Protein AF-A0AAE0UFR3-F1 (afdb_monomer_lite)

Foldseek 3Di:
DDDPPDDFDFLLNLLVLCPPPDADFDDCCVLPVVDDFAFAPCLVVLLVVLLVCLVPPPDDVVLSVVLNVVSLSRVLRRLQNPFDSLVSNLVSLVVSLLLVVLVVLLVQLVDPPDPPDPDDLLLLLLLLLQVLLLHHSVLQADDPDPPPPDDPPPDDDDDDDDYDDDDDDDDDDDDDDDDDDDDDPPPAADDQADPPPDDDDDDDDDDDDDDDDDDDDDDDDDDPPPPSLVVQLVVGVVSSPDDDDDDRRDDDVSSVSSSSSSVSLVVQDPPPDPSLSSSLSSLLSNLSSLQSVLSVLLSCCCVVSVRGADAPVSCCSSLVNVNSLSNSVSCVCVRVVHDDDVVCVVDPVNVVVSVLVSLLSLLVSQLSCVVSCSVNSNHGQLNNCLPPPDDPSRSNVSNVVSSVVSVVD

pLDDT: mean 70.06, std 25.75, range [19.2, 98.56]

Sequence (409 aa):
MGSTNSPRLTTAGLYAALKGQTLRFPSLDSILSPFPTELSPHYDQLKHIVDMIIEDQIDEEEVKEKARKIDVALLAAYWYPHSPLERLETISYFLLWIFLWDDAAEESATIDLDADSTTTLNERALEYVAYHLGLDHRAFIPLPDPSPSTLPSLSTPMCRTSSPSRPSSRSSTSSSPSKSSTTAQATHPVPVAVAIVALPPSPPQSNDSTATTSNMYIDSEPEYKDQRAESIIINVEKQSQTRGTKEPPPPTKYSTFFKCFSHSFRSHSPAHSPHHLLSSTSLYLSSTSLYLSSTSLEVSTHTAGHGTIPTETEYWKYRRGTNGISFFSCLGEYMTDTVLPGKVWEMKEMRRLWDAVARNVVIINDVLSLPKEIKVNWPGLVAIYLVDRTPNMSLDKAVGILVEELKRG

InterPro domains:
  IPR008949 Isoprenoid synthase domain superfamily [G3DSA:1.10.600.10] (24-172)
  IPR008949 Isoprenoid synthase domain superfamily [G3DSA:1.10.600.10] (215-408)
  IPR008949 Isoprenoid synthase domain superfamily [SSF48576] (32-113)
  IPR008949 Isoprenoid synthase domain superfamily [SSF48576] (285-405)
  IPR034686 Terpene cyclase-like 2 [PTHR35201] (35-404)

Organism: Sordaria brevicollis (NCBI:txid83679)

Radius of gyration: 24.99 Å; chains: 1; bounding box: 64×79×70 Å

Secondary structure (DSSP, 8-state):
-----PPPPBHHHHHHHTTT----PPP-HHHHTTS-----TTHHHHHHHHHHHHHHH---HHHHHHHHHH-HHHHHHHHSTTS-HHHHHHHHHHHHHHHHHHHHHHHHHHS---TT-SS-HHHHHHHHHHHHHT--GGGTSPPPP--TT--------------------------------------PPPP-----S--PPPPP--------------PPPP----THHHHHHHHHHHHTT----PPPPPPPTTTHHHHHHHHHHHHSS-TT-HHHHHHHHHHHHHHHHHHHHHHHHHHHHHHHTTTBPPPHHHHHHHHHHHT-HHHHHHHHHHHHT-PPPHHHHH-HHHHHHHHHHHHHHHHHHHHHHHHHHHHHT---HHHHHHHHT-GGG-HHHHHHHHHHHHTT-

Structure (mmCIF, N/CA/C/O backbone):
data_AF-A0AAE0UFR3-F1
#
_entry.id   AF-A0AAE0UFR3-F1
#
loop_
_atom_site.group_PDB
_atom_site.id
_atom_site.type_symbol
_atom_site.label_atom_id
_atom_site.label_alt_id
_atom_site.label_comp_id
_atom_site.label_asym_id
_atom_site.label_entity_id
_atom_site.label_seq_id
_atom_site.pdbx_PDB_ins_code
_atom_site.Cartn_x
_atom_site.Cartn_y
_atom_site.Cartn_z
_atom_site.occupancy
_atom_site.B_iso_or_equiv
_atom_site.auth_seq_id
_atom_site.auth_comp_id
_atom_site.auth_asym_id
_atom_site.auth_atom_id
_atom_site.pdbx_PDB_model_num
ATOM 1 N N . MET A 1 1 ? -20.372 31.272 22.665 1.00 35.28 1 MET A N 1
ATOM 2 C CA . MET A 1 1 ? -20.890 29.935 23.025 1.00 35.28 1 MET A CA 1
ATOM 3 C C . MET A 1 1 ? -19.687 29.018 23.125 1.00 35.28 1 MET A C 1
ATOM 5 O O . MET A 1 1 ? -18.872 29.035 22.213 1.00 35.28 1 MET A O 1
ATOM 9 N N . GLY A 1 2 ? -19.483 28.393 24.286 1.00 36.59 2 GLY A N 1
ATOM 10 C CA . GLY A 1 2 ? -18.237 27.705 24.625 1.00 36.59 2 GLY A CA 1
ATOM 11 C C . GLY A 1 2 ? -17.984 26.493 23.736 1.00 36.59 2 GLY A C 1
ATOM 12 O O . GLY A 1 2 ? -18.852 25.637 23.609 1.00 36.59 2 GLY A O 1
ATOM 13 N N . SER A 1 3 ? -16.789 26.434 23.148 1.00 38.66 3 SER A N 1
ATOM 14 C CA . SER A 1 3 ? -16.240 25.218 22.552 1.00 38.66 3 SER A CA 1
ATOM 15 C C . SER A 1 3 ? -16.051 24.198 23.669 1.00 38.66 3 SER A C 1
ATOM 17 O O . SER A 1 3 ? -15.109 24.296 24.456 1.00 38.66 3 SER A O 1
ATOM 19 N N . THR A 1 4 ? -16.979 23.256 23.799 1.00 43.59 4 THR A N 1
ATOM 20 C CA . THR A 1 4 ? -16.809 22.086 24.656 1.00 43.59 4 THR A CA 1
ATOM 21 C C . THR A 1 4 ? -15.723 21.213 24.035 1.00 43.59 4 THR A C 1
ATOM 23 O O . THR A 1 4 ? -16.010 20.385 23.174 1.00 43.59 4 THR A O 1
ATOM 26 N N . ASN A 1 5 ? -14.468 21.414 24.445 1.00 49.50 5 ASN A N 1
ATOM 27 C CA . ASN A 1 5 ? -13.374 20.477 24.185 1.00 49.50 5 ASN A CA 1
ATOM 28 C C . ASN A 1 5 ? -13.600 19.216 25.031 1.00 49.50 5 ASN A C 1
ATOM 30 O O . ASN A 1 5 ? -12.905 18.983 26.019 1.00 49.50 5 ASN A O 1
ATOM 34 N N . SER A 1 6 ? -14.607 18.418 24.676 1.00 59.97 6 SER A N 1
ATOM 35 C CA . SER A 1 6 ? -14.633 17.029 25.119 1.00 59.97 6 SER A CA 1
ATOM 36 C C . SER A 1 6 ? -13.394 16.345 24.535 1.00 59.97 6 SER A C 1
ATOM 38 O O . SER A 1 6 ? -13.101 16.544 23.351 1.00 59.97 6 SER A O 1
ATOM 40 N N . PRO A 1 7 ? -12.633 15.585 25.336 1.00 78.38 7 PRO A N 1
ATOM 41 C CA . PRO A 1 7 ? -11.466 14.876 24.832 1.00 78.38 7 PRO A CA 1
ATOM 42 C C . PRO A 1 7 ? -11.886 13.927 23.702 1.00 78.38 7 PRO A C 1
ATOM 44 O O . PRO A 1 7 ? -12.906 13.243 23.815 1.00 78.38 7 PRO A O 1
ATOM 47 N N . ARG A 1 8 ? -11.117 13.910 22.604 1.00 86.75 8 ARG A N 1
ATOM 48 C CA . ARG A 1 8 ? -11.346 12.974 21.494 1.00 86.75 8 ARG A CA 1
ATOM 49 C C . ARG A 1 8 ? -11.250 11.536 22.013 1.00 86.75 8 ARG A C 1
ATOM 51 O O . ARG A 1 8 ? -10.418 11.237 22.870 1.00 86.75 8 ARG A O 1
ATOM 58 N N . LEU A 1 9 ? -12.102 10.656 21.492 1.00 90.75 9 LEU A N 1
ATOM 59 C CA . LEU A 1 9 ? -12.108 9.241 21.857 1.00 90.75 9 LEU A CA 1
ATOM 60 C C . LEU A 1 9 ? -10.812 8.566 21.388 1.00 90.75 9 LEU A C 1
ATOM 62 O O . LEU A 1 9 ? -10.319 8.841 20.293 1.00 90.75 9 LEU A O 1
ATOM 66 N N . THR A 1 10 ? -10.265 7.677 22.215 1.00 93.88 10 THR A N 1
ATOM 67 C CA . THR A 1 10 ? -9.107 6.856 21.848 1.00 93.88 10 THR A CA 1
ATOM 68 C C . THR A 1 10 ? -9.538 5.615 21.085 1.00 93.88 10 THR A C 1
ATOM 70 O O . THR A 1 10 ? -10.601 5.053 21.355 1.00 93.88 10 THR A O 1
ATOM 73 N N . THR A 1 11 ? -8.693 5.139 20.174 1.00 91.56 11 THR A N 1
ATOM 74 C CA . THR A 1 11 ? -8.950 3.917 19.404 1.00 91.56 11 THR A CA 1
ATOM 75 C C . THR A 1 11 ? -9.119 2.709 20.325 1.00 91.56 11 THR A C 1
ATOM 77 O O . THR A 1 11 ? -10.077 1.951 20.194 1.00 91.56 11 THR A O 1
ATOM 80 N N . ALA A 1 12 ? -8.259 2.592 21.343 1.00 91.62 12 ALA A N 1
ATOM 81 C CA . ALA A 1 12 ? -8.372 1.554 22.365 1.00 91.62 12 ALA A CA 1
ATOM 82 C C . ALA A 1 12 ? -9.691 1.646 23.156 1.00 91.62 12 ALA A C 1
ATOM 84 O O . ALA A 1 12 ? -10.317 0.625 23.440 1.00 91.62 12 ALA A O 1
ATOM 85 N N . GLY A 1 13 ? -10.138 2.863 23.488 1.00 92.31 13 GLY A N 1
ATOM 86 C CA . GLY A 1 13 ? -11.414 3.090 24.168 1.00 92.31 13 GLY A CA 1
ATOM 87 C C . GLY A 1 13 ? -12.613 2.700 23.304 1.00 92.31 13 GLY A C 1
ATOM 88 O O . GLY A 1 13 ? -13.522 2.025 23.788 1.00 92.31 13 GLY A O 1
ATOM 89 N N . LEU A 1 14 ? -12.589 3.063 22.018 1.00 92.62 14 LEU A N 1
ATOM 90 C CA . LEU A 1 14 ? -13.607 2.663 21.049 1.00 92.62 14 LEU A CA 1
ATOM 91 C C . LEU A 1 14 ? -13.675 1.139 20.918 1.00 92.62 14 LEU A C 1
ATOM 93 O O . LEU A 1 14 ? -14.736 0.551 21.107 1.00 92.62 14 LEU A O 1
ATOM 97 N N . TYR A 1 15 ? -12.554 0.481 20.626 1.00 92.25 15 TYR A N 1
ATOM 98 C CA . TYR A 1 15 ? -12.537 -0.961 20.379 1.00 92.25 15 TYR A CA 1
ATOM 99 C C . TYR A 1 15 ? -12.856 -1.787 21.628 1.00 92.25 15 TYR A C 1
ATOM 101 O O . TYR A 1 15 ? -13.492 -2.838 21.518 1.00 92.25 15 TYR A O 1
ATOM 109 N N . ALA A 1 16 ? -12.532 -1.288 22.825 1.00 90.81 16 ALA A N 1
ATOM 110 C CA . ALA A 1 16 ? -13.023 -1.873 24.069 1.00 90.81 16 ALA A CA 1
ATOM 111 C C . ALA A 1 16 ? -14.559 -1.812 24.172 1.00 90.81 16 ALA A C 1
ATOM 113 O O . ALA A 1 16 ? -15.176 -2.790 24.595 1.00 90.81 16 ALA A O 1
ATOM 114 N N . ALA A 1 17 ? -15.181 -0.705 23.749 1.00 89.06 17 ALA A N 1
ATOM 115 C CA . ALA A 1 17 ? -16.636 -0.535 23.748 1.00 89.06 17 ALA A CA 1
ATOM 116 C C . ALA A 1 17 ? -17.352 -1.372 22.669 1.00 89.06 17 ALA A C 1
ATOM 118 O O . ALA A 1 17 ? -18.522 -1.717 22.835 1.00 89.06 17 ALA A O 1
ATOM 119 N N . LEU A 1 18 ? -16.659 -1.745 21.588 1.00 86.81 18 LEU A N 1
ATOM 120 C CA . LEU A 1 18 ? -17.191 -2.648 20.559 1.00 86.81 18 LEU A CA 1
ATOM 121 C C . LEU A 1 18 ? -17.196 -4.122 20.987 1.00 86.81 18 LEU A C 1
ATOM 123 O O . LEU A 1 18 ? -17.822 -4.951 20.323 1.00 86.81 18 LEU A O 1
ATOM 127 N N . LYS A 1 19 ? -16.498 -4.482 22.072 1.00 85.25 19 LYS A N 1
ATOM 128 C CA . LYS A 1 19 ? -16.365 -5.876 22.505 1.00 85.25 19 LYS A CA 1
ATOM 129 C C . LYS A 1 19 ? -17.740 -6.500 22.761 1.00 85.25 19 LYS A C 1
ATOM 131 O O . LYS A 1 19 ? -18.485 -6.062 23.630 1.00 85.25 19 LYS A O 1
ATOM 136 N N . GLY A 1 20 ? -18.045 -7.567 22.024 1.00 82.56 20 GLY A N 1
ATOM 137 C CA . GLY A 1 20 ? -19.326 -8.276 22.098 1.00 82.56 20 GLY A CA 1
ATOM 138 C C . GLY A 1 20 ? -20.327 -7.887 21.006 1.00 82.56 20 GLY A C 1
ATOM 139 O O . GLY A 1 20 ? -21.315 -8.598 20.832 1.00 82.56 20 GLY A O 1
ATOM 140 N N . GLN A 1 21 ? -20.067 -6.830 20.228 1.00 83.44 21 GLN A N 1
ATOM 141 C CA . GLN A 1 21 ? -20.777 -6.620 18.966 1.00 83.44 21 GLN A CA 1
ATOM 142 C C . GLN A 1 21 ? -20.352 -7.682 17.943 1.00 83.44 21 GLN A C 1
ATOM 144 O O . GLN A 1 21 ? -19.216 -8.157 17.943 1.00 83.44 21 GLN A O 1
ATOM 149 N N . THR A 1 22 ? -21.277 -8.052 17.062 1.00 81.94 22 THR A N 1
ATOM 150 C CA . THR A 1 22 ? -21.015 -8.933 15.920 1.00 81.94 22 THR A CA 1
ATOM 151 C C . THR A 1 22 ? -21.199 -8.114 14.654 1.00 81.94 22 THR A C 1
ATOM 153 O O . THR A 1 22 ? -22.225 -7.462 14.516 1.00 81.94 22 THR A O 1
ATOM 156 N N . LEU A 1 23 ? -20.228 -8.153 13.743 1.00 80.44 23 LEU A N 1
ATOM 157 C CA . LEU A 1 23 ? -20.368 -7.581 12.407 1.00 80.44 23 LEU A CA 1
ATOM 158 C C . LEU A 1 23 ? -20.756 -8.694 11.442 1.00 80.44 23 LEU A C 1
ATOM 160 O O . LEU A 1 23 ? -20.017 -9.673 11.303 1.00 80.44 23 LEU A O 1
ATOM 164 N N . ARG A 1 24 ? -21.874 -8.532 10.733 1.00 79.19 24 ARG A N 1
ATOM 165 C CA . ARG A 1 24 ? -22.130 -9.344 9.543 1.00 79.19 24 ARG A CA 1
ATOM 166 C C . ARG A 1 24 ? -21.575 -8.600 8.341 1.00 79.19 24 ARG A C 1
ATOM 168 O O . ARG A 1 24 ? -22.153 -7.606 7.915 1.00 79.19 24 ARG A O 1
ATOM 175 N N . PHE A 1 25 ? -20.468 -9.096 7.795 1.00 75.44 25 PHE A N 1
ATOM 176 C CA . PHE A 1 25 ? -19.860 -8.474 6.625 1.00 75.44 25 PHE A CA 1
ATOM 177 C C . PHE A 1 25 ? -20.872 -8.464 5.464 1.00 75.44 25 PHE A C 1
ATOM 179 O O . PHE A 1 25 ? -21.377 -9.533 5.095 1.00 75.44 25 PHE A O 1
ATOM 186 N N . PRO A 1 26 ? -21.236 -7.290 4.925 1.00 75.25 26 PRO A N 1
ATOM 187 C CA . PRO A 1 26 ? -22.131 -7.218 3.778 1.00 75.25 26 PRO A CA 1
ATOM 188 C C . PRO A 1 26 ? -21.445 -7.832 2.556 1.00 75.25 26 PRO A C 1
ATOM 190 O O . PRO A 1 26 ? -20.267 -7.584 2.312 1.00 75.25 26 PRO A O 1
ATOM 193 N N . SER A 1 27 ? -22.176 -8.627 1.772 1.00 79.44 27 SER A N 1
ATOM 194 C CA . SER A 1 27 ? -21.637 -9.120 0.501 1.00 79.44 27 SER A CA 1
ATOM 195 C C . SER A 1 27 ? -21.327 -7.930 -0.413 1.00 79.44 27 SER A C 1
ATOM 197 O O . SER A 1 27 ? -22.171 -7.052 -0.620 1.00 79.44 27 SER A O 1
ATOM 199 N N . LEU A 1 28 ? -20.112 -7.924 -0.961 1.00 81.25 28 LEU A N 1
ATOM 200 C CA . LEU A 1 28 ? -19.684 -6.967 -1.978 1.00 81.25 28 LEU A CA 1
ATOM 201 C C . LEU A 1 28 ? -19.991 -7.468 -3.396 1.00 81.25 28 LEU A C 1
ATOM 203 O O . LEU A 1 28 ? -19.721 -6.752 -4.353 1.00 81.25 28 LEU A O 1
ATOM 207 N N . ASP A 1 29 ? -20.600 -8.649 -3.556 1.00 79.12 29 ASP A N 1
ATOM 208 C CA . ASP A 1 29 ? -20.801 -9.286 -4.866 1.00 79.12 29 ASP A CA 1
ATOM 209 C C . ASP A 1 29 ? -21.612 -8.394 -5.807 1.00 79.12 29 ASP A C 1
ATOM 211 O O . ASP A 1 29 ? -21.268 -8.233 -6.971 1.00 79.12 29 ASP A O 1
ATOM 215 N N . SER A 1 30 ? -22.658 -7.733 -5.304 1.00 80.62 30 SER A N 1
ATOM 216 C CA . SER A 1 30 ? -23.457 -6.799 -6.117 1.00 80.62 30 SER A CA 1
ATOM 217 C C . SER A 1 30 ? -22.662 -5.595 -6.643 1.00 80.62 30 SER A C 1
ATOM 219 O O . SER A 1 30 ? -23.025 -5.034 -7.670 1.00 80.62 30 SER A O 1
ATOM 221 N N . ILE A 1 31 ? -21.586 -5.211 -5.950 1.00 81.56 31 ILE A N 1
ATOM 222 C CA . ILE A 1 31 ? -20.721 -4.077 -6.301 1.00 81.56 31 ILE A CA 1
ATOM 223 C C . ILE A 1 31 ? -19.589 -4.543 -7.218 1.00 81.56 31 ILE A C 1
ATOM 225 O O . ILE A 1 31 ? -19.239 -3.849 -8.165 1.00 81.56 31 ILE A O 1
ATOM 229 N N . LEU A 1 32 ? -19.023 -5.721 -6.942 1.00 81.12 32 LEU A N 1
ATOM 230 C CA . LEU A 1 32 ? -17.827 -6.228 -7.612 1.00 81.12 32 LEU A CA 1
ATOM 231 C C . LEU A 1 32 ? -18.133 -7.098 -8.838 1.00 81.12 32 LEU A C 1
ATOM 233 O O . LEU A 1 32 ? -17.322 -7.137 -9.754 1.00 81.12 32 LEU A O 1
ATOM 237 N N . SER A 1 33 ? -19.298 -7.751 -8.901 1.00 83.12 33 SER A N 1
ATOM 238 C CA . SER A 1 33 ? -19.683 -8.638 -10.017 1.00 83.12 33 SER A CA 1
ATOM 239 C C . SER A 1 33 ? -19.669 -8.008 -11.416 1.00 83.12 33 SER A C 1
ATOM 241 O O . SER A 1 33 ? -19.436 -8.757 -12.365 1.00 83.12 33 SER A O 1
ATOM 243 N N . PRO A 1 34 ? -19.876 -6.686 -11.606 1.00 85.31 34 PRO A N 1
ATOM 244 C CA . PRO A 1 34 ? -19.715 -6.075 -12.924 1.00 85.31 34 PRO A CA 1
ATOM 245 C C . PRO A 1 34 ? -18.256 -6.004 -13.399 1.00 85.31 34 PRO A C 1
ATOM 247 O O . PRO A 1 34 ? -18.023 -5.807 -14.591 1.00 85.31 34 PRO A O 1
ATOM 250 N N . PHE A 1 35 ? -17.279 -6.126 -12.495 1.00 82.31 35 PHE A N 1
ATOM 251 C CA . PHE A 1 35 ? -15.862 -6.019 -12.821 1.00 82.31 35 PHE A CA 1
ATOM 252 C C . PHE A 1 35 ? -15.271 -7.397 -13.153 1.00 82.31 35 PHE A C 1
ATOM 254 O O . PHE A 1 35 ? -15.530 -8.372 -12.441 1.00 82.31 35 PHE A O 1
ATOM 261 N N . PRO A 1 36 ? -14.459 -7.505 -14.220 1.00 79.38 36 PRO A N 1
ATOM 262 C CA . PRO A 1 36 ? -13.816 -8.763 -14.567 1.00 79.38 36 PRO A CA 1
ATOM 263 C C . PRO A 1 36 ? -12.894 -9.205 -13.430 1.00 79.38 36 PRO A C 1
ATOM 265 O O . PRO A 1 36 ? -12.066 -8.437 -12.946 1.00 79.38 36 PRO A O 1
ATOM 268 N N . THR A 1 37 ? -13.048 -10.457 -13.007 1.00 83.44 37 THR A N 1
ATOM 269 C CA . THR A 1 37 ? -12.172 -11.093 -12.021 1.00 83.44 37 THR A CA 1
ATOM 270 C C . THR A 1 37 ? -11.382 -12.171 -12.740 1.00 83.44 37 THR A C 1
ATOM 272 O O . THR A 1 37 ? -11.828 -13.310 -12.866 1.00 83.44 37 THR A O 1
ATOM 275 N N . GLU A 1 38 ? -10.227 -11.787 -13.269 1.00 90.25 38 GLU A N 1
ATOM 276 C CA . GLU A 1 38 ? -9.316 -12.696 -13.956 1.00 90.25 38 GLU A CA 1
ATOM 277 C C . GLU A 1 38 ? -8.032 -12.838 -13.148 1.00 90.25 38 GLU A C 1
ATOM 279 O O . GLU A 1 38 ? -7.495 -11.861 -12.629 1.00 90.25 38 GLU A O 1
ATOM 284 N N . LEU A 1 39 ? -7.546 -14.072 -13.042 1.00 94.38 39 LEU A N 1
ATOM 285 C CA . LEU A 1 39 ? -6.243 -14.372 -12.471 1.00 94.38 39 LEU A CA 1
ATOM 286 C C . LEU A 1 39 ? -5.269 -14.632 -13.616 1.00 94.38 39 LEU A C 1
ATOM 288 O O . LEU A 1 39 ? -5.582 -15.407 -14.522 1.00 94.38 39 LEU A O 1
ATOM 292 N N . SER A 1 40 ? -4.083 -14.021 -13.563 1.00 96.38 40 SER A N 1
ATOM 293 C CA . SER A 1 40 ? -3.039 -14.299 -14.549 1.00 96.38 40 SER A CA 1
ATOM 294 C C . SER A 1 40 ? -2.750 -15.805 -14.649 1.00 96.38 40 SER A C 1
ATOM 296 O O . SER A 1 40 ? -2.537 -16.450 -13.616 1.00 96.38 40 SER A O 1
ATOM 298 N N . PRO A 1 41 ? -2.624 -16.373 -15.865 1.00 97.81 41 PRO A N 1
ATOM 299 C CA . PRO A 1 41 ? -2.222 -17.771 -16.040 1.00 97.81 41 PRO A CA 1
ATOM 300 C C . PRO A 1 41 ? -0.803 -18.050 -15.521 1.00 97.81 41 PRO A C 1
ATOM 302 O O . PRO A 1 41 ? -0.395 -19.204 -15.420 1.00 97.81 41 PRO A O 1
ATOM 305 N N . HIS A 1 42 ? -0.040 -17.002 -15.200 1.00 98.31 42 HIS A N 1
ATOM 306 C CA . HIS A 1 42 ? 1.316 -17.100 -14.688 1.00 98.31 42 HIS A CA 1
ATOM 307 C C . HIS A 1 42 ? 1.408 -17.143 -13.157 1.00 98.31 42 HIS A C 1
ATOM 309 O O . HIS A 1 42 ? 2.525 -17.212 -12.650 1.00 98.31 42 HIS A O 1
ATOM 315 N N . TYR A 1 43 ? 0.292 -17.104 -12.416 1.00 98.12 43 TYR A N 1
ATOM 316 C CA . TYR A 1 43 ? 0.322 -17.013 -10.949 1.00 98.12 43 TYR A CA 1
ATOM 317 C C . TYR A 1 43 ? 1.173 -18.107 -10.290 1.00 98.12 43 TYR A C 1
ATOM 319 O O . TYR A 1 43 ? 2.071 -17.773 -9.524 1.00 98.12 43 TYR A O 1
ATOM 327 N N . ASP A 1 44 ? 0.965 -19.385 -10.619 1.00 98.25 44 ASP A N 1
ATOM 328 C CA . ASP A 1 44 ? 1.702 -20.484 -9.974 1.00 98.25 44 ASP A CA 1
ATOM 329 C C . ASP A 1 44 ? 3.219 -20.373 -10.206 1.00 98.25 44 ASP A C 1
ATOM 331 O O . ASP A 1 44 ? 4.027 -20.562 -9.293 1.00 98.25 44 ASP A O 1
ATOM 335 N N . GLN A 1 45 ? 3.615 -20.009 -11.431 1.00 98.56 45 GLN A N 1
ATOM 336 C CA . GLN A 1 45 ? 5.019 -19.812 -11.784 1.00 98.56 45 GLN A CA 1
ATOM 337 C C . GLN A 1 45 ? 5.606 -18.581 -11.084 1.00 98.56 45 GLN A C 1
ATOM 339 O O . GLN A 1 45 ? 6.708 -18.646 -10.541 1.00 98.56 45 GLN A O 1
ATOM 344 N N . LEU A 1 46 ? 4.862 -17.474 -11.057 1.00 98.50 46 LEU A N 1
ATOM 345 C CA . LEU A 1 46 ? 5.251 -16.250 -10.366 1.00 98.50 46 LEU A CA 1
ATOM 346 C C . LEU A 1 46 ? 5.393 -16.481 -8.860 1.00 98.50 46 LEU A C 1
ATOM 348 O O . LEU A 1 46 ? 6.361 -16.020 -8.264 1.00 98.50 46 LEU A O 1
ATOM 352 N N . LYS A 1 47 ? 4.471 -17.230 -8.246 1.00 98.25 47 LYS A N 1
ATOM 353 C CA . LYS A 1 47 ? 4.503 -17.561 -6.820 1.00 98.25 47 LYS A CA 1
ATOM 354 C C . LYS A 1 47 ? 5.779 -18.306 -6.458 1.00 98.25 47 LYS A C 1
ATOM 356 O O . LYS A 1 47 ? 6.427 -17.956 -5.476 1.00 98.25 47 LYS A O 1
ATOM 361 N N . HIS A 1 48 ? 6.176 -19.276 -7.281 1.00 98.31 48 HIS A N 1
ATOM 362 C CA . HIS A 1 48 ? 7.432 -19.993 -7.090 1.00 98.31 48 HIS A CA 1
ATOM 363 C C . HIS A 1 48 ? 8.653 -19.064 -7.182 1.00 98.31 48 HIS A C 1
ATOM 365 O O . HIS A 1 48 ? 9.541 -19.138 -6.335 1.00 98.31 48 HIS A O 1
ATOM 371 N N . ILE A 1 49 ? 8.682 -18.160 -8.169 1.00 98.12 49 ILE A N 1
ATOM 372 C CA . ILE A 1 49 ? 9.758 -17.168 -8.327 1.00 98.12 49 ILE A CA 1
ATOM 373 C C . ILE A 1 49 ? 9.836 -16.245 -7.104 1.00 98.12 49 ILE A C 1
ATOM 375 O O . ILE A 1 49 ? 10.910 -16.068 -6.532 1.00 98.12 49 ILE A O 1
ATOM 379 N N . VAL A 1 50 ? 8.701 -15.701 -6.663 1.00 97.94 50 VAL A N 1
ATOM 380 C CA . VAL A 1 50 ? 8.629 -14.808 -5.499 1.00 97.94 50 VAL A CA 1
ATOM 381 C C . VAL A 1 50 ? 9.050 -15.521 -4.215 1.00 97.94 50 VAL A C 1
ATOM 383 O O . VAL A 1 50 ? 9.791 -14.943 -3.424 1.00 97.94 50 VAL A O 1
ATOM 386 N N . ASP A 1 51 ? 8.659 -16.781 -4.016 1.00 97.88 51 ASP A N 1
ATOM 387 C CA . ASP A 1 51 ? 9.084 -17.559 -2.848 1.00 97.88 51 ASP A CA 1
ATOM 388 C C . ASP A 1 51 ? 10.599 -17.802 -2.827 1.00 97.88 51 ASP A C 1
ATOM 390 O O . ASP A 1 51 ? 11.204 -17.746 -1.756 1.00 97.88 51 ASP A O 1
ATOM 394 N N . MET A 1 52 ? 11.224 -18.023 -3.992 1.00 97.69 52 MET A N 1
ATOM 395 C CA . MET A 1 52 ? 12.686 -18.109 -4.100 1.00 97.69 52 MET A CA 1
ATOM 396 C C . MET A 1 52 ? 13.360 -16.768 -3.795 1.00 97.69 52 MET A C 1
ATOM 398 O O . MET A 1 52 ? 14.355 -16.747 -3.078 1.00 97.69 52 MET A O 1
ATOM 402 N N . ILE A 1 53 ? 12.811 -15.652 -4.288 1.00 96.00 53 ILE A N 1
ATOM 403 C CA . ILE A 1 53 ? 13.321 -14.302 -3.989 1.00 96.00 53 ILE A CA 1
ATOM 404 C C . ILE A 1 53 ? 13.262 -14.021 -2.483 1.00 96.00 53 ILE A C 1
ATOM 406 O O . ILE A 1 53 ? 14.223 -13.501 -1.920 1.00 96.00 53 ILE A O 1
ATOM 410 N N . ILE A 1 54 ? 12.149 -14.368 -1.829 1.00 95.94 54 ILE A N 1
ATOM 411 C CA . ILE A 1 54 ? 11.983 -14.223 -0.377 1.00 95.94 54 ILE A CA 1
ATOM 412 C C . ILE A 1 54 ? 13.026 -15.058 0.370 1.00 95.94 54 ILE A C 1
ATOM 414 O O . ILE A 1 54 ? 13.607 -14.577 1.337 1.00 95.94 54 ILE A O 1
ATOM 418 N N . GLU A 1 55 ? 13.258 -16.299 -0.062 1.00 96.38 55 GLU A N 1
ATOM 419 C CA . GLU A 1 55 ? 14.221 -17.189 0.588 1.00 96.38 55 GLU A CA 1
ATOM 420 C C . GLU A 1 55 ? 15.668 -16.699 0.452 1.00 96.38 55 GLU A C 1
ATOM 422 O O . GLU A 1 55 ? 16.434 -16.822 1.404 1.00 96.38 55 GLU A O 1
ATOM 427 N N . ASP A 1 56 ? 16.020 -16.137 -0.706 1.00 94.44 56 ASP A N 1
ATOM 428 C CA . ASP A 1 56 ? 17.371 -15.673 -1.037 1.00 94.44 56 ASP A CA 1
ATOM 429 C C . ASP A 1 56 ? 17.714 -14.298 -0.439 1.00 94.44 56 ASP A C 1
ATOM 431 O O . ASP A 1 56 ? 18.851 -14.073 -0.031 1.00 94.44 56 ASP A O 1
ATOM 435 N N . GLN A 1 57 ? 16.754 -13.364 -0.392 1.00 92.62 57 GLN A N 1
ATOM 436 C CA . GLN A 1 57 ? 17.040 -11.948 -0.103 1.00 92.62 57 GLN A CA 1
ATOM 437 C C . GLN A 1 57 ? 16.600 -11.455 1.279 1.00 92.62 57 GLN A C 1
ATOM 439 O O . GLN A 1 57 ? 16.864 -10.299 1.616 1.00 92.62 57 GLN A O 1
ATOM 444 N N . ILE A 1 58 ? 15.908 -12.281 2.063 1.00 92.00 58 ILE A N 1
ATOM 445 C CA . ILE A 1 58 ? 15.488 -11.953 3.431 1.00 92.00 58 ILE A CA 1
ATOM 446 C C . ILE A 1 58 ? 16.201 -12.911 4.376 1.00 92.00 58 ILE A C 1
ATOM 448 O O . ILE A 1 58 ? 16.142 -14.116 4.166 1.00 92.00 58 ILE A O 1
ATOM 452 N N . ASP A 1 59 ? 16.842 -12.404 5.425 1.00 91.69 59 ASP A N 1
ATOM 453 C CA . ASP A 1 59 ? 17.538 -13.255 6.396 1.00 91.69 59 ASP A CA 1
ATOM 454 C C . ASP A 1 59 ? 16.603 -13.676 7.542 1.00 91.69 59 ASP A C 1
ATOM 456 O O . ASP A 1 59 ? 16.679 -14.792 8.058 1.00 91.69 59 ASP A O 1
ATOM 460 N N . GLU A 1 60 ? 15.698 -12.788 7.951 1.00 92.31 60 GLU A N 1
ATOM 461 C CA . GLU A 1 60 ? 14.832 -12.981 9.106 1.00 92.31 60 GLU A CA 1
ATOM 462 C C . GLU A 1 60 ? 13.651 -13.916 8.794 1.00 92.31 60 GLU A C 1
ATOM 464 O O . GLU A 1 60 ? 12.738 -13.571 8.040 1.00 92.31 60 GLU A O 1
ATOM 469 N N . GLU A 1 61 ? 13.611 -15.091 9.432 1.00 93.88 61 GLU A N 1
ATOM 470 C CA . GLU A 1 61 ? 12.585 -16.112 9.153 1.00 93.88 61 GLU A CA 1
ATOM 471 C C . GLU A 1 61 ? 11.151 -15.624 9.430 1.00 93.88 61 GLU A C 1
ATOM 473 O O . GLU A 1 61 ? 10.229 -15.919 8.671 1.00 93.88 61 GLU A O 1
ATOM 478 N N . GLU A 1 62 ? 10.955 -14.802 10.466 1.00 91.19 62 GLU A N 1
ATOM 479 C CA . GLU A 1 62 ? 9.653 -14.184 10.755 1.00 91.19 62 GLU A CA 1
ATOM 480 C C . GLU A 1 62 ? 9.182 -13.279 9.602 1.00 91.19 62 GLU A C 1
ATOM 482 O O . GLU A 1 62 ? 8.003 -13.274 9.230 1.00 91.19 62 GLU A O 1
ATOM 487 N N . VAL A 1 63 ? 10.117 -12.552 8.987 1.00 90.25 63 VAL A N 1
ATOM 488 C CA . VAL A 1 63 ? 9.841 -11.665 7.855 1.00 90.25 63 VAL A CA 1
ATOM 489 C C . VAL A 1 63 ? 9.559 -12.487 6.600 1.00 90.25 63 VAL A C 1
ATOM 491 O O . VAL A 1 63 ? 8.620 -12.163 5.873 1.00 90.25 63 VAL A O 1
ATOM 494 N N . LYS A 1 64 ? 10.275 -13.598 6.375 1.00 94.12 64 LYS A N 1
ATOM 495 C CA . LYS A 1 64 ? 9.967 -14.543 5.288 1.00 94.12 64 LYS A CA 1
ATOM 496 C C . LYS A 1 64 ? 8.560 -15.116 5.411 1.00 94.12 64 LYS A C 1
ATOM 498 O O . LYS A 1 64 ? 7.798 -15.109 4.442 1.00 94.12 64 LYS A O 1
ATOM 503 N N . GLU A 1 65 ? 8.184 -15.602 6.595 1.00 92.69 65 GLU A N 1
ATOM 504 C CA . GLU A 1 65 ? 6.835 -16.116 6.844 1.00 92.69 65 GLU A CA 1
ATOM 505 C C . GLU A 1 65 ? 5.765 -15.061 6.567 1.00 92.69 65 GLU A C 1
ATOM 507 O O . GLU A 1 65 ? 4.723 -15.363 5.977 1.00 92.69 65 GLU A O 1
ATOM 512 N N . LYS A 1 66 ? 6.015 -13.817 6.985 1.00 88.69 66 LYS A N 1
ATOM 513 C CA . LYS A 1 66 ? 5.113 -12.700 6.720 1.00 88.69 66 LYS A CA 1
ATOM 514 C C . LYS A 1 66 ? 5.019 -12.392 5.225 1.00 88.69 66 LYS A C 1
ATOM 516 O O . LYS A 1 66 ? 3.907 -12.308 4.710 1.00 88.69 66 LYS A O 1
ATOM 521 N N . ALA A 1 67 ? 6.144 -12.283 4.521 1.00 90.75 67 ALA A N 1
ATOM 522 C CA . ALA A 1 67 ? 6.184 -12.015 3.084 1.00 90.75 67 ALA A CA 1
ATOM 523 C C . ALA A 1 67 ? 5.422 -13.083 2.279 1.00 90.75 67 ALA A C 1
ATOM 525 O O . ALA A 1 67 ? 4.626 -12.749 1.401 1.00 90.75 67 ALA A O 1
ATOM 526 N N . ARG A 1 68 ? 5.569 -14.365 2.644 1.00 93.56 68 ARG A N 1
ATOM 527 C CA . ARG A 1 68 ? 4.812 -15.473 2.031 1.00 93.56 68 ARG A CA 1
ATOM 528 C C . ARG A 1 68 ? 3.308 -15.373 2.279 1.00 93.56 68 ARG A C 1
ATOM 530 O O . ARG A 1 68 ? 2.534 -15.716 1.392 1.00 93.56 68 ARG A O 1
ATOM 537 N N . LYS A 1 69 ? 2.892 -14.909 3.465 1.00 91.00 69 LYS A N 1
ATOM 538 C CA . LYS A 1 69 ? 1.473 -14.705 3.817 1.00 91.00 69 LYS A CA 1
ATOM 539 C C . LYS A 1 69 ? 0.844 -13.516 3.090 1.00 91.00 69 LYS A C 1
ATOM 541 O O . LYS A 1 69 ? -0.358 -13.546 2.860 1.00 91.00 69 LYS A O 1
ATOM 546 N N . ILE A 1 70 ? 1.626 -12.483 2.768 1.00 89.00 70 ILE A N 1
ATOM 547 C CA . ILE A 1 70 ? 1.152 -11.326 1.987 1.00 89.00 70 ILE A CA 1
ATOM 548 C C . ILE A 1 70 ? 0.810 -11.748 0.552 1.00 89.00 70 ILE A C 1
ATOM 550 O O . ILE A 1 70 ? -0.136 -11.220 -0.021 1.00 89.00 70 ILE A O 1
ATOM 554 N N . ASP A 1 71 ? 1.561 -12.705 -0.004 1.00 94.69 71 ASP A N 1
ATOM 555 C CA . ASP A 1 71 ? 1.400 -13.222 -1.367 1.00 94.69 71 ASP A CA 1
ATOM 556 C C . ASP A 1 71 ? 1.309 -12.110 -2.427 1.00 94.69 71 ASP A C 1
ATOM 558 O O . ASP A 1 71 ? 0.308 -11.909 -3.123 1.00 94.69 71 ASP A O 1
ATOM 562 N N . VAL A 1 72 ? 2.409 -11.367 -2.565 1.00 95.12 72 VAL A N 1
ATOM 563 C CA . VAL A 1 72 ? 2.515 -10.300 -3.571 1.00 95.12 72 VAL A CA 1
ATOM 564 C C . VAL A 1 72 ? 2.406 -10.822 -5.007 1.00 95.12 72 VAL A C 1
ATOM 566 O O . VAL A 1 72 ? 2.027 -10.060 -5.896 1.00 95.12 72 VAL A O 1
ATOM 569 N N . ALA A 1 73 ? 2.699 -12.107 -5.239 1.00 96.81 73 ALA A N 1
ATOM 570 C CA . ALA A 1 73 ? 2.525 -12.744 -6.539 1.00 96.81 73 ALA A CA 1
ATOM 571 C C . ALA A 1 73 ? 1.040 -12.796 -6.913 1.00 96.81 73 ALA A C 1
ATOM 573 O O . ALA A 1 73 ? 0.669 -12.436 -8.029 1.00 96.81 73 ALA A O 1
ATOM 574 N N . LEU A 1 74 ? 0.180 -13.183 -5.969 1.00 96.12 74 LEU A N 1
ATOM 575 C CA . LEU A 1 74 ? -1.260 -13.227 -6.189 1.00 96.12 74 LEU A CA 1
ATOM 576 C C . LEU A 1 74 ? -1.838 -11.820 -6.385 1.00 96.12 74 LEU A C 1
ATOM 578 O O . LEU A 1 74 ? -2.659 -11.618 -7.280 1.00 96.12 74 LEU A O 1
ATOM 582 N N . LEU A 1 75 ? -1.354 -10.826 -5.627 1.00 92.94 75 LEU A N 1
ATOM 583 C CA . LEU A 1 75 ? -1.723 -9.422 -5.844 1.00 92.94 75 LEU A CA 1
ATOM 584 C C . LEU A 1 75 ? -1.365 -8.952 -7.261 1.00 92.94 75 LEU A C 1
ATOM 586 O O . LEU A 1 75 ? -2.218 -8.411 -7.963 1.00 92.94 75 LEU A O 1
ATOM 590 N N . ALA A 1 76 ? -0.123 -9.173 -7.699 1.00 94.50 76 ALA A N 1
ATOM 591 C CA . ALA A 1 76 ? 0.323 -8.791 -9.036 1.00 94.50 76 ALA A CA 1
ATOM 592 C C . ALA A 1 76 ? -0.487 -9.499 -10.135 1.00 94.50 76 ALA A C 1
ATOM 594 O O . ALA A 1 76 ? -0.884 -8.865 -11.112 1.00 94.50 76 ALA A O 1
ATOM 595 N N . ALA A 1 77 ? -0.769 -10.793 -9.953 1.00 96.06 77 ALA A N 1
ATOM 596 C CA . ALA A 1 77 ? -1.500 -11.619 -10.907 1.00 96.06 77 ALA A CA 1
ATOM 597 C C . ALA A 1 77 ? -2.981 -11.230 -11.055 1.00 96.06 77 ALA A C 1
ATOM 599 O O . ALA A 1 77 ? -3.530 -11.412 -12.139 1.00 96.06 77 ALA A O 1
ATOM 600 N N . TYR A 1 78 ? -3.620 -10.703 -10.006 1.00 93.12 78 TYR A N 1
ATOM 601 C CA . TYR A 1 78 ? -4.976 -10.146 -10.095 1.00 93.12 78 TYR A CA 1
ATOM 602 C C . TYR A 1 78 ? -4.997 -8.720 -10.634 1.00 93.12 78 TYR A C 1
ATOM 604 O O . TYR A 1 78 ? -5.924 -8.345 -11.346 1.00 93.12 78 TYR A O 1
ATOM 612 N N . TRP A 1 79 ? -3.998 -7.909 -10.285 1.00 90.88 79 TRP A N 1
ATOM 613 C CA . TRP A 1 79 ? -3.978 -6.509 -10.699 1.00 90.88 79 TRP A CA 1
ATOM 614 C C . TRP A 1 79 ? -3.606 -6.346 -12.178 1.00 90.88 79 TRP A C 1
ATOM 616 O O . TRP A 1 79 ? -4.106 -5.452 -12.859 1.00 90.88 79 TRP A O 1
ATOM 626 N N . TYR A 1 80 ? -2.746 -7.229 -12.688 1.00 92.69 80 TYR A N 1
ATOM 627 C CA . TYR A 1 80 ? -2.274 -7.213 -14.069 1.00 92.69 80 TYR A CA 1
ATOM 628 C C . TYR A 1 80 ? -2.410 -8.596 -14.727 1.00 92.69 80 TYR A C 1
ATOM 630 O O . TYR A 1 80 ? -1.409 -9.203 -15.118 1.00 92.69 80 TYR A O 1
ATOM 638 N N . PRO A 1 81 ? -3.641 -9.117 -14.885 1.00 94.06 81 PRO A N 1
ATOM 639 C CA . PRO A 1 81 ? -3.868 -10.508 -15.284 1.00 94.06 81 PRO A CA 1
ATOM 640 C C . PRO A 1 81 ? -3.296 -10.847 -16.665 1.00 94.06 81 PRO A C 1
ATOM 642 O O . PRO A 1 81 ? -2.883 -11.980 -16.913 1.00 94.06 81 PRO A O 1
ATOM 645 N N . HIS A 1 82 ? -3.211 -9.853 -17.546 1.00 94.38 82 HIS A N 1
ATOM 646 C CA . HIS A 1 82 ? -2.728 -10.008 -18.917 1.00 94.38 82 HIS A CA 1
ATOM 647 C C . HIS A 1 82 ? -1.248 -9.649 -19.104 1.00 94.38 82 HIS A C 1
ATOM 649 O O . HIS A 1 82 ? -0.748 -9.705 -20.227 1.00 94.38 82 HIS A O 1
ATOM 655 N N . SER A 1 83 ? -0.540 -9.245 -18.045 1.00 94.19 83 SER A N 1
ATOM 656 C CA . SER A 1 83 ? 0.880 -8.918 -18.160 1.00 94.19 83 SER A CA 1
ATOM 657 C C . SER A 1 83 ? 1.732 -10.179 -18.321 1.00 94.19 83 SER A C 1
ATOM 659 O O . SER A 1 83 ? 1.448 -11.200 -17.689 1.00 94.19 83 SER A O 1
ATOM 661 N N . PRO A 1 84 ? 2.808 -10.121 -19.127 1.00 95.00 84 PRO A N 1
ATOM 662 C CA . PRO A 1 84 ? 3.751 -11.225 -19.233 1.00 95.00 84 PRO A CA 1
ATOM 663 C C . PRO A 1 84 ? 4.453 -11.463 -17.892 1.00 95.00 84 PRO A C 1
ATOM 665 O O . PRO A 1 84 ? 4.687 -10.526 -17.120 1.00 95.00 84 PRO A O 1
ATOM 668 N N . LEU A 1 85 ? 4.844 -12.716 -17.651 1.00 96.44 85 LEU A N 1
ATOM 669 C CA . LEU A 1 85 ? 5.515 -13.148 -16.422 1.00 96.44 85 LEU A CA 1
ATOM 670 C C . LEU A 1 85 ? 6.704 -12.259 -16.029 1.00 96.44 85 LEU A C 1
ATOM 672 O O . LEU A 1 85 ? 6.838 -11.908 -14.867 1.00 96.44 85 LEU A O 1
ATOM 676 N N . GLU A 1 86 ? 7.522 -11.836 -16.989 1.00 94.31 86 GLU A N 1
ATOM 677 C CA . GLU A 1 86 ? 8.708 -10.995 -16.757 1.00 94.31 86 GLU A CA 1
ATOM 678 C C . GLU A 1 86 ? 8.355 -9.642 -16.104 1.00 94.31 86 GLU A C 1
ATOM 680 O O . GLU A 1 86 ? 9.060 -9.138 -15.223 1.00 94.31 86 GLU A O 1
ATOM 685 N N . ARG A 1 87 ? 7.221 -9.046 -16.498 1.00 93.62 87 ARG A N 1
ATOM 686 C CA . ARG A 1 87 ? 6.722 -7.797 -15.902 1.00 93.62 87 ARG A CA 1
ATOM 687 C C . ARG A 1 87 ? 6.079 -8.047 -14.545 1.00 93.62 87 ARG A C 1
ATOM 689 O O . ARG A 1 87 ? 6.245 -7.229 -13.643 1.00 93.62 87 ARG A O 1
ATOM 696 N N . LEU A 1 88 ? 5.391 -9.179 -14.388 1.00 96.56 88 LEU A N 1
ATOM 697 C CA . LEU A 1 88 ? 4.834 -9.612 -13.105 1.00 96.56 88 LEU A CA 1
ATOM 698 C C . LEU A 1 88 ? 5.929 -9.886 -12.059 1.00 96.56 88 LEU A C 1
ATOM 700 O O . LEU A 1 88 ? 5.804 -9.488 -10.901 1.00 96.56 88 LEU A O 1
ATOM 704 N N . GLU A 1 89 ? 7.038 -10.498 -12.465 1.00 96.12 89 GLU A N 1
ATOM 705 C CA . GLU A 1 89 ? 8.230 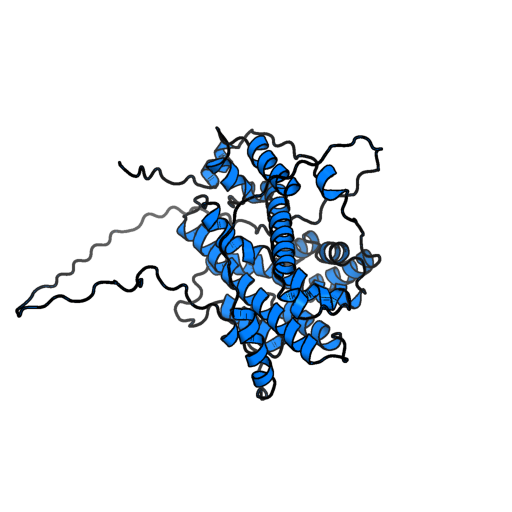-10.663 -11.633 1.00 96.12 89 GLU A CA 1
ATOM 706 C C . GLU A 1 89 ? 8.817 -9.297 -11.265 1.00 96.12 89 GLU A C 1
ATOM 708 O O . GLU A 1 89 ? 9.064 -9.019 -10.091 1.00 96.12 89 GLU A O 1
ATOM 713 N N . THR A 1 90 ? 8.950 -8.401 -12.251 1.00 93.88 90 THR A N 1
ATOM 714 C CA . THR A 1 90 ? 9.450 -7.039 -12.026 1.00 93.88 90 THR A CA 1
ATOM 715 C C . THR A 1 90 ? 8.635 -6.317 -10.955 1.00 93.88 90 THR A C 1
ATOM 717 O O . THR A 1 90 ? 9.208 -5.862 -9.966 1.00 93.88 90 THR A O 1
ATOM 720 N N . ILE A 1 91 ? 7.307 -6.236 -11.100 1.00 93.75 91 ILE A N 1
ATOM 721 C CA . ILE A 1 91 ? 6.454 -5.554 -10.116 1.00 93.75 91 ILE A CA 1
ATOM 722 C C . ILE A 1 91 ? 6.485 -6.246 -8.747 1.00 93.75 91 ILE A C 1
ATOM 724 O O . ILE A 1 91 ? 6.365 -5.568 -7.730 1.00 93.75 91 ILE A O 1
ATOM 728 N N . SER A 1 92 ? 6.717 -7.560 -8.684 1.00 95.75 92 SER A N 1
ATOM 729 C CA . SER A 1 92 ? 6.782 -8.288 -7.411 1.00 95.75 92 SER A CA 1
ATOM 730 C C . SER A 1 92 ? 7.943 -7.823 -6.529 1.00 95.75 92 SER A C 1
ATOM 732 O O . SER A 1 92 ? 7.759 -7.694 -5.322 1.00 95.75 92 SER A O 1
ATOM 734 N N . TYR A 1 93 ? 9.096 -7.463 -7.105 1.00 95.06 93 TYR A N 1
ATOM 735 C CA . TYR A 1 93 ? 10.181 -6.818 -6.352 1.00 95.06 93 TYR A CA 1
ATOM 736 C C . TYR A 1 93 ? 9.736 -5.499 -5.712 1.00 95.06 93 TYR A C 1
ATOM 738 O O . TYR A 1 93 ? 10.033 -5.225 -4.551 1.00 95.06 93 TYR A O 1
ATOM 746 N N . PHE A 1 94 ? 9.002 -4.677 -6.462 1.00 91.94 94 PHE A N 1
ATOM 747 C CA . PHE A 1 94 ? 8.466 -3.429 -5.935 1.00 91.94 94 PHE A CA 1
ATOM 748 C C . PHE A 1 94 ? 7.444 -3.676 -4.818 1.00 91.94 94 PHE A C 1
ATOM 750 O O . PHE A 1 94 ? 7.532 -3.041 -3.769 1.00 91.94 94 PHE A O 1
ATOM 757 N N . LEU A 1 95 ? 6.520 -4.623 -5.012 1.00 92.56 95 LEU A N 1
ATOM 758 C CA . LEU A 1 95 ? 5.517 -4.977 -4.009 1.00 92.56 95 LEU A CA 1
ATOM 759 C C . LEU A 1 95 ? 6.172 -5.492 -2.720 1.00 92.56 95 LEU A C 1
ATOM 761 O O . LEU A 1 95 ? 5.824 -5.017 -1.643 1.00 92.56 95 LEU A O 1
ATOM 765 N N . LEU A 1 96 ? 7.169 -6.381 -2.812 1.00 92.75 96 LEU A N 1
ATOM 766 C CA . LEU A 1 96 ? 7.950 -6.813 -1.645 1.00 92.75 96 LEU A CA 1
ATOM 767 C C . LEU A 1 96 ? 8.558 -5.618 -0.911 1.00 92.75 96 LEU A C 1
ATOM 769 O O . LEU A 1 96 ? 8.438 -5.530 0.309 1.00 92.75 96 LEU A O 1
ATOM 773 N N . TRP A 1 97 ? 9.162 -4.676 -1.640 1.00 90.88 97 TRP A N 1
ATOM 774 C CA . TRP A 1 97 ? 9.732 -3.487 -1.020 1.00 90.88 97 TRP A CA 1
ATOM 775 C C . TRP A 1 97 ? 8.682 -2.665 -0.272 1.00 90.88 97 TRP A C 1
ATOM 777 O O . TRP A 1 97 ? 8.899 -2.385 0.899 1.00 90.88 97 TRP A O 1
ATOM 787 N N . ILE A 1 98 ? 7.553 -2.299 -0.890 1.00 85.69 98 ILE A N 1
ATOM 788 C CA . ILE A 1 98 ? 6.573 -1.417 -0.229 1.00 85.69 98 ILE A CA 1
ATOM 789 C C . ILE A 1 98 ? 5.901 -2.069 0.979 1.00 85.69 98 ILE A C 1
ATOM 791 O O . ILE A 1 98 ? 5.710 -1.395 1.989 1.00 85.69 98 ILE A O 1
ATOM 795 N N . PHE A 1 99 ? 5.598 -3.369 0.913 1.00 85.06 99 PHE A N 1
ATOM 796 C CA . PHE A 1 99 ? 4.948 -4.077 2.014 1.00 85.06 99 PHE A CA 1
ATOM 797 C C . PHE A 1 99 ? 5.892 -4.323 3.190 1.00 85.06 99 PHE A C 1
ATOM 799 O O . PHE A 1 99 ? 5.449 -4.327 4.332 1.00 85.06 99 PHE A O 1
ATOM 806 N N . LEU A 1 100 ? 7.185 -4.520 2.927 1.00 83.94 100 LEU A N 1
ATOM 807 C CA . LEU A 1 100 ? 8.192 -4.651 3.981 1.00 83.94 100 LEU A CA 1
ATOM 808 C C . LEU A 1 100 ? 8.690 -3.287 4.481 1.00 83.94 100 LEU A C 1
ATOM 810 O O . LEU A 1 100 ? 9.150 -3.167 5.616 1.00 83.94 100 LEU A O 1
ATOM 814 N N . TRP A 1 101 ? 8.610 -2.253 3.640 1.00 76.31 101 TRP A N 1
ATOM 815 C CA . TRP A 1 101 ? 8.910 -0.873 4.005 1.00 76.31 101 TRP A CA 1
ATOM 816 C C . TRP A 1 101 ? 7.907 -0.320 5.010 1.00 76.31 101 TRP A C 1
ATOM 818 O O . TRP A 1 101 ? 8.323 0.384 5.924 1.00 76.31 101 TRP A O 1
ATOM 828 N N . ASP A 1 102 ? 6.618 -0.627 4.846 1.00 69.19 102 ASP A N 1
ATOM 829 C CA . ASP A 1 102 ? 5.558 -0.166 5.750 1.00 69.19 102 ASP A CA 1
ATOM 830 C C . ASP A 1 102 ? 5.894 -0.510 7.217 1.00 69.19 102 ASP A C 1
ATOM 832 O O . ASP A 1 102 ? 5.936 0.371 8.074 1.00 69.19 102 ASP A O 1
ATOM 836 N N . ASP A 1 103 ? 6.336 -1.748 7.471 1.00 67.06 103 ASP A N 1
ATOM 837 C CA . ASP A 1 103 ? 6.859 -2.191 8.772 1.00 67.06 103 ASP A CA 1
ATOM 838 C C . ASP A 1 103 ? 8.068 -1.375 9.257 1.00 67.06 103 ASP A C 1
ATOM 840 O O . ASP A 1 103 ? 8.177 -1.012 10.430 1.00 67.06 103 ASP A O 1
ATOM 844 N N . ALA A 1 104 ? 9.028 -1.131 8.363 1.00 65.31 104 ALA A N 1
ATOM 845 C CA . ALA A 1 104 ? 10.274 -0.451 8.697 1.00 65.31 104 ALA A CA 1
ATOM 846 C C . ALA A 1 104 ? 10.040 1.030 9.030 1.00 65.31 104 ALA A C 1
ATOM 848 O O . ALA A 1 104 ? 10.713 1.588 9.899 1.00 65.31 104 ALA A O 1
ATOM 849 N N . ALA A 1 105 ? 9.085 1.665 8.347 1.00 62.62 105 ALA A N 1
ATOM 850 C CA . ALA A 1 105 ? 8.689 3.040 8.600 1.00 62.62 105 ALA A CA 1
ATOM 851 C C . ALA A 1 105 ? 8.041 3.183 9.986 1.00 62.62 105 ALA A C 1
ATOM 853 O O . ALA A 1 105 ? 8.387 4.114 10.718 1.00 62.62 105 ALA A O 1
ATOM 854 N N . GLU A 1 106 ? 7.190 2.237 10.392 1.00 61.34 106 GLU A N 1
ATOM 855 C CA . GLU A 1 106 ? 6.619 2.191 11.745 1.00 61.34 106 GLU A CA 1
ATOM 856 C C . GLU A 1 106 ? 7.696 1.987 12.822 1.00 61.34 106 GLU A C 1
ATOM 858 O O . GLU A 1 106 ? 7.744 2.740 13.797 1.00 61.34 106 GLU A O 1
ATOM 863 N N . GLU A 1 107 ? 8.609 1.027 12.628 1.00 61.59 107 GLU A N 1
ATOM 864 C CA . GLU A 1 107 ? 9.729 0.769 13.548 1.00 61.59 107 GLU A CA 1
ATOM 865 C C . GLU A 1 107 ? 10.588 2.034 13.732 1.00 61.59 107 GLU A C 1
ATOM 867 O O . GLU A 1 107 ? 10.887 2.450 14.855 1.00 61.59 107 GLU A O 1
ATOM 872 N N . SER A 1 108 ? 10.897 2.722 12.631 1.00 56.81 108 SER A N 1
ATOM 873 C CA . SER A 1 108 ? 11.713 3.939 12.629 1.00 56.81 108 SER A CA 1
ATOM 874 C C . SER A 1 108 ? 11.077 5.145 13.311 1.00 56.81 108 SER A C 1
ATOM 876 O O . SER A 1 108 ? 11.790 6.046 13.729 1.00 56.81 108 SER A O 1
ATOM 878 N N . ALA A 1 109 ? 9.752 5.185 13.433 1.00 54.28 109 ALA A N 1
ATOM 879 C CA . ALA A 1 109 ? 9.069 6.267 14.129 1.00 54.28 109 ALA A CA 1
ATOM 880 C C . ALA A 1 109 ? 9.056 6.076 15.653 1.00 54.28 109 ALA A C 1
ATOM 882 O O . ALA A 1 109 ? 8.766 7.015 16.395 1.00 54.28 109 ALA A O 1
ATOM 883 N N . THR A 1 110 ? 9.359 4.861 16.121 1.00 47.25 110 THR A N 1
ATOM 884 C CA . THR A 1 110 ? 9.504 4.539 17.549 1.00 47.25 110 THR A CA 1
ATOM 885 C C . THR A 1 110 ? 10.940 4.676 18.046 1.00 47.25 110 THR A C 1
ATOM 887 O O . THR A 1 110 ? 11.167 4.853 19.244 1.00 47.25 110 THR A O 1
ATOM 890 N N . ILE A 1 111 ? 11.903 4.617 17.127 1.00 47.09 111 ILE A N 1
ATOM 891 C CA . ILE A 1 111 ? 13.323 4.810 17.392 1.00 47.09 111 ILE A CA 1
ATOM 892 C C . ILE A 1 111 ? 13.633 6.261 17.044 1.00 47.09 111 ILE A C 1
ATOM 894 O O . ILE A 1 111 ? 13.490 6.666 15.898 1.00 47.09 111 ILE A O 1
ATOM 898 N N . ASP A 1 112 ? 14.047 7.049 18.032 1.00 39.34 112 ASP A N 1
ATOM 899 C CA . ASP A 1 112 ? 14.600 8.388 17.821 1.00 39.34 112 ASP A CA 1
ATOM 900 C C . ASP A 1 112 ? 15.867 8.230 16.960 1.00 39.34 112 ASP A C 1
ATOM 902 O O . ASP A 1 112 ? 16.952 7.954 17.475 1.00 39.34 112 ASP A O 1
ATOM 906 N N . LEU A 1 113 ? 15.706 8.222 15.631 1.00 45.38 113 LEU A N 1
ATOM 907 C CA . LEU A 1 113 ? 16.803 8.052 14.689 1.00 45.38 113 LEU A CA 1
ATOM 908 C C . LEU A 1 113 ? 17.712 9.264 14.844 1.00 45.38 113 LEU A C 1
ATOM 910 O O . LEU A 1 113 ? 17.358 10.339 14.373 1.00 45.38 113 LEU A O 1
ATOM 914 N N . ASP A 1 114 ? 18.835 9.045 15.532 1.00 41.56 114 ASP A N 1
ATOM 915 C CA . ASP A 1 114 ? 19.971 9.936 15.751 1.00 41.56 114 ASP A CA 1
ATOM 916 C C . ASP A 1 114 ? 19.644 11.421 15.554 1.00 41.56 114 ASP A C 1
ATOM 918 O O . ASP A 1 114 ? 19.638 11.921 14.430 1.00 41.56 114 ASP A O 1
ATOM 922 N N . ALA A 1 115 ? 19.492 12.163 16.653 1.00 47.12 115 ALA A N 1
ATOM 923 C CA . ALA A 1 115 ? 19.351 13.624 16.649 1.00 47.12 115 ALA A CA 1
ATOM 924 C C . ALA A 1 115 ? 20.474 14.380 15.882 1.00 47.12 115 ALA A C 1
ATOM 926 O O . ALA A 1 115 ? 20.353 15.585 15.659 1.00 47.12 115 ALA A O 1
ATOM 927 N N . ASP A 1 116 ? 21.539 13.679 15.467 1.00 44.31 116 ASP A N 1
ATOM 928 C CA . ASP A 1 116 ? 22.656 14.158 14.640 1.00 44.31 116 ASP A CA 1
ATOM 929 C C . ASP A 1 116 ? 22.507 13.871 13.124 1.00 44.31 116 ASP A C 1
ATOM 931 O O . ASP A 1 116 ? 23.302 14.358 12.313 1.00 44.31 116 ASP A O 1
ATOM 935 N N . SER A 1 117 ? 21.498 13.106 12.696 1.00 51.22 117 SER A N 1
ATOM 936 C CA . SER A 1 117 ? 21.211 12.851 11.283 1.00 51.22 117 SER A CA 1
ATOM 937 C C . SER A 1 117 ? 20.495 14.048 10.655 1.00 51.22 117 SER A C 1
ATOM 939 O O . SER A 1 117 ? 19.358 14.367 10.989 1.00 51.22 117 SER A O 1
ATOM 941 N N . THR A 1 118 ? 21.133 14.696 9.679 1.00 53.94 118 THR A N 1
ATOM 942 C CA . THR A 1 118 ? 20.520 15.813 8.927 1.00 53.94 118 THR A CA 1
ATOM 943 C C . THR A 1 118 ? 19.442 15.376 7.929 1.00 53.94 118 THR A C 1
ATOM 945 O O . THR A 1 118 ? 18.798 16.240 7.338 1.00 53.94 118 THR A O 1
ATOM 948 N N . THR A 1 119 ? 19.240 14.065 7.736 1.00 64.12 119 THR A N 1
ATOM 949 C CA . THR A 1 119 ? 18.290 13.503 6.762 1.00 64.12 119 THR A CA 1
ATOM 950 C C . THR A 1 119 ? 17.407 12.422 7.373 1.00 64.12 119 THR A C 1
ATOM 952 O O . THR A 1 119 ? 17.891 11.540 8.087 1.00 64.12 119 THR A O 1
ATOM 955 N N . THR A 1 120 ? 16.120 12.434 7.045 1.00 77.94 120 THR A N 1
ATOM 956 C CA . THR A 1 120 ? 15.150 11.440 7.532 1.00 77.94 120 THR A CA 1
ATOM 957 C C . THR A 1 120 ? 15.313 10.079 6.837 1.00 77.94 120 THR A C 1
ATOM 959 O O . THR A 1 120 ? 15.880 9.981 5.744 1.00 77.94 120 THR A O 1
ATOM 962 N N . LEU A 1 121 ? 14.780 9.001 7.432 1.00 80.50 121 LEU A N 1
ATOM 963 C CA . LEU A 1 121 ? 14.753 7.675 6.793 1.00 80.50 121 LEU A CA 1
ATOM 964 C C . LEU A 1 121 ? 14.044 7.706 5.422 1.00 80.50 121 LEU A C 1
ATOM 966 O O . LEU A 1 121 ? 14.496 7.060 4.475 1.00 80.50 121 LEU A O 1
ATOM 970 N N . ASN A 1 122 ? 12.988 8.511 5.295 1.00 82.75 122 ASN A N 1
ATOM 971 C CA . ASN A 1 122 ? 12.278 8.728 4.037 1.00 82.75 122 ASN A CA 1
ATOM 972 C C . ASN A 1 122 ? 13.138 9.411 2.982 1.00 82.75 122 ASN A C 1
ATOM 974 O O . ASN A 1 122 ? 13.111 9.008 1.825 1.00 82.75 122 ASN A O 1
ATOM 978 N N . GLU A 1 123 ? 13.896 10.441 3.358 1.00 83.06 123 GLU A N 1
ATOM 979 C CA . GLU A 1 123 ? 14.793 11.125 2.423 1.00 83.06 123 GLU A CA 1
ATOM 980 C C . GLU A 1 123 ? 15.872 10.173 1.911 1.00 83.06 123 GLU A C 1
ATOM 982 O O . GLU A 1 123 ? 16.135 10.148 0.711 1.00 83.06 123 GLU A O 1
ATOM 987 N N . ARG A 1 124 ? 16.417 9.317 2.784 1.00 87.56 124 ARG A N 1
ATOM 988 C CA . ARG A 1 124 ? 17.376 8.271 2.396 1.00 87.56 124 ARG A CA 1
ATOM 989 C C . ARG A 1 124 ? 16.761 7.256 1.429 1.00 87.56 124 ARG A C 1
ATOM 991 O O . ARG A 1 124 ? 17.392 6.897 0.438 1.00 87.56 124 ARG A O 1
ATOM 998 N N . ALA A 1 125 ? 15.530 6.808 1.678 1.00 88.00 125 ALA A N 1
ATOM 999 C CA . ALA A 1 125 ? 14.833 5.902 0.766 1.00 88.00 125 ALA A CA 1
ATOM 1000 C C . ALA A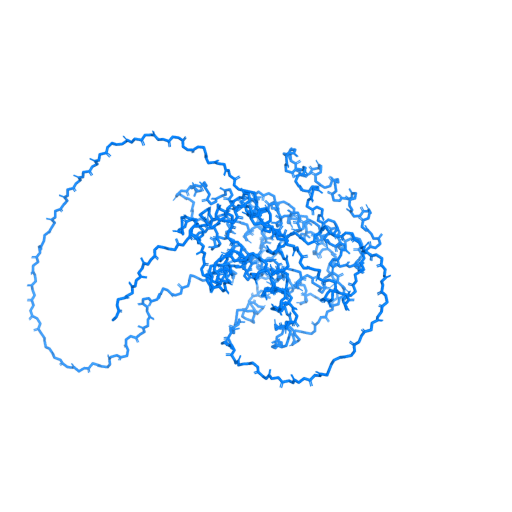 1 125 ? 14.487 6.566 -0.572 1.00 88.00 125 ALA A C 1
ATOM 1002 O O . ALA A 1 125 ? 14.681 5.959 -1.624 1.00 88.00 125 ALA A O 1
ATOM 1003 N N . LEU A 1 126 ? 14.042 7.825 -0.554 1.00 88.00 126 LEU A N 1
ATOM 1004 C CA . LEU A 1 126 ? 13.760 8.588 -1.766 1.00 88.00 126 LEU A CA 1
ATOM 1005 C C . LEU A 1 126 ? 15.035 8.825 -2.584 1.00 88.00 126 LEU A C 1
ATOM 1007 O O . LEU A 1 126 ? 15.011 8.701 -3.808 1.00 88.00 126 LEU A O 1
ATOM 1011 N N . GLU A 1 127 ? 16.156 9.119 -1.923 1.00 89.31 127 GLU A N 1
ATOM 1012 C CA . GLU A 1 127 ? 17.464 9.231 -2.565 1.00 89.31 127 GLU A CA 1
ATOM 1013 C C . GLU A 1 127 ? 17.886 7.911 -3.218 1.00 89.31 127 GLU A C 1
ATOM 1015 O O . GLU A 1 127 ? 18.319 7.920 -4.374 1.00 89.31 127 GLU A O 1
ATOM 1020 N N . TYR A 1 128 ? 17.717 6.784 -2.520 1.00 90.69 128 TYR A N 1
ATOM 1021 C CA . TYR A 1 128 ? 18.014 5.454 -3.050 1.00 90.69 128 TYR A CA 1
ATOM 1022 C C . TYR A 1 128 ? 17.179 5.138 -4.295 1.00 90.69 128 TYR A C 1
ATOM 1024 O O . TYR A 1 128 ? 17.717 4.742 -5.333 1.00 90.69 128 TYR A O 1
ATOM 1032 N N . VAL A 1 129 ? 15.871 5.390 -4.228 1.00 90.75 129 VAL A N 1
ATOM 1033 C CA . VAL A 1 129 ? 14.944 5.188 -5.345 1.00 90.75 129 VAL A CA 1
ATOM 1034 C C . VAL A 1 129 ? 15.304 6.073 -6.533 1.00 90.75 129 VAL A C 1
ATOM 1036 O O . VAL A 1 129 ? 15.441 5.576 -7.650 1.00 90.75 129 VAL A O 1
ATOM 1039 N N . ALA A 1 130 ? 15.523 7.370 -6.305 1.00 88.50 130 ALA A N 1
ATOM 1040 C CA . ALA A 1 130 ? 15.893 8.305 -7.360 1.00 88.50 130 ALA A CA 1
ATOM 1041 C C . ALA A 1 130 ? 17.220 7.919 -8.020 1.00 88.50 130 ALA A C 1
ATOM 1043 O O . ALA A 1 130 ? 17.293 7.876 -9.247 1.00 88.50 130 ALA A O 1
ATOM 1044 N N . TYR A 1 131 ? 18.243 7.568 -7.227 1.00 89.88 131 TYR A N 1
ATOM 1045 C CA . TYR A 1 131 ? 19.522 7.088 -7.750 1.00 89.88 131 TYR A CA 1
ATOM 1046 C C . TYR A 1 131 ? 19.305 5.906 -8.684 1.00 89.88 131 TYR A C 1
ATOM 1048 O O . TYR A 1 131 ? 19.784 5.913 -9.819 1.00 89.88 131 TYR A O 1
ATOM 1056 N N . HIS A 1 132 ? 18.553 4.911 -8.215 1.00 88.44 132 HIS A N 1
ATOM 1057 C CA . HIS A 1 132 ? 18.318 3.718 -8.991 1.00 88.44 132 HIS A CA 1
ATOM 1058 C C . HIS A 1 132 ? 17.502 4.011 -10.237 1.00 88.44 132 HIS A C 1
ATOM 1060 O O . HIS A 1 132 ? 17.817 3.417 -11.249 1.00 88.44 132 HIS A O 1
ATOM 1066 N N . LEU A 1 133 ? 16.558 4.950 -10.243 1.00 86.00 133 LEU A N 1
ATOM 1067 C CA . LEU A 1 133 ? 15.828 5.370 -11.448 1.00 86.00 133 LEU A CA 1
ATOM 1068 C C . LEU A 1 133 ? 16.635 6.264 -12.406 1.00 86.00 133 LEU A C 1
ATOM 1070 O O . LEU A 1 133 ? 16.175 6.514 -13.516 1.00 86.00 133 LEU A O 1
ATOM 1074 N N . GLY A 1 134 ? 17.826 6.727 -12.013 1.00 82.56 134 GLY A N 1
ATOM 1075 C CA . GLY A 1 134 ? 18.622 7.675 -12.800 1.00 82.56 134 GLY A CA 1
ATOM 1076 C C . GLY A 1 134 ? 18.158 9.132 -12.673 1.00 82.56 134 GLY A C 1
ATOM 1077 O O . GLY A 1 134 ? 18.416 9.935 -13.565 1.00 82.56 134 GLY A O 1
ATOM 1078 N N . LEU A 1 135 ? 17.481 9.475 -11.575 1.00 80.62 135 LEU A N 1
ATOM 1079 C CA . LEU A 1 135 ? 16.885 10.784 -11.299 1.00 80.62 135 LEU A CA 1
ATOM 1080 C C . LEU A 1 135 ? 17.547 11.478 -10.090 1.00 80.62 135 LEU A C 1
ATOM 1082 O O . LEU A 1 135 ? 18.273 10.860 -9.307 1.00 80.62 135 LEU A O 1
ATOM 1086 N N . ASP A 1 136 ? 17.295 12.782 -9.927 1.00 78.94 136 ASP A N 1
ATOM 1087 C CA . ASP A 1 136 ? 17.663 13.540 -8.722 1.00 78.94 136 ASP A CA 1
ATOM 1088 C C . ASP A 1 136 ? 16.455 13.657 -7.775 1.00 78.94 136 ASP A C 1
ATOM 1090 O O . ASP A 1 136 ? 15.422 14.215 -8.141 1.00 78.94 136 ASP A O 1
ATOM 1094 N N . HIS A 1 137 ? 16.589 13.160 -6.541 1.00 74.75 137 HIS A N 1
ATOM 1095 C CA . HIS A 1 137 ? 15.520 13.179 -5.536 1.00 74.75 137 HIS A CA 1
ATOM 1096 C C . HIS A 1 137 ? 15.142 14.596 -5.082 1.00 74.75 137 HIS A C 1
ATOM 1098 O O . HIS A 1 137 ? 14.015 14.817 -4.642 1.00 74.75 137 HIS A O 1
ATOM 1104 N N . ARG A 1 138 ? 16.053 15.575 -5.183 1.00 77.00 138 ARG A N 1
ATOM 1105 C CA . ARG A 1 138 ? 15.855 16.930 -4.629 1.00 77.00 138 ARG A CA 1
ATOM 1106 C C . ARG A 1 138 ? 14.696 17.685 -5.266 1.00 77.00 138 ARG A C 1
ATOM 1108 O O . ARG A 1 138 ? 14.095 18.531 -4.616 1.00 77.00 138 ARG A O 1
ATOM 1115 N N . ALA A 1 139 ? 14.367 17.370 -6.517 1.00 71.75 139 ALA A N 1
ATOM 1116 C CA . ALA A 1 139 ? 13.209 17.944 -7.199 1.00 71.75 139 ALA A CA 1
ATOM 1117 C C . ALA A 1 139 ? 11.866 17.428 -6.638 1.00 71.75 139 ALA A C 1
ATOM 1119 O O . ALA A 1 139 ? 10.818 18.012 -6.913 1.00 71.75 139 ALA A O 1
ATOM 1120 N N . PHE A 1 140 ? 11.895 16.355 -5.842 1.00 69.31 140 PHE A N 1
ATOM 1121 C CA . PHE A 1 140 ? 10.715 15.618 -5.403 1.00 69.31 140 PHE A CA 1
ATOM 1122 C C . PHE A 1 140 ? 10.474 15.696 -3.895 1.00 69.31 140 PHE A C 1
ATOM 1124 O O . PHE A 1 140 ? 9.352 15.433 -3.474 1.00 69.31 140 PHE A O 1
ATOM 1131 N N . ILE A 1 141 ? 11.439 16.160 -3.092 1.00 69.38 141 ILE A N 1
ATOM 1132 C CA . ILE A 1 141 ? 11.231 16.416 -1.655 1.00 69.38 141 ILE A CA 1
ATOM 1133 C C . ILE A 1 141 ? 10.018 17.354 -1.477 1.00 69.38 141 ILE A C 1
ATOM 1135 O O . ILE A 1 141 ? 9.995 18.425 -2.097 1.00 69.38 141 ILE A O 1
ATOM 1139 N N . PRO A 1 142 ? 8.978 16.968 -0.708 1.00 60.91 142 PRO A N 1
ATOM 1140 C CA . PRO A 1 142 ? 7.825 17.826 -0.453 1.00 60.91 142 PRO A CA 1
ATOM 1141 C C . PRO A 1 142 ? 8.268 19.138 0.193 1.00 60.91 142 PRO A C 1
ATOM 1143 O O . PRO A 1 142 ? 9.082 19.140 1.115 1.00 60.91 142 PRO A O 1
ATOM 1146 N N . LEU A 1 143 ? 7.732 20.263 -0.281 1.00 55.81 143 LEU A N 1
ATOM 1147 C CA . LEU A 1 143 ? 7.951 21.534 0.404 1.00 55.81 143 LEU A CA 1
ATOM 1148 C C . LEU A 1 143 ? 7.230 21.497 1.760 1.00 55.81 143 LEU A C 1
ATOM 1150 O O . LEU A 1 143 ? 6.122 20.958 1.828 1.00 55.81 143 LEU A O 1
ATOM 1154 N N . PRO A 1 144 ? 7.815 22.068 2.828 1.00 43.62 144 PRO A N 1
ATOM 1155 C CA . PRO A 1 144 ? 7.101 22.227 4.084 1.00 43.62 144 PRO A CA 1
ATOM 1156 C C . PRO A 1 144 ? 5.828 23.046 3.841 1.00 43.62 144 PRO A C 1
ATOM 1158 O O . PRO A 1 144 ? 5.869 24.076 3.163 1.00 43.62 144 PRO A O 1
ATOM 1161 N N . ASP A 1 145 ? 4.704 22.571 4.384 1.00 34.47 145 ASP A N 1
ATOM 1162 C CA . ASP A 1 145 ? 3.416 23.266 4.317 1.00 34.47 145 ASP A CA 1
ATOM 1163 C C . ASP A 1 145 ? 3.620 24.704 4.831 1.00 34.47 145 ASP A C 1
ATOM 1165 O O . ASP A 1 145 ? 4.251 24.886 5.884 1.00 34.47 145 ASP A O 1
ATOM 1169 N N . PRO A 1 146 ? 3.155 25.753 4.127 1.00 29.86 146 PRO A N 1
ATOM 1170 C CA . PRO A 1 146 ? 3.269 27.102 4.646 1.00 29.86 146 PRO A CA 1
ATOM 1171 C C . PRO A 1 146 ? 2.516 27.152 5.975 1.00 29.86 146 PRO A C 1
ATOM 1173 O O . PRO A 1 146 ? 1.300 26.977 6.025 1.00 29.86 146 PRO A O 1
ATOM 1176 N N . SER A 1 147 ? 3.254 27.366 7.068 1.00 29.12 147 SER A N 1
ATOM 1177 C CA . SER A 1 147 ? 2.668 27.522 8.399 1.00 29.12 147 SER A CA 1
ATOM 1178 C C . SER A 1 147 ? 1.475 28.495 8.342 1.00 29.12 147 SER A C 1
ATOM 1180 O O . SER A 1 147 ? 1.562 29.510 7.638 1.00 29.12 147 SER A O 1
ATOM 1182 N N . PRO A 1 148 ? 0.380 28.265 9.092 1.00 33.12 148 PRO A N 1
ATOM 1183 C CA . PRO A 1 148 ? -0.807 29.130 9.063 1.00 33.12 148 PRO A CA 1
ATOM 1184 C C . PRO A 1 148 ? -0.543 30.581 9.520 1.00 33.12 148 PRO A C 1
ATOM 1186 O O . PRO A 1 148 ? -1.436 31.423 9.491 1.00 33.12 148 PRO A O 1
ATOM 1189 N N . SER A 1 149 ? 0.684 30.905 9.921 1.00 36.09 149 SER A N 1
ATOM 1190 C CA . SER A 1 149 ? 1.126 32.199 10.440 1.00 36.09 149 SER A CA 1
ATOM 1191 C C . SER A 1 149 ? 1.477 33.265 9.392 1.00 36.09 149 SER A C 1
ATOM 1193 O O . SER A 1 149 ? 1.955 34.331 9.773 1.00 36.09 149 SER A O 1
ATOM 1195 N N . THR A 1 150 ? 1.208 33.062 8.100 1.00 31.75 150 THR A N 1
ATOM 1196 C CA . THR A 1 150 ? 1.506 34.093 7.081 1.00 31.75 150 THR A CA 1
ATOM 1197 C C . THR A 1 150 ? 0.404 34.248 6.036 1.00 31.75 150 THR A C 1
ATOM 1199 O O . THR A 1 150 ? 0.632 34.146 4.836 1.00 31.75 150 THR A O 1
ATOM 1202 N N . LEU A 1 151 ? -0.808 34.576 6.486 1.00 26.47 151 LEU A N 1
ATOM 1203 C CA . LEU A 1 151 ? -1.679 35.422 5.668 1.00 26.47 151 LEU A CA 1
ATOM 1204 C C . LEU A 1 151 ? -1.125 36.857 5.720 1.00 26.47 151 LEU A C 1
ATOM 1206 O O . LEU A 1 151 ? -0.917 37.375 6.822 1.00 26.47 151 LEU A O 1
ATOM 1210 N N . PRO A 1 152 ? -0.875 37.530 4.581 1.00 27.25 152 PRO A N 1
ATOM 1211 C CA . PRO A 1 152 ? -0.522 38.939 4.598 1.00 27.25 152 PRO A CA 1
ATOM 1212 C C . PRO A 1 152 ? -1.695 39.720 5.191 1.00 27.25 152 PRO A C 1
ATOM 1214 O O . PRO A 1 152 ? -2.795 39.737 4.640 1.00 27.25 152 PRO A O 1
ATOM 1217 N N . SER A 1 153 ? -1.450 40.362 6.329 1.00 27.58 153 SER A N 1
ATOM 1218 C CA . SER A 1 153 ? -2.313 41.399 6.884 1.00 27.58 153 SER A CA 1
ATOM 1219 C C . SER A 1 153 ? -2.576 42.456 5.806 1.00 27.58 153 SER A C 1
ATOM 1221 O O . SER A 1 153 ? -1.707 43.265 5.480 1.00 27.58 153 SER A O 1
ATOM 1223 N N . LEU A 1 154 ? -3.783 42.455 5.239 1.00 31.73 154 LEU A N 1
ATOM 1224 C CA . LEU A 1 154 ? -4.317 43.573 4.466 1.00 31.73 154 LEU A CA 1
ATOM 1225 C C . LEU A 1 154 ? -4.695 44.683 5.453 1.00 31.73 154 LEU A C 1
ATOM 1227 O O . LEU A 1 154 ? -5.856 44.880 5.792 1.00 31.73 154 LEU A O 1
ATOM 1231 N N . SER A 1 155 ? -3.676 45.388 5.941 1.00 27.70 155 SER A N 1
ATOM 1232 C CA . SER A 1 155 ? -3.824 46.633 6.692 1.00 27.70 155 SER A CA 1
ATOM 1233 C C . SER A 1 155 ? -2.924 47.688 6.058 1.00 27.70 155 SER A C 1
ATOM 1235 O O . SER A 1 155 ? -1.738 47.800 6.363 1.00 27.70 155 SER A O 1
ATOM 1237 N N . THR A 1 156 ? -3.487 48.453 5.129 1.00 29.45 156 THR A N 1
ATOM 1238 C CA . THR A 1 156 ? -2.898 49.687 4.598 1.00 29.45 156 THR A CA 1
ATOM 1239 C C . THR A 1 156 ? -2.653 50.674 5.756 1.00 29.45 156 THR A C 1
ATOM 1241 O O . THR A 1 156 ? -3.497 50.773 6.650 1.00 29.45 156 THR A O 1
ATOM 1244 N N . PRO A 1 157 ? -1.530 51.418 5.791 1.00 27.14 157 PRO A N 1
ATOM 1245 C CA . PRO A 1 157 ? -1.145 52.186 6.970 1.00 27.14 157 PRO A CA 1
ATOM 1246 C C . PRO A 1 157 ? -1.819 53.565 7.005 1.00 27.14 157 PRO A C 1
ATOM 1248 O O . PRO A 1 157 ? -1.698 54.348 6.064 1.00 27.14 157 PRO A O 1
ATOM 1251 N N . MET A 1 158 ? -2.432 53.919 8.139 1.00 26.77 158 MET A N 1
ATOM 1252 C CA . MET A 1 158 ? -2.662 55.317 8.519 1.00 26.77 158 MET A CA 1
ATOM 1253 C C . MET A 1 158 ? -1.710 55.717 9.655 1.00 26.77 158 MET A C 1
ATOM 1255 O O . MET A 1 158 ? -1.847 55.292 10.792 1.00 26.77 158 MET A O 1
ATOM 1259 N N . CYS A 1 159 ? -0.720 56.520 9.260 1.00 23.62 159 CYS A N 1
ATOM 1260 C CA . CYS A 1 159 ? -0.033 57.623 9.947 1.00 23.62 159 CYS A CA 1
ATOM 1261 C C . CYS A 1 159 ? 0.066 57.694 11.496 1.00 23.62 159 CYS A C 1
ATOM 1263 O O . CYS A 1 159 ? -0.948 57.820 12.174 1.00 23.62 159 CYS A O 1
ATOM 1265 N N . ARG A 1 160 ? 1.322 57.948 11.944 1.00 23.56 160 ARG A N 1
ATOM 1266 C CA . ARG A 1 160 ? 1.784 58.705 13.149 1.00 23.56 160 ARG A CA 1
ATOM 1267 C C . ARG A 1 160 ? 1.619 57.985 14.507 1.00 23.56 160 ARG A C 1
ATOM 1269 O O . ARG A 1 160 ? 0.614 57.345 14.733 1.00 23.56 160 ARG A O 1
ATOM 1276 N N . THR A 1 161 ? 2.541 58.005 15.480 1.00 25.67 161 THR A N 1
ATOM 1277 C CA . THR A 1 161 ? 3.695 58.870 15.826 1.00 25.67 161 THR A CA 1
ATOM 1278 C C . THR A 1 161 ? 4.573 58.188 16.904 1.00 25.67 161 THR A C 1
ATOM 1280 O O . THR A 1 161 ? 4.042 57.588 17.828 1.00 25.67 161 THR A O 1
ATOM 1283 N N . SER A 1 162 ? 5.900 58.326 16.767 1.00 24.92 162 SER A N 1
ATOM 1284 C CA . SER A 1 162 ? 6.999 58.415 17.768 1.00 24.92 162 SER A CA 1
ATOM 1285 C C . SER A 1 162 ? 6.873 57.889 19.227 1.00 24.92 162 SER A C 1
ATOM 1287 O O . SER A 1 162 ? 6.192 58.519 20.026 1.00 24.92 162 SER A O 1
ATOM 1289 N N . SER A 1 163 ? 7.742 56.903 19.557 1.00 24.23 163 SER A N 1
ATOM 1290 C CA . SER A 1 163 ? 8.738 56.830 20.680 1.00 24.23 163 SER A CA 1
ATOM 1291 C C . SER A 1 163 ? 8.303 56.905 22.172 1.00 24.23 163 SER A C 1
ATOM 1293 O O . SER A 1 163 ? 7.312 57.555 22.470 1.00 24.23 163 SER A O 1
ATOM 1295 N N . PRO A 1 164 ? 9.136 56.489 23.171 1.00 32.81 164 PRO A N 1
ATOM 1296 C CA . PRO A 1 164 ? 10.130 55.394 23.246 1.00 32.81 164 PRO A CA 1
ATOM 1297 C C . PRO A 1 164 ? 10.146 54.588 24.596 1.00 32.81 164 PRO A C 1
ATOM 1299 O O . PRO A 1 164 ? 9.531 54.956 25.590 1.00 32.81 164 PRO A O 1
ATOM 1302 N N . SER A 1 165 ? 11.027 53.570 24.647 1.00 25.97 165 SER A N 1
ATOM 1303 C CA . SER A 1 165 ? 11.889 53.139 25.786 1.00 25.97 165 SER A CA 1
ATOM 1304 C C . SER A 1 165 ? 11.431 52.160 26.909 1.00 25.97 165 SER A C 1
ATOM 1306 O O . SER A 1 165 ? 10.842 52.569 27.897 1.00 25.97 165 SER A O 1
ATOM 1308 N N . ARG A 1 166 ? 12.013 50.935 26.826 1.00 26.22 166 ARG A N 1
ATOM 1309 C CA . ARG A 1 166 ? 12.951 50.255 27.784 1.00 26.22 166 ARG A CA 1
ATOM 1310 C C . ARG A 1 166 ? 12.381 49.567 29.070 1.00 26.22 166 ARG A C 1
ATOM 1312 O O . ARG A 1 166 ? 11.230 49.776 29.405 1.00 26.22 166 ARG A O 1
ATOM 1319 N N . PRO A 1 167 ? 13.167 48.726 29.795 1.00 31.00 167 PRO A N 1
ATOM 1320 C CA . PRO A 1 167 ? 13.358 47.272 29.598 1.00 31.00 167 PRO A CA 1
ATOM 1321 C C . PRO A 1 167 ? 13.128 46.446 30.899 1.00 31.00 167 PRO A C 1
ATOM 1323 O O . PRO A 1 167 ? 12.610 46.975 31.874 1.00 31.00 167 PRO A O 1
ATOM 1326 N N . SER A 1 168 ? 13.685 45.219 30.941 1.00 25.30 168 SER A N 1
ATOM 1327 C CA . SER A 1 168 ? 13.976 44.337 32.105 1.00 25.30 168 SER A CA 1
ATOM 1328 C C . SER A 1 168 ? 12.907 43.262 32.375 1.00 25.30 168 SER A C 1
ATOM 1330 O O . SER A 1 168 ? 11.735 43.503 32.145 1.00 25.30 168 SER A O 1
ATOM 1332 N N . SER A 1 169 ? 13.204 42.025 32.784 1.00 25.55 169 SER A N 1
ATOM 1333 C CA . SER A 1 169 ? 14.438 41.362 33.231 1.00 25.55 169 SER A CA 1
ATOM 1334 C C . SER A 1 169 ? 14.238 39.838 33.227 1.00 25.55 169 SER A C 1
ATOM 1336 O O . SER A 1 169 ? 13.123 39.349 33.378 1.00 25.55 169 SER A O 1
ATOM 1338 N N . ARG A 1 170 ? 15.357 39.112 33.121 1.00 24.80 170 ARG A N 1
ATOM 1339 C CA . ARG A 1 170 ? 15.550 37.698 33.488 1.00 24.80 170 ARG A CA 1
ATOM 1340 C C . ARG A 1 170 ? 14.887 37.318 34.823 1.00 24.80 170 ARG A C 1
ATOM 1342 O O . ARG A 1 170 ? 15.087 38.040 35.793 1.00 24.80 170 ARG A O 1
ATOM 1349 N N . SER A 1 171 ? 14.391 36.086 34.920 1.00 25.25 171 SER A N 1
ATOM 1350 C CA . SER A 1 171 ? 14.947 35.105 35.867 1.00 25.25 171 SER A CA 1
ATOM 1351 C C . SER A 1 171 ? 14.468 33.682 35.569 1.00 25.25 171 SER A C 1
ATOM 1353 O O . SER A 1 171 ? 13.290 33.380 35.428 1.00 25.25 171 SER A O 1
ATOM 1355 N N . SER A 1 172 ? 15.466 32.819 35.467 1.00 24.34 172 SER A N 1
ATOM 1356 C CA . SER A 1 172 ? 15.446 31.374 35.626 1.00 24.34 172 SER A CA 1
ATOM 1357 C C . SER A 1 172 ? 14.914 30.945 36.991 1.00 24.34 172 SER A C 1
ATOM 1359 O O . SER A 1 172 ? 15.331 31.539 37.982 1.00 24.34 172 SER A O 1
ATOM 1361 N N . THR A 1 173 ? 14.208 29.817 37.055 1.00 25.30 173 THR A N 1
ATOM 1362 C CA . THR A 1 173 ? 14.459 28.790 38.079 1.00 25.30 173 THR A CA 1
ATOM 1363 C C . THR A 1 173 ? 13.977 27.418 37.614 1.00 25.30 173 THR A C 1
ATOM 1365 O O . THR A 1 173 ? 12.830 27.196 37.244 1.00 25.30 173 THR A O 1
ATOM 1368 N N . SER A 1 174 ? 14.931 26.498 37.661 1.00 23.03 174 SER A N 1
ATOM 1369 C CA . SER A 1 174 ? 14.809 25.050 37.635 1.00 23.03 174 SER A CA 1
ATOM 1370 C C . SER A 1 174 ? 13.917 24.508 38.752 1.00 23.03 174 SER A C 1
ATOM 1372 O O . SER A 1 174 ? 14.045 24.939 39.898 1.00 23.03 174 SER A O 1
ATOM 1374 N N . SER A 1 175 ? 13.149 23.460 38.466 1.00 25.30 175 SER A N 1
ATOM 1375 C CA . SER A 1 175 ? 12.879 22.406 39.451 1.00 25.30 175 SER A CA 1
ATOM 1376 C C . SER A 1 175 ? 12.454 21.115 38.751 1.00 25.30 175 SER A C 1
ATOM 1378 O O . SER A 1 175 ? 11.394 21.027 38.142 1.00 25.30 175 SER A O 1
ATOM 1380 N N . SER A 1 176 ? 13.320 20.106 38.827 1.00 24.47 176 SER A N 1
ATOM 1381 C CA . SER A 1 176 ? 12.939 18.704 38.650 1.00 24.47 176 SER A CA 1
ATOM 1382 C C . SER A 1 176 ? 12.182 18.226 39.893 1.00 24.47 176 SER A C 1
ATOM 1384 O O . SER A 1 176 ? 12.455 18.710 40.995 1.00 24.47 176 SER A O 1
ATOM 1386 N N . PRO A 1 177 ? 11.328 17.202 39.751 1.00 26.25 177 PRO A N 1
ATOM 1387 C CA . PRO A 1 177 ? 11.542 16.036 40.602 1.00 26.25 177 PRO A CA 1
ATOM 1388 C C . PRO A 1 177 ? 11.447 14.682 39.876 1.00 26.25 177 PRO A C 1
ATOM 1390 O O . PRO A 1 177 ? 10.633 14.442 38.992 1.00 26.25 177 PRO A O 1
ATOM 1393 N N . SER A 1 178 ? 12.343 13.814 40.336 1.00 22.38 178 SER A N 1
ATOM 1394 C CA . SER A 1 178 ? 12.386 12.348 40.359 1.00 22.38 178 SER A CA 1
ATOM 1395 C C . SER A 1 178 ? 11.164 11.511 39.930 1.00 22.38 178 SER A C 1
ATOM 1397 O O . SER A 1 178 ? 10.112 11.551 40.558 1.00 22.38 178 SER A O 1
ATOM 1399 N N . LYS A 1 179 ? 11.446 10.612 38.972 1.00 24.45 179 LYS A N 1
ATOM 1400 C CA . LYS A 1 179 ? 11.181 9.154 38.909 1.00 24.45 179 LYS A CA 1
ATOM 1401 C C . LYS A 1 179 ? 9.910 8.599 39.579 1.00 24.45 179 LYS A C 1
ATOM 1403 O O . LYS A 1 179 ? 9.847 8.486 40.798 1.00 24.45 179 LYS A O 1
ATOM 1408 N N . SER A 1 180 ? 9.052 7.973 38.769 1.00 22.81 180 SER A N 1
ATOM 1409 C CA . SER A 1 180 ? 8.465 6.676 39.131 1.00 22.81 180 SER A CA 1
ATOM 1410 C C . SER A 1 180 ? 8.359 5.780 37.895 1.00 22.81 180 SER A C 1
ATOM 1412 O O . SER A 1 180 ? 7.882 6.185 36.839 1.00 22.81 180 SER A O 1
ATOM 1414 N N . SER A 1 181 ? 8.924 4.584 38.024 1.00 22.14 181 SER A N 1
ATOM 1415 C CA . SER A 1 181 ? 8.972 3.523 37.029 1.00 22.14 181 SER A CA 1
ATOM 1416 C C . SER A 1 181 ? 7.670 2.731 37.050 1.00 22.14 181 SER A C 1
ATOM 1418 O O . SER A 1 181 ? 7.341 2.142 38.078 1.00 22.14 181 SER A O 1
ATOM 1420 N N . THR A 1 182 ? 6.982 2.644 35.915 1.00 22.14 182 THR A N 1
ATOM 1421 C CA . THR A 1 182 ? 6.047 1.545 35.653 1.00 22.14 182 THR A CA 1
ATOM 1422 C C . THR A 1 182 ? 6.327 1.049 34.244 1.00 22.14 182 THR A C 1
ATOM 1424 O O . THR A 1 182 ? 6.043 1.733 33.266 1.00 22.14 182 THR A O 1
ATOM 1427 N N . THR A 1 183 ? 6.973 -0.109 34.153 1.00 22.31 183 THR A N 1
ATOM 1428 C CA . THR A 1 183 ? 7.307 -0.786 32.902 1.00 22.31 183 THR A CA 1
ATOM 1429 C C . THR A 1 183 ? 6.020 -1.343 32.297 1.00 22.31 183 THR A C 1
ATOM 1431 O O . THR A 1 183 ? 5.615 -2.460 32.607 1.00 22.31 183 THR A O 1
ATOM 1434 N N . ALA A 1 184 ? 5.336 -0.547 31.476 1.00 21.53 184 ALA A N 1
ATOM 1435 C CA . ALA A 1 184 ? 4.310 -1.052 30.577 1.00 21.53 184 ALA A CA 1
ATOM 1436 C C . ALA A 1 184 ? 5.026 -1.681 29.375 1.00 21.53 184 ALA A C 1
ATOM 1438 O O . ALA A 1 184 ? 5.715 -0.990 28.628 1.00 21.53 184 ALA A O 1
ATOM 1439 N N . GLN A 1 185 ? 4.917 -3.002 29.230 1.00 21.17 185 GLN A N 1
ATOM 1440 C CA . GLN A 1 185 ? 5.331 -3.705 28.019 1.00 21.17 185 GLN A CA 1
ATOM 1441 C C . GLN A 1 185 ? 4.527 -3.141 26.842 1.00 21.17 185 GLN A C 1
ATOM 1443 O O . GLN A 1 185 ? 3.319 -3.358 26.753 1.00 21.17 185 GLN A O 1
ATOM 1448 N N . ALA A 1 186 ? 5.195 -2.390 25.968 1.00 21.20 186 ALA A N 1
ATOM 1449 C CA . ALA A 1 186 ? 4.646 -1.961 24.695 1.00 21.20 186 ALA A CA 1
ATOM 1450 C C . ALA A 1 186 ? 4.525 -3.196 23.793 1.00 21.20 186 ALA A C 1
ATOM 1452 O O . ALA A 1 186 ? 5.503 -3.693 23.244 1.00 21.20 186 ALA A O 1
ATOM 1453 N N . THR A 1 187 ? 3.324 -3.755 23.703 1.00 23.33 187 THR A N 1
ATOM 1454 C CA . THR A 1 187 ? 2.992 -4.742 22.676 1.00 23.33 187 THR A CA 1
ATOM 1455 C C . THR A 1 187 ? 2.842 -3.989 21.360 1.00 23.33 187 THR A C 1
ATOM 1457 O O . THR A 1 187 ? 1.889 -3.226 21.199 1.00 23.33 187 THR A O 1
ATOM 1460 N N . HIS A 1 188 ? 3.818 -4.146 20.466 1.00 27.27 188 HIS A N 1
ATOM 1461 C CA . HIS A 1 188 ? 3.885 -3.406 19.211 1.00 27.27 188 HIS A CA 1
ATOM 1462 C C . HIS A 1 188 ? 2.826 -3.907 18.201 1.00 27.27 188 HIS A C 1
ATOM 1464 O O . HIS A 1 188 ? 2.676 -5.120 18.024 1.00 27.27 188 HIS A O 1
ATOM 1470 N N . PRO A 1 189 ? 2.060 -2.998 17.576 1.00 31.09 189 PRO A N 1
ATOM 1471 C CA . PRO A 1 189 ? 1.063 -3.317 16.556 1.00 31.09 189 PRO A CA 1
ATOM 1472 C C . PRO A 1 189 ? 1.692 -3.718 15.204 1.00 31.09 189 PRO A C 1
ATOM 1474 O O . PRO A 1 189 ? 2.772 -3.256 14.870 1.00 31.09 189 PRO A O 1
ATOM 1477 N N . VAL A 1 190 ? 1.014 -4.589 14.442 1.00 30.84 190 VAL A N 1
ATOM 1478 C CA . VAL A 1 190 ? 1.430 -5.129 13.125 1.00 30.84 190 VAL A CA 1
ATOM 1479 C C . VAL A 1 190 ? 0.691 -4.381 11.984 1.00 30.84 190 VAL A C 1
ATOM 1481 O O . VAL A 1 190 ? -0.541 -4.315 12.048 1.00 30.84 190 VAL A O 1
ATOM 1484 N N . PRO A 1 191 ? 1.364 -3.927 10.905 1.00 36.25 191 PRO A N 1
ATOM 1485 C CA . PRO A 1 191 ? 0.883 -2.876 9.982 1.00 36.25 191 PRO A CA 1
ATOM 1486 C C . PRO A 1 191 ? -0.256 -3.267 9.056 1.00 36.25 191 PRO A C 1
ATOM 1488 O O . PRO A 1 191 ? -0.253 -4.348 8.468 1.00 36.25 191 PRO A O 1
ATOM 1491 N N . VAL A 1 192 ? -1.221 -2.366 8.890 1.00 31.53 192 VAL A N 1
ATOM 1492 C CA . VAL A 1 192 ? -2.431 -2.514 8.074 1.00 31.53 192 VAL A CA 1
ATOM 1493 C C . VAL A 1 192 ? -2.198 -1.929 6.675 1.00 31.53 192 VAL A C 1
ATOM 1495 O O . VAL A 1 192 ? -2.613 -0.821 6.363 1.00 31.53 192 VAL A O 1
ATOM 1498 N N . ALA A 1 193 ? -1.581 -2.723 5.800 1.00 30.70 193 ALA A N 1
ATOM 1499 C CA . ALA A 1 193 ? -1.541 -2.460 4.365 1.00 30.70 193 ALA A CA 1
ATOM 1500 C C . ALA A 1 193 ? -2.115 -3.658 3.587 1.00 30.70 193 ALA A C 1
ATOM 1502 O O . ALA A 1 193 ? -1.618 -4.778 3.679 1.00 30.70 193 ALA A O 1
ATOM 1503 N N . VAL A 1 194 ? -3.205 -3.389 2.857 1.00 35.34 194 VAL A N 1
ATOM 1504 C CA . VAL A 1 194 ? -3.835 -4.169 1.770 1.00 35.34 194 VAL A CA 1
ATOM 1505 C C . VAL A 1 194 ? -4.241 -5.619 2.093 1.00 35.34 194 VAL A C 1
ATOM 1507 O O . VAL A 1 194 ? -3.565 -6.589 1.772 1.00 35.34 194 VAL A O 1
ATOM 1510 N N . ALA A 1 195 ? -5.458 -5.771 2.617 1.00 29.55 195 ALA A N 1
ATOM 1511 C CA . ALA A 1 195 ? -6.197 -7.036 2.682 1.00 29.55 195 ALA A CA 1
ATOM 1512 C C . ALA A 1 195 ? -7.038 -7.283 1.407 1.00 29.55 195 ALA A C 1
ATOM 1514 O O . ALA A 1 195 ? -8.240 -7.510 1.504 1.00 29.55 195 ALA A O 1
ATOM 1515 N N . ILE A 1 196 ? -6.449 -7.192 0.206 1.00 33.19 196 ILE A N 1
ATOM 1516 C CA . ILE A 1 196 ? -7.196 -7.409 -1.059 1.00 33.19 196 ILE A CA 1
ATOM 1517 C C . ILE A 1 196 ? -7.097 -8.854 -1.567 1.00 33.19 196 ILE A C 1
ATOM 1519 O O . ILE A 1 196 ? -7.880 -9.272 -2.413 1.00 33.19 196 ILE A O 1
ATOM 1523 N N . VAL A 1 197 ? -6.224 -9.682 -0.999 1.00 27.88 197 VAL A N 1
ATOM 1524 C CA . VAL A 1 197 ? -5.952 -11.008 -1.556 1.00 27.88 197 VAL A CA 1
ATOM 1525 C C . VAL A 1 197 ? -6.341 -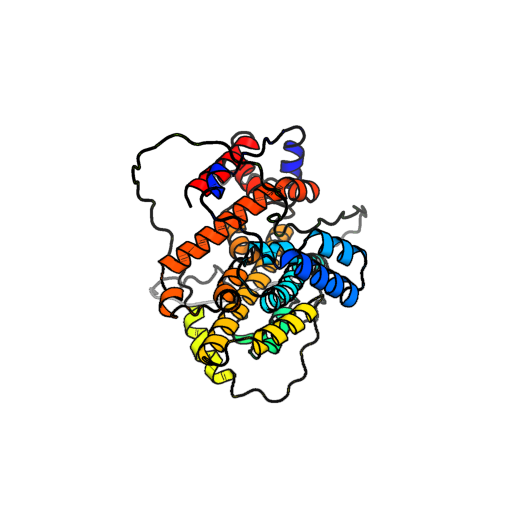12.129 -0.595 1.00 27.88 197 VAL A C 1
ATOM 1527 O O . VAL A 1 197 ? -5.491 -12.831 -0.064 1.00 27.88 197 VAL A O 1
ATOM 1530 N N . ALA A 1 198 ? -7.640 -12.289 -0.329 1.00 25.34 198 ALA A N 1
ATOM 1531 C CA . ALA A 1 198 ? -8.157 -13.487 0.345 1.00 25.34 198 ALA A CA 1
ATOM 1532 C C . ALA A 1 198 ? -9.685 -13.633 0.216 1.00 25.34 198 ALA A C 1
ATOM 1534 O O . ALA A 1 198 ? -10.376 -13.704 1.229 1.00 25.34 198 ALA A O 1
ATOM 1535 N N . LEU A 1 199 ? -10.243 -13.705 -0.997 1.00 29.58 199 LEU A N 1
ATOM 1536 C CA . LEU A 1 199 ? -11.590 -14.266 -1.172 1.00 29.58 199 LEU A CA 1
ATOM 1537 C C . LEU A 1 199 ? -11.598 -15.274 -2.335 1.00 29.58 199 LEU A C 1
ATOM 1539 O O . LEU A 1 199 ? -11.298 -14.890 -3.464 1.00 29.58 199 LEU A O 1
ATOM 1543 N N . PRO A 1 200 ? -11.904 -16.563 -2.085 1.00 24.95 200 PRO A N 1
ATOM 1544 C CA . PRO A 1 200 ? -12.105 -17.538 -3.152 1.00 24.95 200 PRO A CA 1
ATOM 1545 C C . PRO A 1 200 ? -13.429 -17.264 -3.893 1.00 24.95 200 PRO A C 1
ATOM 1547 O O . PRO A 1 200 ? -14.399 -16.830 -3.264 1.00 24.95 200 PRO A O 1
ATOM 1550 N N . PRO A 1 201 ? -13.512 -17.540 -5.208 1.00 27.53 201 PRO A N 1
ATOM 1551 C CA . PRO A 1 201 ? -14.728 -17.305 -5.981 1.00 27.53 201 PRO A CA 1
ATOM 1552 C C . PRO A 1 201 ? -15.866 -18.223 -5.514 1.00 27.53 201 PRO A C 1
ATOM 1554 O O . PRO A 1 201 ? -15.690 -19.433 -5.361 1.00 27.53 201 PRO A O 1
ATOM 1557 N N . SER A 1 202 ? -17.051 -17.644 -5.307 1.00 29.59 202 SER A N 1
ATOM 1558 C CA . SER A 1 202 ? -18.293 -18.394 -5.080 1.00 29.59 202 SER A CA 1
ATOM 1559 C C . SER A 1 202 ? -19.010 -18.687 -6.410 1.00 29.59 202 SER A C 1
ATOM 1561 O O . SER A 1 202 ? -18.903 -17.897 -7.348 1.00 29.59 202 SER A O 1
ATOM 1563 N N . PRO A 1 203 ? -19.727 -19.823 -6.522 1.00 25.72 203 PRO A N 1
ATOM 1564 C CA . PRO A 1 203 ? -20.350 -20.277 -7.768 1.00 25.72 203 PRO A CA 1
ATOM 1565 C C . PRO A 1 203 ? -21.550 -19.408 -8.201 1.00 25.72 203 PRO A C 1
ATOM 1567 O O . PRO A 1 203 ? -22.184 -18.769 -7.360 1.00 25.72 203 PRO A O 1
ATOM 1570 N N . PRO A 1 204 ? -21.905 -19.406 -9.502 1.00 26.66 204 PRO A N 1
ATOM 1571 C CA . PRO A 1 204 ? -22.855 -18.455 -10.071 1.00 26.66 204 PRO A CA 1
ATOM 1572 C C . PRO A 1 204 ? -24.300 -18.760 -9.654 1.00 26.66 204 PRO A C 1
ATOM 1574 O O . PRO A 1 204 ? -24.743 -19.909 -9.718 1.00 26.66 204 PRO A O 1
ATOM 1577 N N . GLN A 1 205 ? -25.061 -17.720 -9.300 1.00 30.66 205 GLN A N 1
ATOM 1578 C CA . GLN A 1 205 ? -26.523 -17.783 -9.212 1.00 30.66 205 GLN A CA 1
ATOM 1579 C C . GLN A 1 205 ? -27.185 -16.664 -10.022 1.00 30.66 205 GLN A C 1
ATOM 1581 O O . GLN A 1 205 ? -26.658 -15.566 -10.167 1.00 30.66 205 GLN A O 1
ATOM 1586 N N . SER A 1 206 ? -28.327 -17.025 -10.604 1.00 25.34 206 SER A N 1
ATOM 1587 C CA . SER A 1 206 ? -29.050 -16.365 -11.689 1.00 25.34 206 SER A CA 1
ATOM 1588 C C . SER A 1 206 ? -29.801 -15.088 -11.293 1.00 25.34 206 SER A C 1
ATOM 1590 O O . SER A 1 206 ? -30.394 -15.013 -10.219 1.00 25.34 206 SER A O 1
ATOM 1592 N N . ASN A 1 207 ? -29.813 -14.154 -12.247 1.00 29.31 207 ASN A N 1
ATOM 1593 C CA . ASN A 1 207 ? -30.454 -12.835 -12.289 1.00 29.31 207 ASN A CA 1
ATOM 1594 C C . ASN A 1 207 ? -31.934 -12.779 -11.871 1.00 29.31 207 ASN A C 1
ATOM 1596 O O . ASN A 1 207 ? -32.701 -13.685 -12.182 1.00 29.31 207 ASN A O 1
ATOM 1600 N N . ASP A 1 208 ? -32.348 -11.642 -11.298 1.00 23.30 208 ASP A N 1
ATOM 1601 C CA . ASP A 1 208 ? -33.173 -10.640 -12.005 1.00 23.30 208 ASP A CA 1
ATOM 1602 C C . ASP A 1 208 ? -33.498 -9.441 -11.096 1.00 23.30 208 ASP A C 1
ATOM 1604 O O . ASP A 1 208 ? -33.963 -9.611 -9.970 1.00 23.30 208 ASP A O 1
ATOM 1608 N N . SER A 1 209 ? -33.302 -8.213 -11.592 1.00 25.56 209 SER A N 1
ATOM 1609 C CA . SER A 1 209 ? -34.361 -7.190 -11.721 1.00 25.56 209 SER A CA 1
ATOM 1610 C C . SER A 1 209 ? -33.814 -5.768 -11.918 1.00 25.56 209 SER A C 1
ATOM 1612 O O . SER A 1 209 ? -32.822 -5.332 -11.344 1.00 25.56 209 SER A O 1
ATOM 1614 N N . THR A 1 210 ? -34.508 -5.062 -12.803 1.00 27.47 210 THR A N 1
ATOM 1615 C CA . THR A 1 210 ? -34.270 -3.719 -13.341 1.00 27.47 210 THR A CA 1
ATOM 1616 C C . THR A 1 210 ? -34.577 -2.598 -12.345 1.00 27.47 210 THR A C 1
ATOM 1618 O O . THR A 1 210 ? -35.636 -2.632 -11.716 1.00 27.47 210 THR A O 1
ATOM 1621 N N . ALA A 1 211 ? -33.758 -1.538 -12.302 1.00 23.70 211 ALA A N 1
ATOM 1622 C CA . ALA A 1 211 ? -34.139 -0.278 -11.659 1.00 23.70 211 ALA A CA 1
ATOM 1623 C C . ALA A 1 211 ? -33.656 0.968 -12.424 1.00 23.70 211 ALA A C 1
ATOM 1625 O O . ALA A 1 211 ? -32.521 1.065 -12.884 1.00 23.70 211 ALA A O 1
ATOM 1626 N N . THR A 1 212 ? -34.596 1.900 -12.551 1.00 21.72 212 THR A N 1
ATOM 1627 C CA . THR A 1 212 ? -34.601 3.145 -13.321 1.00 21.72 212 THR A CA 1
ATOM 1628 C C . THR A 1 212 ? -33.711 4.227 -12.703 1.00 21.72 212 THR A C 1
ATOM 1630 O O . THR A 1 212 ? -33.775 4.490 -11.504 1.00 21.72 212 THR A O 1
ATOM 1633 N N . THR A 1 213 ? -32.925 4.901 -13.541 1.00 21.97 213 THR A N 1
ATOM 1634 C CA . THR A 1 213 ? -32.020 6.003 -13.192 1.00 21.97 213 THR A CA 1
ATOM 1635 C C . THR A 1 213 ? -32.774 7.312 -12.938 1.00 21.97 213 THR A C 1
ATOM 1637 O O . THR A 1 213 ? -33.574 7.749 -13.763 1.00 21.97 213 THR A O 1
ATOM 1640 N N . SER A 1 214 ? -32.457 7.989 -11.832 1.00 20.53 214 SER A N 1
ATOM 1641 C CA . SER A 1 214 ? -32.771 9.405 -11.622 1.00 20.53 214 SER A CA 1
ATOM 1642 C C . SER A 1 214 ? -31.501 10.117 -11.163 1.00 20.53 214 SER A C 1
ATOM 1644 O O . SER A 1 214 ? -30.991 9.849 -10.078 1.00 20.53 214 SER A O 1
ATOM 1646 N N . ASN A 1 215 ? -30.975 10.999 -12.013 1.00 22.12 215 ASN A N 1
ATOM 1647 C CA . ASN A 1 215 ? -29.759 11.770 -11.761 1.00 22.12 215 ASN A CA 1
ATOM 1648 C C . ASN A 1 215 ? -30.028 12.916 -10.778 1.00 22.12 215 ASN A C 1
ATOM 1650 O O . ASN A 1 215 ? -30.949 13.706 -10.988 1.00 22.12 215 ASN A O 1
ATOM 1654 N N . MET A 1 216 ? -29.167 13.068 -9.771 1.00 19.20 216 MET A N 1
ATOM 1655 C CA . MET A 1 216 ? -29.050 14.297 -8.987 1.00 19.20 216 MET A CA 1
ATOM 1656 C C . MET A 1 216 ? -27.568 14.670 -8.850 1.00 19.20 216 MET A C 1
ATOM 1658 O O . MET A 1 216 ? -26.751 13.863 -8.416 1.00 19.20 216 MET A O 1
ATOM 1662 N N . TYR A 1 217 ? -27.245 15.884 -9.298 1.00 23.39 217 TYR A N 1
ATOM 1663 C CA . TYR A 1 217 ? -25.925 16.521 -9.265 1.00 23.39 217 TYR A CA 1
ATOM 1664 C C . TYR A 1 217 ? -25.405 16.656 -7.823 1.00 23.39 217 TYR A C 1
ATOM 1666 O O . TYR A 1 217 ? -26.157 17.087 -6.951 1.00 23.39 217 TYR A O 1
ATOM 1674 N N . ILE A 1 218 ? -24.121 16.351 -7.592 1.00 26.69 218 ILE A N 1
ATOM 1675 C CA . ILE A 1 218 ? -23.411 16.643 -6.336 1.00 26.69 218 ILE A CA 1
ATOM 1676 C C . ILE A 1 218 ? -22.405 17.775 -6.579 1.00 26.69 218 ILE A C 1
ATOM 1678 O O . ILE A 1 218 ? -21.688 17.783 -7.583 1.00 26.69 218 ILE A O 1
ATOM 1682 N N . ASP A 1 219 ? -22.431 18.731 -5.651 1.00 23.56 219 ASP A N 1
ATOM 1683 C CA . ASP A 1 219 ? -21.686 19.986 -5.603 1.00 23.56 219 ASP A CA 1
ATOM 1684 C C . ASP A 1 219 ? -20.156 19.851 -5.687 1.00 23.56 219 ASP A C 1
ATOM 1686 O O . ASP A 1 219 ? -19.546 18.831 -5.374 1.00 23.56 219 ASP A O 1
ATOM 1690 N N . SER A 1 220 ? -19.551 20.958 -6.116 1.00 26.38 220 SER A N 1
ATOM 1691 C CA . SER A 1 220 ? -18.131 21.191 -6.380 1.00 26.38 220 SER A CA 1
ATOM 1692 C C . SER A 1 220 ? -17.205 21.006 -5.167 1.00 26.38 220 SER A C 1
ATOM 1694 O O . SER A 1 220 ? -17.283 21.775 -4.208 1.00 26.38 220 SER A O 1
ATOM 1696 N N . GLU A 1 221 ? -16.248 20.078 -5.269 1.00 29.47 221 GLU A N 1
ATOM 1697 C CA . GLU A 1 221 ? -15.044 20.030 -4.423 1.00 29.47 221 GLU A CA 1
ATOM 1698 C C . GLU A 1 221 ? -13.948 20.998 -4.929 1.00 29.47 221 GLU A C 1
ATOM 1700 O O . GLU A 1 221 ? -13.874 21.274 -6.134 1.00 29.47 221 GLU A O 1
ATOM 1705 N N . PRO A 1 222 ? -13.091 21.535 -4.037 1.00 27.97 222 PRO A N 1
ATOM 1706 C CA . PRO A 1 222 ? -12.055 22.497 -4.405 1.00 27.97 222 PRO A CA 1
ATOM 1707 C C . PRO A 1 222 ? -10.984 21.861 -5.305 1.00 27.97 222 PRO A C 1
ATOM 1709 O O . PRO A 1 222 ? -10.451 20.794 -5.011 1.00 27.97 222 PRO A O 1
ATOM 1712 N N . GLU A 1 223 ? -10.647 22.545 -6.404 1.00 28.75 223 GLU A N 1
ATOM 1713 C CA . GLU A 1 223 ? -9.591 22.146 -7.342 1.00 28.75 223 GLU A CA 1
ATOM 1714 C C . GLU A 1 223 ? -8.228 22.042 -6.635 1.00 28.75 223 GLU A C 1
ATOM 1716 O O . GLU A 1 223 ? -7.542 23.047 -6.438 1.00 28.75 223 GLU A O 1
ATOM 1721 N N . TYR A 1 224 ? -7.779 20.824 -6.325 1.00 32.69 224 TYR A N 1
ATOM 1722 C CA . TYR A 1 224 ? -6.365 20.571 -6.064 1.00 32.69 224 TYR A CA 1
ATOM 1723 C C . TYR A 1 224 ? -5.628 20.527 -7.408 1.00 32.69 224 TYR A C 1
ATOM 1725 O O . TYR A 1 224 ? -5.579 19.505 -8.095 1.00 32.69 224 TYR A O 1
ATOM 1733 N N . LYS A 1 225 ? -5.109 21.681 -7.837 1.00 26.55 225 LYS A N 1
ATOM 1734 C CA . LYS A 1 225 ? -4.216 21.766 -8.995 1.00 26.55 225 LYS A CA 1
ATOM 1735 C C . LYS A 1 225 ? -2.843 21.255 -8.587 1.00 26.55 225 LYS A C 1
ATOM 1737 O O . LYS A 1 225 ? -2.071 21.986 -7.973 1.00 26.55 225 LYS A O 1
ATOM 1742 N N . ASP A 1 226 ? -2.521 20.030 -8.977 1.00 37.28 226 ASP A N 1
ATOM 1743 C CA . ASP A 1 226 ? -1.150 19.534 -8.910 1.00 37.28 226 ASP A CA 1
ATOM 1744 C C . ASP A 1 226 ? -0.309 20.176 -10.032 1.00 37.28 226 ASP A C 1
ATOM 1746 O O . ASP A 1 226 ? -0.047 19.579 -11.072 1.00 37.28 226 ASP A O 1
ATOM 1750 N N . GLN A 1 227 ? 0.080 21.443 -9.839 1.00 28.33 227 GLN A N 1
ATOM 1751 C CA . GLN A 1 227 ? 0.996 22.185 -10.726 1.00 28.33 227 GLN A CA 1
ATOM 1752 C C . GLN A 1 227 ? 2.424 21.603 -10.719 1.00 28.33 227 GLN A C 1
ATOM 1754 O O . GLN A 1 227 ? 3.292 22.058 -11.466 1.00 28.33 227 GLN A O 1
ATOM 1759 N N . ARG A 1 228 ? 2.690 20.598 -9.873 1.00 37.31 228 ARG A N 1
ATOM 1760 C CA . ARG A 1 228 ? 4.011 20.010 -9.667 1.00 37.31 228 ARG A CA 1
ATOM 1761 C C . ARG A 1 228 ? 4.402 19.112 -10.841 1.00 37.31 228 ARG A C 1
ATOM 1763 O O . ARG A 1 228 ? 5.526 19.228 -11.322 1.00 37.31 228 ARG A O 1
ATOM 1770 N N . ALA A 1 229 ? 3.474 18.304 -11.361 1.00 36.44 229 ALA A N 1
ATOM 1771 C CA . ALA A 1 229 ? 3.742 17.324 -12.419 1.00 36.44 229 ALA A CA 1
ATOM 1772 C C . ALA A 1 229 ? 4.315 17.942 -13.716 1.00 36.44 229 ALA A C 1
ATOM 1774 O O . ALA A 1 229 ? 5.316 17.448 -14.232 1.00 36.44 229 ALA A O 1
ATOM 1775 N N . GLU A 1 230 ? 3.763 19.065 -14.197 1.00 38.56 230 GLU A N 1
ATOM 1776 C CA . GLU A 1 230 ? 4.231 19.738 -15.426 1.00 38.56 230 GLU A CA 1
ATOM 1777 C C . GLU A 1 230 ? 5.623 20.377 -15.259 1.00 38.56 230 GLU A C 1
ATOM 1779 O O . GLU A 1 230 ? 6.476 20.297 -16.145 1.00 38.56 230 GLU A O 1
ATOM 1784 N N . SER A 1 231 ? 5.888 20.978 -14.093 1.00 40.50 231 SER A N 1
ATOM 1785 C CA . SER A 1 231 ? 7.181 21.611 -13.787 1.00 40.50 231 SER A CA 1
ATOM 1786 C C . SER A 1 231 ? 8.322 20.603 -13.590 1.00 40.50 231 SER A C 1
ATOM 1788 O O . SER A 1 231 ? 9.492 20.929 -13.809 1.00 40.50 231 SER A O 1
ATOM 1790 N N . ILE A 1 232 ? 7.989 19.370 -13.198 1.00 43.59 232 ILE A N 1
ATOM 1791 C CA . ILE A 1 232 ? 8.953 18.295 -12.972 1.00 43.59 232 ILE A CA 1
ATOM 1792 C C . ILE A 1 232 ? 9.442 17.716 -14.311 1.00 43.59 232 ILE A C 1
ATOM 1794 O O . ILE A 1 232 ? 10.653 17.586 -14.494 1.00 43.59 232 ILE A O 1
ATOM 1798 N N . ILE A 1 233 ? 8.546 17.441 -15.270 1.00 45.09 233 ILE A N 1
ATOM 1799 C CA . ILE A 1 233 ? 8.900 16.810 -16.560 1.00 45.09 233 ILE A CA 1
ATOM 1800 C C . ILE A 1 233 ? 9.947 17.644 -17.327 1.00 45.09 233 ILE A C 1
ATOM 1802 O O . ILE A 1 233 ? 10.961 17.113 -17.777 1.00 45.09 233 ILE A O 1
ATOM 1806 N N . ILE A 1 234 ? 9.772 18.971 -17.380 1.00 46.56 234 ILE A N 1
ATOM 1807 C CA . ILE A 1 234 ? 10.688 19.900 -18.076 1.00 46.56 234 ILE A CA 1
ATOM 1808 C C . ILE A 1 234 ? 12.078 19.974 -17.403 1.00 46.56 234 ILE A C 1
ATOM 1810 O O . ILE A 1 234 ? 13.086 20.247 -18.063 1.00 46.56 234 ILE A O 1
ATOM 1814 N N . ASN A 1 235 ? 12.164 19.733 -16.091 1.00 47.94 235 ASN A N 1
ATOM 1815 C CA . ASN A 1 235 ? 13.426 19.775 -15.344 1.00 47.94 235 ASN A CA 1
ATOM 1816 C C . ASN A 1 235 ? 14.201 18.446 -15.401 1.00 47.94 235 ASN A C 1
ATOM 1818 O O . ASN A 1 235 ? 15.432 18.467 -15.375 1.00 47.94 235 ASN A O 1
ATOM 1822 N N . VAL A 1 236 ? 13.512 17.308 -15.544 1.00 50.22 236 VAL A N 1
ATOM 1823 C CA . VAL A 1 236 ? 14.119 15.965 -15.615 1.00 50.22 236 VAL A CA 1
ATOM 1824 C C . VAL A 1 236 ? 14.916 15.754 -16.912 1.00 50.22 236 VAL A C 1
ATOM 1826 O O . VAL A 1 236 ? 16.031 15.225 -16.866 1.00 50.22 236 VAL A O 1
ATOM 1829 N N . GLU A 1 237 ? 14.428 16.247 -18.058 1.00 50.09 237 GLU A N 1
ATOM 1830 C CA . GLU A 1 237 ? 15.139 16.132 -19.346 1.00 50.09 237 GLU A CA 1
ATOM 1831 C C . GLU A 1 237 ? 16.523 16.809 -19.317 1.00 50.09 237 GLU A C 1
ATOM 1833 O O . GLU A 1 237 ? 17.494 16.263 -19.842 1.00 50.09 237 GLU A O 1
ATOM 1838 N N . LYS A 1 238 ? 16.653 17.943 -18.613 1.00 50.91 238 LYS A N 1
ATOM 1839 C CA . LYS A 1 238 ? 17.932 18.659 -18.433 1.00 50.91 238 LYS A CA 1
ATOM 1840 C C . LYS A 1 238 ? 18.894 17.956 -17.464 1.00 50.91 238 LYS A C 1
ATOM 1842 O O . LYS A 1 238 ? 20.107 18.119 -17.583 1.00 50.91 238 LYS A O 1
ATOM 1847 N N . GLN A 1 239 ? 18.377 17.187 -16.505 1.00 50.41 239 GLN A N 1
ATOM 1848 C CA . GLN A 1 239 ? 19.171 16.534 -15.454 1.00 50.41 239 GLN A CA 1
ATOM 1849 C C . GLN A 1 239 ? 19.743 15.175 -15.882 1.00 50.41 239 GLN A C 1
ATOM 1851 O O . GLN A 1 239 ? 20.849 14.826 -15.466 1.00 50.41 239 GLN A O 1
ATOM 1856 N N . SER A 1 240 ? 19.058 14.448 -16.773 1.00 49.31 240 SER A N 1
ATOM 1857 C CA . SER A 1 240 ? 19.543 13.169 -17.325 1.00 49.31 240 SER A CA 1
ATOM 1858 C C . SER A 1 240 ? 20.909 13.277 -18.032 1.00 49.31 240 SER A C 1
ATOM 1860 O O . SER A 1 240 ? 21.663 12.309 -18.087 1.00 49.31 240 SER A O 1
ATOM 1862 N N . GLN A 1 241 ? 21.276 14.474 -18.509 1.00 45.97 241 GLN A N 1
ATOM 1863 C CA . GLN A 1 241 ? 22.511 14.730 -19.260 1.00 45.97 241 GLN A CA 1
ATOM 1864 C C . GLN A 1 241 ? 23.740 15.062 -18.387 1.00 45.97 241 GLN A C 1
ATOM 1866 O O . GLN A 1 241 ? 24.836 15.198 -18.925 1.00 45.97 241 GLN A O 1
ATOM 1871 N N . THR A 1 242 ? 23.606 15.204 -17.059 1.00 45.31 242 THR A N 1
ATOM 1872 C CA . THR A 1 242 ? 24.673 15.784 -16.204 1.00 45.31 242 THR A CA 1
ATOM 1873 C C . THR A 1 242 ? 25.246 14.884 -15.105 1.00 45.31 242 THR A C 1
ATOM 1875 O O . THR A 1 242 ? 26.067 15.357 -14.315 1.00 45.31 242 THR A O 1
ATOM 1878 N N . ARG A 1 243 ? 24.914 13.587 -15.026 1.00 53.19 243 ARG A N 1
ATOM 1879 C CA . ARG A 1 243 ? 25.444 12.737 -13.940 1.00 53.19 243 ARG A CA 1
ATOM 1880 C C . ARG A 1 243 ? 26.678 11.922 -14.335 1.00 53.19 243 ARG A C 1
ATOM 1882 O O . ARG A 1 243 ? 26.592 10.914 -15.025 1.00 53.19 243 ARG A O 1
ATOM 1889 N N . GLY A 1 244 ? 27.826 12.357 -13.811 1.00 48.84 244 GLY A N 1
ATOM 1890 C CA . GLY A 1 244 ? 29.030 11.539 -13.666 1.00 48.84 244 GLY A CA 1
ATOM 1891 C C . GLY A 1 244 ? 28.884 10.466 -12.577 1.00 48.84 244 GLY A C 1
ATOM 1892 O O . GLY A 1 244 ? 27.980 10.519 -11.741 1.00 48.84 244 GLY A O 1
ATOM 1893 N N . THR A 1 245 ? 29.803 9.502 -12.608 1.00 48.56 245 THR A N 1
ATOM 1894 C CA . THR A 1 245 ? 29.927 8.317 -11.744 1.00 48.56 245 THR A CA 1
ATOM 1895 C C . THR A 1 245 ? 29.910 8.664 -10.247 1.00 48.56 245 THR A C 1
ATOM 1897 O O . THR A 1 245 ? 30.953 8.943 -9.657 1.00 48.56 245 THR A O 1
ATOM 1900 N N . LYS A 1 246 ? 28.734 8.660 -9.615 1.00 68.50 246 LYS A N 1
ATOM 1901 C CA . LYS A 1 246 ? 28.602 8.697 -8.151 1.00 68.50 246 LYS A CA 1
ATOM 1902 C C . LYS A 1 246 ? 28.327 7.291 -7.630 1.00 68.50 246 LYS A C 1
ATOM 1904 O O . LYS A 1 246 ? 27.526 6.565 -8.226 1.00 68.50 246 LYS A O 1
ATOM 1909 N N . GLU A 1 247 ? 28.981 6.931 -6.528 1.00 79.56 247 GLU A N 1
ATOM 1910 C CA . GLU A 1 247 ? 28.673 5.708 -5.780 1.00 79.56 247 GLU A CA 1
ATOM 1911 C C . GLU A 1 247 ? 27.188 5.681 -5.374 1.00 79.56 247 GLU A C 1
ATOM 1913 O O . GLU A 1 247 ? 26.593 6.747 -5.163 1.00 79.56 247 GLU A O 1
ATOM 1918 N N . PRO A 1 248 ? 26.562 4.490 -5.323 1.00 83.81 248 PRO A N 1
ATOM 1919 C CA . PRO A 1 248 ? 25.175 4.364 -4.904 1.00 83.81 248 PRO A CA 1
ATOM 1920 C C . PRO A 1 248 ? 25.014 4.774 -3.433 1.00 83.81 248 PRO A C 1
ATOM 1922 O O . PRO A 1 248 ? 25.870 4.431 -2.614 1.00 83.81 248 PRO A O 1
ATOM 1925 N N . PRO A 1 249 ? 23.921 5.472 -3.073 1.00 88.06 249 PRO A N 1
ATOM 1926 C CA . PRO A 1 249 ? 23.597 5.727 -1.675 1.00 88.06 249 PRO A CA 1
ATOM 1927 C C . PRO A 1 249 ? 23.410 4.393 -0.927 1.00 88.06 249 PRO A C 1
ATOM 1929 O O . PRO A 1 249 ? 22.999 3.396 -1.536 1.00 88.06 249 PRO A O 1
ATOM 1932 N N . PRO A 1 250 ? 23.704 4.341 0.383 1.00 88.50 250 PRO A N 1
ATOM 1933 C CA . PRO A 1 250 ? 23.526 3.124 1.165 1.00 88.50 250 PRO A CA 1
ATOM 1934 C C . PRO A 1 250 ? 22.044 2.712 1.191 1.00 88.50 250 PRO A C 1
ATOM 1936 O O . PRO A 1 250 ? 21.178 3.582 1.330 1.00 88.50 250 PRO A O 1
ATOM 1939 N N . PRO A 1 251 ? 21.730 1.408 1.080 1.00 89.06 251 PRO A N 1
ATOM 1940 C CA . PRO A 1 251 ? 20.351 0.943 1.125 1.00 89.06 251 PRO A CA 1
ATOM 1941 C C . PRO A 1 251 ? 19.722 1.193 2.499 1.00 89.06 251 PRO A C 1
ATOM 1943 O O . PRO A 1 251 ? 20.364 1.060 3.542 1.00 89.06 251 PRO A O 1
ATOM 1946 N N . THR A 1 252 ? 18.435 1.527 2.497 1.00 87.06 252 THR A N 1
ATOM 1947 C CA . THR A 1 252 ? 17.557 1.399 3.666 1.00 87.06 252 THR A CA 1
ATOM 1948 C C . THR A 1 252 ? 17.009 -0.032 3.763 1.00 87.06 252 THR A C 1
ATOM 1950 O O . THR A 1 252 ? 17.155 -0.817 2.817 1.00 87.06 252 THR A O 1
ATOM 1953 N N . LYS A 1 253 ? 16.388 -0.392 4.896 1.00 83.44 253 LYS A N 1
ATOM 1954 C CA . LYS A 1 253 ? 15.830 -1.737 5.132 1.00 83.44 253 LYS A CA 1
ATOM 1955 C C . LYS A 1 253 ? 14.950 -2.162 3.946 1.00 83.44 253 LYS A C 1
ATOM 1957 O O . LYS A 1 253 ? 14.076 -1.408 3.522 1.00 83.44 253 LYS A O 1
ATOM 1962 N N . TYR A 1 254 ? 15.260 -3.323 3.368 1.00 87.19 254 TYR A N 1
ATOM 1963 C CA . TYR A 1 254 ? 14.583 -3.924 2.206 1.00 87.19 254 TYR A CA 1
ATOM 1964 C C . TYR A 1 254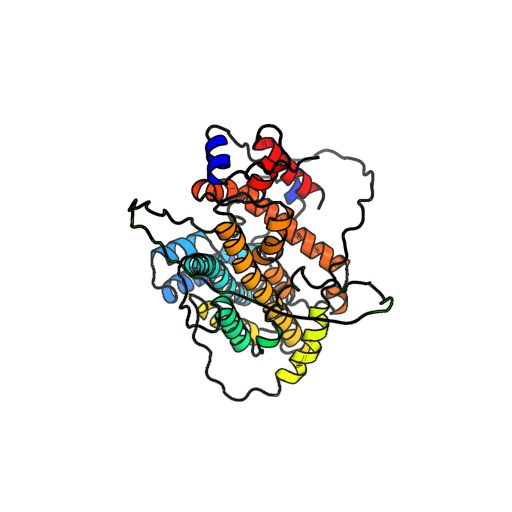 ? 14.575 -3.110 0.895 1.00 87.19 254 TYR A C 1
ATOM 1966 O O . TYR A 1 254 ? 14.024 -3.561 -0.106 1.00 87.19 254 TYR A O 1
ATOM 1974 N N . SER A 1 255 ? 15.224 -1.942 0.829 1.00 88.62 255 SER A N 1
ATOM 1975 C CA . SER A 1 255 ? 15.303 -1.147 -0.413 1.00 88.62 255 SER A CA 1
ATOM 1976 C C . SER A 1 255 ? 16.100 -1.823 -1.531 1.00 88.62 255 SER A C 1
ATOM 1978 O O . SER A 1 255 ? 15.975 -1.451 -2.695 1.00 88.62 255 SER A O 1
ATOM 1980 N N . THR A 1 256 ? 16.869 -2.868 -1.229 1.00 90.44 256 THR A N 1
ATOM 1981 C CA . THR A 1 256 ? 17.558 -3.699 -2.227 1.00 90.44 256 THR A CA 1
ATOM 1982 C C . THR A 1 256 ? 16.594 -4.349 -3.221 1.00 90.44 256 THR A C 1
ATOM 1984 O O . THR A 1 256 ? 16.935 -4.450 -4.401 1.00 90.44 256 THR A O 1
ATOM 1987 N N . PHE A 1 257 ? 15.364 -4.675 -2.813 1.00 93.00 257 PHE A N 1
ATOM 1988 C CA . PHE A 1 257 ? 14.322 -5.116 -3.742 1.00 93.00 257 PHE A CA 1
ATOM 1989 C C . PHE A 1 257 ? 14.009 -4.044 -4.795 1.00 93.00 257 PHE A C 1
ATOM 1991 O O . PHE A 1 257 ? 13.847 -4.354 -5.976 1.00 93.00 257 PHE A O 1
ATOM 1998 N N . PHE A 1 258 ? 14.026 -2.762 -4.414 1.00 91.56 258 PHE A N 1
ATOM 1999 C CA . PHE A 1 258 ? 13.838 -1.668 -5.363 1.00 91.56 258 PHE A CA 1
ATOM 2000 C C . PHE A 1 258 ? 14.958 -1.610 -6.409 1.00 91.56 258 PHE A C 1
ATOM 2002 O O . PHE A 1 258 ? 14.703 -1.335 -7.582 1.00 91.56 258 PHE A O 1
ATOM 2009 N N . LYS A 1 259 ? 16.205 -1.913 -6.031 1.00 91.25 259 LYS A N 1
ATOM 2010 C CA . LYS A 1 259 ? 17.308 -2.010 -6.998 1.00 91.25 259 LYS A CA 1
ATOM 2011 C C . LYS A 1 259 ? 17.008 -3.070 -8.064 1.00 91.25 259 LYS A C 1
ATOM 2013 O O . LYS A 1 259 ? 17.168 -2.755 -9.248 1.00 91.25 259 LYS A O 1
ATOM 2018 N N . CYS A 1 260 ? 16.546 -4.260 -7.668 1.00 91.31 260 CYS A N 1
ATOM 2019 C CA . CYS A 1 260 ? 16.136 -5.332 -8.584 1.00 91.31 260 CYS A CA 1
ATOM 2020 C C . CYS A 1 260 ? 14.986 -4.890 -9.496 1.00 91.31 260 CYS A C 1
ATOM 2022 O O . CYS A 1 260 ? 15.131 -4.955 -10.717 1.00 91.31 260 CYS A O 1
ATOM 2024 N N . PHE A 1 261 ? 13.918 -4.320 -8.922 1.00 92.31 261 PHE A N 1
ATOM 2025 C CA . PHE A 1 261 ? 12.822 -3.714 -9.688 1.00 92.31 261 PHE A CA 1
ATOM 2026 C C . PHE A 1 261 ? 13.354 -2.730 -10.73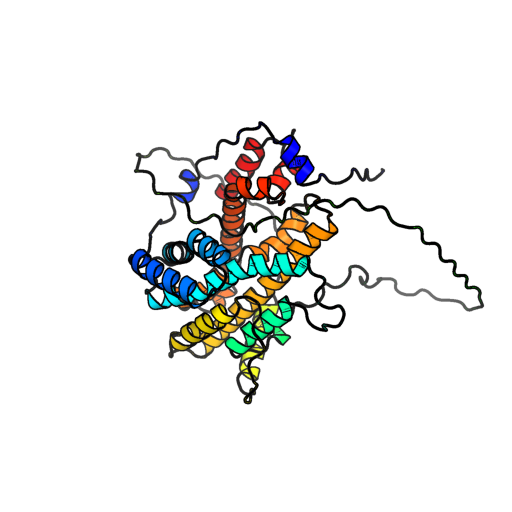4 1.00 92.31 261 PHE A C 1
ATOM 2028 O O . PHE A 1 261 ? 13.051 -2.845 -11.916 1.00 92.31 261 PHE A O 1
ATOM 2035 N N . SER A 1 262 ? 14.195 -1.781 -10.317 1.00 88.81 262 SER A N 1
ATOM 2036 C CA . SER A 1 262 ? 14.677 -0.701 -11.174 1.00 88.81 262 SER A CA 1
ATOM 2037 C C . SER A 1 262 ? 15.473 -1.233 -12.374 1.00 88.81 262 SER A C 1
ATOM 2039 O O . SER A 1 262 ? 15.351 -0.723 -13.489 1.00 88.81 262 SER A O 1
ATOM 2041 N N . HIS A 1 263 ? 16.276 -2.279 -12.155 1.00 87.00 263 HIS A N 1
ATOM 2042 C CA . HIS A 1 263 ? 17.071 -2.912 -13.197 1.00 87.00 263 HIS A CA 1
ATOM 2043 C C . HIS A 1 263 ? 16.175 -3.560 -14.256 1.00 87.00 263 HIS A C 1
ATOM 2045 O O . HIS A 1 263 ? 16.336 -3.270 -15.445 1.00 87.00 263 HIS A O 1
ATOM 2051 N N . SER A 1 264 ? 15.196 -4.360 -13.832 1.00 85.88 264 SER A N 1
ATOM 2052 C CA . SER A 1 264 ? 14.250 -5.010 -14.741 1.00 85.88 264 SER A CA 1
ATOM 2053 C C . SER A 1 264 ? 13.335 -3.994 -15.428 1.00 85.88 264 SER A C 1
ATOM 2055 O O . SER A 1 264 ? 13.152 -4.062 -16.642 1.00 85.88 264 SER A O 1
ATOM 2057 N N . PHE A 1 265 ? 12.853 -2.988 -14.696 1.00 84.69 265 PHE A N 1
ATOM 2058 C CA . PHE A 1 265 ? 12.006 -1.914 -15.214 1.00 84.69 265 PHE A CA 1
ATOM 2059 C C . PHE A 1 265 ? 12.694 -1.121 -16.334 1.00 84.69 265 PHE A C 1
ATOM 2061 O O . PHE A 1 265 ? 12.099 -0.883 -17.382 1.00 84.69 265 PHE A O 1
ATOM 2068 N N . ARG A 1 266 ? 13.975 -0.761 -16.165 1.00 79.69 266 ARG A N 1
ATOM 2069 C CA . ARG A 1 266 ? 14.747 -0.071 -17.215 1.00 79.69 266 ARG A CA 1
ATOM 2070 C C . ARG A 1 266 ? 15.058 -0.955 -18.414 1.00 79.69 266 ARG A C 1
ATOM 2072 O O . ARG A 1 266 ? 15.067 -0.453 -19.532 1.00 79.69 266 ARG A O 1
ATOM 2079 N N . SER A 1 267 ? 15.339 -2.234 -18.182 1.00 76.75 267 SER A N 1
ATOM 2080 C CA . SER A 1 267 ? 15.760 -3.156 -19.245 1.00 76.75 267 SER A CA 1
ATOM 2081 C C . SER A 1 267 ? 14.605 -3.560 -20.164 1.00 76.75 267 SER A C 1
ATOM 2083 O O . SER A 1 267 ? 14.826 -3.796 -21.347 1.00 76.75 267 SER A O 1
ATOM 2085 N N . HIS A 1 268 ? 13.377 -3.596 -19.637 1.00 68.88 268 HIS A N 1
ATOM 2086 C CA . HIS A 1 268 ? 12.173 -4.023 -20.362 1.00 68.88 268 HIS A CA 1
ATOM 2087 C C . HIS A 1 268 ? 11.242 -2.866 -20.745 1.00 68.88 268 HIS A C 1
ATOM 2089 O O . HIS A 1 268 ? 10.119 -3.100 -21.196 1.00 68.88 268 HIS A O 1
ATOM 2095 N N . SER A 1 269 ? 11.673 -1.616 -20.552 1.00 62.66 269 SER A N 1
ATOM 2096 C CA . SER A 1 269 ? 10.923 -0.469 -21.055 1.00 62.66 269 SER A CA 1
ATOM 2097 C C . SER A 1 269 ? 11.044 -0.416 -22.582 1.00 62.66 269 SER A C 1
ATOM 2099 O O . SER A 1 269 ? 12.158 -0.570 -23.098 1.00 62.66 269 SER A O 1
ATOM 2101 N N . PRO A 1 270 ? 9.940 -0.240 -23.332 1.00 55.44 270 PRO A N 1
ATOM 2102 C CA . PRO A 1 270 ? 9.976 -0.292 -24.785 1.00 55.44 270 PRO A CA 1
ATOM 2103 C C . PRO A 1 270 ? 10.978 0.729 -25.335 1.00 55.44 270 PRO A C 1
ATOM 2105 O O . PRO A 1 270 ? 10.805 1.941 -25.219 1.00 55.44 270 PRO A O 1
ATOM 2108 N N . ALA A 1 271 ? 12.019 0.223 -26.003 1.00 44.00 271 ALA A N 1
ATOM 2109 C CA . ALA A 1 271 ? 13.119 1.000 -26.588 1.00 44.00 271 ALA A CA 1
ATOM 2110 C C . ALA A 1 271 ? 12.681 2.064 -27.623 1.00 44.00 271 ALA A C 1
ATOM 2112 O O . ALA A 1 271 ? 13.505 2.829 -28.120 1.00 44.00 271 ALA A O 1
ATOM 2113 N N . HIS A 1 272 ? 11.391 2.120 -27.959 1.00 46.72 272 HIS A N 1
ATOM 2114 C CA . HIS A 1 272 ? 10.826 2.947 -29.018 1.00 46.72 272 HIS A CA 1
ATOM 2115 C C . HIS A 1 272 ? 10.390 4.350 -28.552 1.00 46.72 272 HIS A C 1
ATOM 2117 O O . HIS A 1 272 ? 9.991 5.152 -29.394 1.00 46.72 272 HIS A O 1
ATOM 2123 N N . SER A 1 273 ? 10.483 4.695 -27.255 1.00 53.84 273 SER A N 1
ATOM 2124 C CA . SER A 1 273 ? 10.210 6.068 -26.790 1.00 53.84 273 SER A CA 1
ATOM 2125 C C . SER A 1 273 ? 10.982 6.459 -25.514 1.00 53.84 273 SER A C 1
ATOM 2127 O O . SER A 1 273 ? 10.486 6.289 -24.399 1.00 53.84 273 SER A O 1
ATOM 2129 N N . PRO A 1 274 ? 12.184 7.051 -25.641 1.00 56.91 274 PRO A N 1
ATOM 2130 C CA . PRO A 1 274 ? 12.964 7.556 -24.503 1.00 56.91 274 PRO A CA 1
ATOM 2131 C C . PRO A 1 274 ? 12.218 8.598 -23.650 1.00 56.91 274 PRO A C 1
ATOM 2133 O O . PRO A 1 274 ? 12.378 8.628 -22.430 1.00 56.91 274 PRO A O 1
ATOM 2136 N N . HIS A 1 275 ? 11.368 9.424 -24.273 1.00 58.81 275 HIS A N 1
ATOM 2137 C CA . HIS A 1 275 ? 10.536 10.407 -23.566 1.00 58.81 275 HIS A CA 1
ATOM 2138 C C . HIS A 1 275 ? 9.467 9.749 -22.681 1.00 58.81 275 HIS A C 1
ATOM 2140 O O . HIS A 1 275 ? 9.111 10.296 -21.635 1.00 58.81 275 HIS A O 1
ATOM 2146 N N . HIS A 1 276 ? 8.971 8.567 -23.066 1.00 63.81 276 HIS A N 1
ATOM 2147 C CA . HIS A 1 276 ? 7.978 7.828 -22.286 1.00 63.81 276 HIS A CA 1
ATOM 2148 C C . HIS A 1 276 ? 8.585 7.283 -20.993 1.00 63.81 276 HIS A C 1
ATOM 2150 O O . HIS A 1 276 ? 8.080 7.583 -19.916 1.00 63.81 276 HIS A O 1
ATOM 2156 N N . LEU A 1 277 ? 9.751 6.629 -21.070 1.00 63.72 277 LEU A N 1
ATOM 2157 C CA . LEU A 1 277 ? 10.458 6.136 -19.883 1.00 63.72 277 LEU A CA 1
ATOM 2158 C C . LEU A 1 277 ? 10.799 7.270 -18.896 1.00 63.72 277 LEU A C 1
ATOM 2160 O O . LEU A 1 277 ? 10.617 7.104 -17.690 1.00 63.72 277 LEU A O 1
ATOM 2164 N N . LEU A 1 278 ? 11.256 8.432 -19.379 1.00 62.34 278 LEU A N 1
ATOM 2165 C CA . LEU A 1 278 ? 11.533 9.599 -18.523 1.00 62.34 278 LEU A CA 1
ATOM 2166 C C . LEU A 1 278 ? 10.267 10.135 -17.834 1.00 62.34 278 LEU A C 1
ATOM 2168 O O . LEU A 1 278 ? 10.295 10.461 -16.647 1.00 62.34 278 LEU A O 1
ATOM 2172 N N . SER A 1 279 ? 9.142 10.169 -18.549 1.00 66.69 279 SER A N 1
ATOM 2173 C CA . SER A 1 279 ? 7.856 10.591 -17.983 1.00 66.69 279 SER A CA 1
ATOM 2174 C C . SER A 1 279 ? 7.347 9.596 -16.931 1.00 66.69 279 SER A C 1
ATOM 2176 O O . SER A 1 279 ? 6.999 10.002 -15.821 1.00 66.69 279 SER A O 1
ATOM 2178 N N . SER A 1 280 ? 7.382 8.290 -17.218 1.00 69.62 280 SER A N 1
ATOM 2179 C CA . SER A 1 280 ? 6.935 7.243 -16.289 1.00 69.62 280 SER A CA 1
ATOM 2180 C C . SER A 1 280 ? 7.824 7.155 -15.041 1.00 69.62 280 SER A C 1
ATOM 2182 O O . SER A 1 280 ? 7.312 7.068 -13.928 1.00 69.62 280 SER A O 1
ATOM 2184 N N . THR A 1 281 ? 9.153 7.241 -15.191 1.00 75.69 281 THR A N 1
ATOM 2185 C CA . THR A 1 281 ? 10.100 7.265 -14.054 1.00 75.69 281 THR A CA 1
ATOM 2186 C C . THR A 1 281 ? 9.909 8.489 -13.162 1.00 75.69 281 THR A C 1
ATOM 2188 O O . THR A 1 281 ? 9.963 8.367 -11.939 1.00 75.69 281 THR A O 1
ATOM 2191 N N . SER A 1 282 ? 9.632 9.653 -13.753 1.00 74.06 282 SER A N 1
ATOM 2192 C CA . SER A 1 282 ? 9.320 10.876 -13.013 1.00 74.06 282 SER A CA 1
ATOM 2193 C C . SER A 1 282 ? 8.008 10.762 -12.230 1.00 74.06 282 SER A C 1
ATOM 2195 O O . SER A 1 282 ? 7.967 11.094 -11.047 1.00 74.06 282 SER A O 1
ATOM 2197 N N . LEU A 1 283 ? 6.934 10.276 -12.860 1.00 77.50 283 LEU A N 1
ATOM 2198 C CA . LEU A 1 283 ? 5.645 10.051 -12.192 1.00 77.50 283 LEU A CA 1
ATOM 2199 C C . LEU A 1 283 ? 5.765 9.032 -11.053 1.00 77.50 283 LEU A C 1
ATOM 2201 O O . LEU A 1 283 ? 5.199 9.216 -9.973 1.00 77.50 283 LEU A O 1
ATOM 2205 N N . TYR A 1 284 ? 6.555 7.985 -11.271 1.00 82.50 284 TYR A N 1
ATOM 2206 C CA . TYR A 1 284 ? 6.826 6.970 -10.268 1.00 82.50 284 TYR A CA 1
ATOM 2207 C C . TYR A 1 284 ? 7.632 7.529 -9.078 1.00 82.50 284 TYR A C 1
ATOM 2209 O O . TYR A 1 284 ? 7.302 7.254 -7.922 1.00 82.50 284 TYR A O 1
ATOM 2217 N N . LEU A 1 285 ? 8.642 8.372 -9.322 1.00 84.25 285 LEU A N 1
ATOM 2218 C CA . LEU A 1 285 ? 9.391 9.029 -8.246 1.00 84.25 285 LEU A CA 1
ATOM 2219 C C . LEU A 1 285 ? 8.522 10.030 -7.466 1.00 84.25 285 LEU A C 1
ATOM 2221 O O . LEU A 1 285 ? 8.600 10.071 -6.238 1.00 84.25 285 LEU A O 1
ATOM 2225 N N . SER A 1 286 ? 7.640 10.772 -8.143 1.00 83.38 286 SER A N 1
ATOM 2226 C CA . SER A 1 286 ? 6.625 11.610 -7.485 1.00 83.38 286 SER A CA 1
ATOM 2227 C C . SER A 1 286 ? 5.703 10.788 -6.586 1.00 83.38 286 SER A C 1
ATOM 2229 O O . SER A 1 286 ? 5.482 11.160 -5.434 1.00 83.38 286 SER A O 1
ATOM 2231 N N . SER A 1 287 ? 5.211 9.650 -7.081 1.00 85.12 287 SER A N 1
ATOM 2232 C CA . SER A 1 287 ? 4.362 8.735 -6.307 1.00 85.12 287 SER A CA 1
ATOM 2233 C C . SER A 1 287 ? 5.104 8.162 -5.100 1.00 85.12 287 SER A C 1
ATOM 2235 O O . SER A 1 287 ? 4.551 8.120 -4.004 1.00 85.12 287 SER A O 1
ATOM 2237 N N . THR A 1 288 ? 6.390 7.831 -5.268 1.00 87.31 288 THR A N 1
ATOM 2238 C CA . THR A 1 288 ? 7.266 7.390 -4.173 1.00 87.31 288 THR A CA 1
ATOM 2239 C C . THR A 1 288 ? 7.398 8.465 -3.105 1.00 87.31 288 THR A C 1
ATOM 2241 O O . THR A 1 288 ? 7.220 8.191 -1.921 1.00 87.31 288 THR A O 1
ATOM 2244 N N . SER A 1 289 ? 7.678 9.705 -3.509 1.00 86.12 289 SER A N 1
ATOM 2245 C CA . SER A 1 289 ? 7.790 10.811 -2.563 1.00 86.12 289 SER A CA 1
ATOM 2246 C C . SER A 1 289 ? 6.490 11.051 -1.804 1.00 86.12 289 SER A C 1
ATOM 2248 O O . SER A 1 289 ? 6.552 11.314 -0.603 1.00 86.12 289 SER A O 1
ATOM 2250 N N . LEU A 1 290 ? 5.342 10.994 -2.488 1.00 85.38 290 LEU A N 1
ATOM 2251 C CA . LEU A 1 290 ? 4.041 11.145 -1.849 1.00 85.38 290 LEU A CA 1
ATOM 2252 C C . LEU A 1 290 ? 3.845 10.049 -0.800 1.00 85.38 290 LEU A C 1
ATOM 2254 O O . LEU A 1 290 ? 3.635 10.384 0.361 1.00 85.38 290 LEU A O 1
ATOM 2258 N N . TYR A 1 291 ? 4.013 8.780 -1.183 1.00 86.94 291 TYR A N 1
ATOM 2259 C CA . TYR A 1 291 ? 3.877 7.628 -0.289 1.00 86.94 291 TYR A CA 1
ATOM 2260 C C . TYR A 1 291 ? 4.728 7.776 0.975 1.00 86.94 291 TYR A C 1
ATOM 2262 O O . TYR A 1 291 ? 4.181 7.814 2.073 1.00 86.94 291 TYR A O 1
ATOM 2270 N N . LEU A 1 292 ? 6.043 7.979 0.821 1.00 84.56 292 LEU A N 1
ATOM 2271 C CA . LEU A 1 292 ? 6.968 8.108 1.951 1.00 84.56 292 LEU A CA 1
ATOM 2272 C C . LEU A 1 292 ? 6.560 9.261 2.881 1.00 84.56 292 LEU A C 1
ATOM 2274 O O . LEU A 1 292 ? 6.446 9.085 4.095 1.00 84.56 292 LEU A O 1
ATOM 2278 N N . SER A 1 293 ? 6.276 10.439 2.316 1.00 84.06 293 SER A N 1
ATOM 2279 C CA . SER A 1 293 ? 5.863 11.604 3.108 1.00 84.06 293 SER A CA 1
ATOM 2280 C C . SER A 1 293 ? 4.542 11.385 3.848 1.00 84.06 293 SER A C 1
ATOM 2282 O O . SER A 1 293 ? 4.399 11.805 4.998 1.00 84.06 293 SER A O 1
ATOM 2284 N N . SER A 1 294 ? 3.596 10.686 3.220 1.00 85.44 294 SER A N 1
ATOM 2285 C CA . SER A 1 294 ? 2.312 10.345 3.812 1.00 85.44 294 SER A CA 1
ATOM 2286 C C . SER A 1 294 ? 2.451 9.316 4.929 1.00 85.44 294 SER A C 1
ATOM 2288 O O . SER A 1 294 ? 1.797 9.494 5.950 1.00 85.44 294 SER A O 1
ATOM 2290 N N . THR A 1 295 ? 3.338 8.323 4.811 1.00 83.62 295 THR A N 1
ATOM 2291 C CA . THR A 1 295 ? 3.615 7.363 5.894 1.00 83.62 295 THR A CA 1
ATOM 2292 C C . THR A 1 295 ? 4.140 8.077 7.140 1.00 83.62 295 THR A C 1
ATOM 2294 O O . THR A 1 295 ? 3.659 7.844 8.246 1.00 83.62 295 THR A O 1
ATOM 2297 N N . SER A 1 296 ? 5.054 9.042 6.990 1.00 81.12 296 SER A N 1
ATOM 2298 C CA . SER A 1 296 ? 5.486 9.849 8.142 1.00 81.12 296 SER A CA 1
ATOM 2299 C C . SER A 1 296 ? 4.379 10.725 8.717 1.00 81.12 296 SER A C 1
ATOM 2301 O O . SER A 1 296 ? 4.303 10.903 9.935 1.00 81.12 296 SER A O 1
ATOM 2303 N N . LEU A 1 297 ? 3.510 11.284 7.873 1.00 83.69 297 LEU A N 1
ATOM 2304 C CA . LEU A 1 297 ? 2.365 12.058 8.344 1.00 83.69 297 LEU A CA 1
ATOM 2305 C C . LEU A 1 297 ? 1.365 11.182 9.115 1.00 83.69 297 LEU A C 1
ATOM 2307 O O . LEU A 1 297 ? 0.866 11.609 10.154 1.00 83.69 297 LEU A O 1
ATOM 2311 N N . GLU A 1 298 ? 1.099 9.967 8.644 1.00 85.31 298 GLU A N 1
ATOM 2312 C CA . GLU A 1 298 ? 0.237 8.981 9.303 1.00 85.31 298 GLU A CA 1
ATOM 2313 C C . GLU A 1 298 ? 0.759 8.649 10.704 1.00 85.31 298 GLU A C 1
ATOM 2315 O O . GLU A 1 298 ? 0.057 8.851 11.702 1.00 85.31 298 GLU A O 1
ATOM 2320 N N . VAL A 1 299 ? 2.035 8.265 10.804 1.00 79.88 299 VAL A N 1
ATOM 2321 C CA . VAL A 1 299 ? 2.626 7.883 12.090 1.00 79.88 299 VAL A CA 1
ATOM 2322 C C . VAL A 1 299 ? 2.751 9.071 13.048 1.00 79.88 299 VAL A C 1
ATOM 2324 O O . VAL A 1 299 ? 2.465 8.939 14.244 1.00 79.88 299 VAL A O 1
ATOM 2327 N N . SER A 1 300 ? 3.132 10.253 12.551 1.00 81.31 300 SER A N 1
ATOM 2328 C CA . SER A 1 300 ? 3.201 11.464 13.382 1.00 81.31 300 SER A CA 1
ATOM 2329 C C . SER A 1 300 ? 1.822 11.900 13.877 1.00 81.31 300 SER A C 1
ATOM 2331 O O . SER A 1 300 ? 1.695 12.278 15.041 1.00 81.31 300 SER A O 1
ATOM 2333 N N . THR A 1 301 ? 0.779 11.782 13.049 1.00 81.31 301 THR A N 1
ATOM 2334 C CA . THR A 1 301 ? -0.608 12.075 13.442 1.00 81.31 301 THR A CA 1
ATOM 2335 C C . THR A 1 301 ? -1.065 11.133 14.553 1.00 81.31 301 THR A C 1
ATOM 2337 O O . THR A 1 301 ? -1.601 11.591 15.563 1.00 81.31 301 THR A O 1
ATOM 2340 N N . HIS A 1 302 ? -0.803 9.832 14.413 1.00 80.38 302 HIS A N 1
ATOM 2341 C CA . HIS A 1 302 ? -1.167 8.839 15.422 1.00 80.38 302 HIS A CA 1
ATOM 2342 C C . HIS A 1 302 ? -0.407 9.043 16.746 1.00 80.38 302 HIS A C 1
ATOM 2344 O O . HIS A 1 302 ? -1.008 9.045 17.827 1.00 80.38 302 HIS A O 1
ATOM 2350 N N . THR A 1 303 ? 0.906 9.284 16.665 1.00 80.81 303 THR A N 1
ATOM 2351 C CA . THR A 1 303 ? 1.777 9.509 17.829 1.00 80.81 303 THR A CA 1
ATOM 2352 C C . THR A 1 303 ? 1.420 10.805 18.560 1.00 80.81 303 THR A C 1
ATOM 2354 O O . THR A 1 303 ? 1.185 10.783 19.768 1.00 80.81 303 THR A O 1
ATOM 2357 N N . ALA A 1 304 ?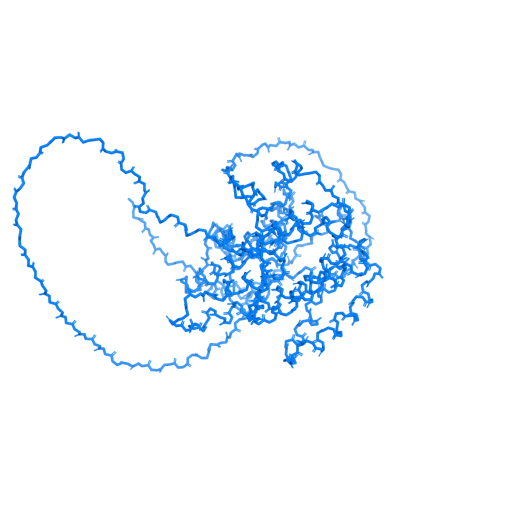 1.292 11.930 17.847 1.00 81.94 304 ALA A N 1
ATOM 2358 C CA . ALA A 1 304 ? 0.898 13.214 18.437 1.00 81.94 304 ALA A CA 1
ATOM 2359 C C . ALA A 1 304 ? -0.532 13.174 18.999 1.00 81.94 304 ALA A C 1
ATOM 2361 O O . ALA A 1 304 ? -0.834 13.803 20.018 1.00 81.94 304 ALA A O 1
ATOM 2362 N N . GLY A 1 305 ? -1.407 12.391 18.364 1.00 81.38 305 GLY A N 1
ATOM 2363 C CA . GLY A 1 305 ? -2.759 12.121 18.826 1.00 81.38 305 GLY A CA 1
ATOM 2364 C C . GLY A 1 305 ? -2.830 11.229 20.066 1.00 81.38 305 GLY A C 1
ATOM 2365 O O . GLY A 1 305 ? -3.925 11.078 20.598 1.00 81.38 305 GLY A O 1
ATOM 2366 N N . HIS A 1 306 ? -1.721 10.646 20.542 1.00 85.50 306 HIS A N 1
ATOM 2367 C CA . HIS A 1 306 ? -1.688 9.716 21.679 1.00 85.50 306 HIS A CA 1
ATOM 2368 C C . HIS A 1 306 ? -2.729 8.581 21.547 1.00 85.50 306 HIS A C 1
ATOM 2370 O O . HIS A 1 306 ? -3.400 8.216 22.514 1.00 85.50 306 HIS A O 1
ATOM 2376 N N . GLY A 1 307 ? -2.912 8.060 20.326 1.00 84.56 307 GLY A N 1
ATOM 2377 C CA . GLY A 1 307 ? -3.905 7.022 20.025 1.00 84.56 307 GLY A CA 1
ATOM 2378 C C . GLY A 1 307 ? -5.361 7.508 19.992 1.00 84.56 307 GLY A C 1
ATOM 2379 O O . GLY A 1 307 ? -6.281 6.699 20.129 1.00 84.56 307 GLY A O 1
ATOM 2380 N N . THR A 1 308 ? -5.600 8.818 19.857 1.00 92.25 308 THR A N 1
ATOM 2381 C CA . THR A 1 308 ? -6.933 9.361 19.546 1.00 92.25 308 THR A CA 1
ATOM 2382 C C . THR A 1 308 ? -7.333 9.084 18.104 1.00 92.25 308 THR A C 1
ATOM 2384 O O . THR A 1 308 ? -6.493 9.019 17.207 1.00 92.25 308 THR A O 1
ATOM 2387 N N . ILE A 1 309 ? -8.637 8.927 17.884 1.00 92.69 309 ILE A N 1
ATOM 2388 C CA . ILE A 1 309 ? -9.193 8.726 16.547 1.00 92.69 309 ILE A CA 1
ATOM 2389 C C . ILE A 1 309 ? -9.071 10.053 15.771 1.00 92.69 309 ILE A C 1
ATOM 2391 O O . ILE A 1 309 ? -9.503 11.098 16.282 1.00 92.69 309 ILE A O 1
ATOM 2395 N N . PRO A 1 310 ? -8.462 10.050 14.569 1.00 92.69 310 PRO A N 1
ATOM 2396 C CA . PRO A 1 310 ? -8.371 11.236 13.732 1.00 92.69 310 PRO A CA 1
ATOM 2397 C C . PRO A 1 310 ? -9.749 11.599 13.173 1.00 92.69 310 PRO A C 1
ATOM 2399 O O . PRO A 1 310 ? -10.624 10.752 13.014 1.00 92.69 310 PRO A O 1
ATOM 2402 N N . THR A 1 311 ? -9.937 12.868 12.830 1.00 92.25 311 THR A N 1
ATOM 2403 C CA . THR A 1 311 ? -11.078 13.274 12.000 1.00 92.25 311 THR A CA 1
ATOM 2404 C C . THR A 1 311 ? -10.927 12.699 10.594 1.00 92.25 311 THR A C 1
ATOM 2406 O O . THR A 1 311 ? -9.809 12.491 10.118 1.00 92.25 311 THR A O 1
ATOM 2409 N N . GLU A 1 312 ? -12.039 12.528 9.879 1.00 92.62 312 GLU A N 1
ATOM 2410 C CA . GLU A 1 312 ? -12.018 12.095 8.476 1.00 92.62 312 GLU A CA 1
ATOM 2411 C C . GLU A 1 312 ? -11.096 12.970 7.601 1.00 92.62 312 GLU A C 1
ATOM 2413 O O . GLU A 1 312 ? -10.323 12.460 6.790 1.00 92.62 312 GLU A O 1
ATOM 2418 N N . THR A 1 313 ? -11.101 14.289 7.812 1.00 91.50 313 THR A N 1
ATOM 2419 C CA . THR A 1 313 ? -10.219 15.223 7.095 1.00 91.50 313 THR A CA 1
ATOM 2420 C C . THR A 1 313 ? -8.738 14.979 7.390 1.00 91.50 313 THR A C 1
ATOM 2422 O O . THR A 1 313 ? -7.920 15.071 6.479 1.00 91.50 313 THR A O 1
ATOM 2425 N N . GLU A 1 314 ? -8.369 14.704 8.645 1.00 91.44 314 GLU A N 1
ATOM 2426 C CA . GLU A 1 314 ? -6.985 14.374 9.017 1.00 91.44 314 GLU A CA 1
ATOM 2427 C C . GLU A 1 314 ? -6.568 13.029 8.411 1.00 91.44 314 GLU A C 1
ATOM 2429 O O . GLU A 1 314 ? -5.497 12.947 7.813 1.00 91.44 314 GLU A O 1
ATOM 2434 N N . TYR A 1 315 ? -7.440 12.020 8.483 1.00 92.75 315 TYR A N 1
ATOM 2435 C CA . TYR A 1 315 ? -7.214 10.694 7.908 1.00 92.75 315 TYR A CA 1
ATOM 2436 C C . TYR A 1 315 ? -6.934 10.754 6.402 1.00 92.75 315 TYR A C 1
ATOM 2438 O O . TYR A 1 315 ? -5.899 10.285 5.928 1.00 92.75 315 TYR A O 1
ATOM 2446 N N . TRP A 1 316 ? -7.785 11.438 5.632 1.00 90.81 316 TRP A N 1
ATOM 2447 C CA . TRP A 1 316 ? -7.610 11.539 4.180 1.00 90.81 316 TRP A CA 1
ATOM 2448 C C . TRP A 1 316 ? -6.400 12.379 3.740 1.00 90.81 316 TRP A C 1
ATOM 2450 O O . TRP A 1 316 ? -6.053 12.356 2.556 1.00 90.81 316 TRP A O 1
ATOM 2460 N N . LYS A 1 317 ? -5.738 13.136 4.628 1.00 89.25 317 LYS A N 1
ATOM 2461 C CA . LYS A 1 317 ? -4.494 13.845 4.271 1.00 89.25 317 LYS A CA 1
ATOM 2462 C C . LYS A 1 317 ? -3.337 12.880 4.051 1.00 89.25 317 LYS A C 1
ATOM 2464 O O . LYS A 1 317 ? -2.617 13.037 3.070 1.00 89.25 317 LYS A O 1
ATOM 2469 N N . TYR A 1 318 ? -3.170 11.892 4.928 1.00 87.69 318 TYR A N 1
ATOM 2470 C CA . TYR A 1 318 ? -2.121 10.884 4.769 1.00 87.69 318 TYR A CA 1
ATOM 2471 C C . TYR A 1 318 ? -2.606 9.679 3.958 1.00 87.69 318 TYR A C 1
ATOM 2473 O O . TYR A 1 318 ? -1.885 9.212 3.079 1.00 87.69 318 TYR A O 1
ATOM 2481 N N . ARG A 1 319 ? -3.858 9.234 4.138 1.00 90.06 319 ARG A N 1
ATOM 2482 C CA . ARG A 1 319 ? -4.347 8.005 3.496 1.00 90.06 319 ARG A CA 1
ATOM 2483 C C . ARG A 1 319 ? -4.361 8.066 1.971 1.00 90.06 319 ARG A C 1
ATOM 2485 O O . ARG A 1 319 ? -4.187 7.046 1.310 1.00 90.06 319 ARG A O 1
ATOM 2492 N N . ARG A 1 320 ? -4.518 9.263 1.386 1.00 83.69 320 ARG A N 1
ATOM 2493 C CA . ARG A 1 320 ? -4.408 9.476 -0.071 1.00 83.69 320 ARG A CA 1
ATOM 2494 C C . ARG A 1 320 ? -3.039 9.087 -0.636 1.00 83.69 320 ARG A C 1
ATOM 2496 O O . ARG A 1 320 ? -2.980 8.687 -1.793 1.00 83.69 320 ARG A O 1
ATOM 2503 N N . GLY A 1 321 ? -1.972 9.195 0.154 1.00 82.94 321 GLY A N 1
ATOM 2504 C CA . GLY A 1 321 ? -0.645 8.724 -0.237 1.00 82.94 321 GLY A CA 1
ATOM 2505 C C . GLY A 1 321 ? -0.367 7.295 0.220 1.00 82.94 321 GLY A C 1
ATOM 2506 O O . GLY A 1 321 ? 0.118 6.499 -0.580 1.00 82.94 321 GLY A O 1
ATOM 2507 N N . THR A 1 322 ? -0.715 6.934 1.462 1.00 87.19 322 THR A N 1
ATOM 2508 C CA . THR A 1 322 ? -0.364 5.613 2.025 1.00 87.19 322 THR A CA 1
ATOM 2509 C C . THR A 1 322 ? -1.159 4.444 1.447 1.00 87.19 322 THR A C 1
ATOM 2511 O O . THR A 1 322 ? -0.757 3.299 1.605 1.00 87.19 322 THR A O 1
ATOM 2514 N N . ASN A 1 323 ? -2.237 4.697 0.695 1.00 84.75 323 ASN A N 1
ATOM 2515 C CA . ASN A 1 323 ? -2.937 3.635 -0.039 1.00 84.75 323 ASN A CA 1
ATOM 2516 C C . ASN A 1 323 ? -2.113 3.014 -1.188 1.00 84.75 323 ASN A C 1
ATOM 2518 O O . ASN A 1 323 ? -2.458 1.933 -1.656 1.00 84.75 323 ASN A O 1
ATOM 2522 N N . GLY A 1 324 ? -1.067 3.693 -1.674 1.00 84.44 324 GLY A N 1
ATOM 2523 C CA . GLY A 1 324 ? -0.165 3.170 -2.706 1.00 84.44 324 GLY A CA 1
ATOM 2524 C C . GLY A 1 324 ? -0.754 3.012 -4.119 1.00 84.44 324 GLY A C 1
ATOM 2525 O O . GLY A 1 324 ? -0.034 2.590 -5.022 1.00 84.44 324 GLY A O 1
ATOM 2526 N N . ILE A 1 325 ? -2.017 3.377 -4.371 1.00 85.44 325 ILE A N 1
ATOM 2527 C CA . ILE A 1 325 ? -2.676 3.215 -5.681 1.00 85.44 325 ILE A CA 1
ATOM 2528 C C . ILE A 1 325 ? -2.006 4.024 -6.788 1.00 85.44 325 ILE A C 1
ATOM 2530 O O . ILE A 1 325 ? -1.954 3.562 -7.927 1.00 85.44 325 ILE A O 1
ATOM 2534 N N . SER A 1 326 ? -1.396 5.162 -6.457 1.00 81.31 326 SER A N 1
ATOM 2535 C CA . SER A 1 326 ? -0.623 5.956 -7.417 1.00 81.31 326 SER A CA 1
ATOM 2536 C C . SER A 1 326 ? 0.489 5.149 -8.100 1.00 81.31 326 SER A C 1
ATOM 2538 O O . SER A 1 326 ? 0.715 5.320 -9.297 1.00 81.31 326 SER A O 1
ATOM 2540 N N . PHE A 1 327 ? 1.130 4.208 -7.397 1.00 85.06 327 PHE A N 1
ATOM 2541 C CA . PHE A 1 327 ? 2.141 3.332 -7.993 1.00 85.06 327 PHE A CA 1
ATOM 2542 C C . PHE A 1 327 ? 1.556 2.410 -9.053 1.00 85.06 327 PHE A C 1
ATOM 2544 O O . PHE A 1 327 ? 2.135 2.258 -10.128 1.00 85.06 327 PHE A O 1
ATOM 2551 N N . PHE A 1 328 ? 0.396 1.822 -8.767 1.00 84.06 328 PHE A N 1
ATOM 2552 C CA . PHE A 1 328 ? -0.295 0.954 -9.708 1.00 84.06 328 PHE A CA 1
ATOM 2553 C C . PHE A 1 328 ? -0.745 1.734 -10.946 1.00 84.06 328 PHE A C 1
ATOM 2555 O O . PHE A 1 328 ? -0.575 1.272 -12.072 1.00 84.06 328 PHE A O 1
ATOM 2562 N N . SER A 1 329 ? -1.236 2.960 -10.760 1.00 80.06 329 SER A N 1
ATOM 2563 C CA . SER A 1 329 ? -1.582 3.845 -11.870 1.00 80.06 329 SER A CA 1
ATOM 2564 C C . SER A 1 329 ? -0.364 4.150 -12.745 1.00 80.06 329 SER A C 1
ATOM 2566 O O . SER A 1 329 ? -0.401 3.920 -13.951 1.00 80.06 329 SER A O 1
ATOM 2568 N N . CYS A 1 330 ? 0.741 4.616 -12.153 1.00 79.56 330 CYS A N 1
ATOM 2569 C CA . CYS A 1 330 ? 1.936 5.017 -12.903 1.00 79.56 330 CYS A CA 1
ATOM 2570 C C . CYS A 1 330 ? 2.658 3.849 -13.589 1.00 79.56 330 CYS A C 1
ATOM 2572 O O . CYS A 1 330 ? 3.338 4.062 -14.592 1.00 79.56 330 CYS A O 1
ATOM 2574 N N . LEU A 1 331 ? 2.523 2.625 -13.073 1.00 84.62 331 LEU A N 1
ATOM 2575 C CA . LEU A 1 331 ? 3.107 1.428 -13.681 1.00 84.62 331 LEU A CA 1
ATOM 2576 C C . LEU A 1 331 ? 2.178 0.760 -14.700 1.00 84.62 331 LEU A C 1
ATOM 2578 O O . LEU A 1 331 ? 2.636 -0.110 -15.435 1.00 84.62 331 LEU A O 1
ATOM 2582 N N . GLY A 1 332 ? 0.918 1.191 -14.814 1.00 85.69 332 GLY A N 1
ATOM 2583 C CA . GLY A 1 332 ? -0.064 0.595 -15.720 1.00 85.69 332 GLY A CA 1
ATOM 2584 C C . GLY A 1 332 ? 0.400 0.528 -17.177 1.00 85.69 332 GLY A C 1
ATOM 2585 O O . GLY A 1 332 ? 0.272 -0.519 -17.809 1.00 85.69 332 GLY A O 1
ATOM 2586 N N . GLU A 1 333 ? 1.011 1.595 -17.699 1.00 83.50 333 GLU A N 1
ATOM 2587 C CA . GLU A 1 333 ? 1.547 1.625 -19.070 1.00 83.50 333 GLU A CA 1
ATOM 2588 C C . GLU A 1 333 ? 2.670 0.599 -19.274 1.00 83.50 333 GLU A C 1
ATOM 2590 O O . GLU A 1 333 ? 2.677 -0.138 -20.261 1.00 83.50 333 GLU A O 1
ATOM 2595 N N . TYR A 1 334 ? 3.581 0.498 -18.298 1.00 85.44 334 TYR A N 1
ATOM 2596 C CA . TYR A 1 334 ? 4.647 -0.502 -18.303 1.00 85.44 334 TYR A CA 1
ATOM 2597 C C . TYR A 1 334 ? 4.076 -1.915 -18.234 1.00 85.44 334 TYR A C 1
ATOM 2599 O O . TYR A 1 334 ? 4.495 -2.771 -18.997 1.00 85.44 334 TYR A O 1
ATOM 2607 N N . MET A 1 335 ? 3.103 -2.172 -17.362 1.00 88.94 335 MET A N 1
ATOM 2608 C CA . MET A 1 335 ? 2.542 -3.510 -17.184 1.00 88.94 335 MET A CA 1
ATOM 2609 C C . MET A 1 335 ? 1.769 -3.973 -18.425 1.00 88.94 335 MET A C 1
ATOM 2611 O O . MET A 1 335 ? 1.906 -5.126 -18.842 1.00 88.94 335 MET A O 1
ATOM 2615 N N . THR A 1 336 ? 1.029 -3.069 -19.067 1.00 86.50 336 THR A N 1
ATOM 2616 C CA . THR A 1 336 ? 0.112 -3.376 -20.181 1.00 86.50 336 THR A CA 1
ATOM 2617 C C . THR A 1 336 ? 0.699 -3.160 -21.578 1.00 86.50 336 THR A C 1
ATOM 2619 O O . THR A 1 336 ? 0.006 -3.391 -22.563 1.00 86.50 336 THR A O 1
ATOM 2622 N N . ASP A 1 337 ? 1.952 -2.707 -21.689 1.00 82.81 337 ASP A N 1
ATOM 2623 C CA . ASP A 1 337 ? 2.573 -2.291 -22.963 1.00 82.81 337 ASP A CA 1
ATOM 2624 C C . ASP A 1 337 ? 1.779 -1.215 -23.716 1.00 82.81 337 ASP A C 1
ATOM 2626 O O . ASP A 1 337 ? 1.833 -1.109 -24.940 1.00 82.81 337 ASP A O 1
ATOM 2630 N N . THR A 1 338 ? 0.996 -0.426 -22.985 1.00 82.12 338 THR A N 1
ATOM 2631 C CA . THR A 1 338 ? 0.098 0.568 -23.565 1.00 82.12 338 THR A CA 1
ATOM 2632 C C . THR A 1 338 ? 0.591 1.953 -23.203 1.00 82.12 338 THR A C 1
ATOM 2634 O O . THR A 1 338 ? 0.750 2.267 -22.031 1.00 82.12 338 THR A O 1
ATOM 2637 N N . VAL A 1 339 ? 0.802 2.802 -24.206 1.00 79.81 339 VAL A N 1
ATOM 2638 C CA . VAL A 1 339 ? 1.182 4.203 -23.999 1.00 79.81 339 VAL A CA 1
ATOM 2639 C C . VAL A 1 339 ? -0.055 5.078 -24.139 1.00 79.81 339 VAL A C 1
ATOM 2641 O O . VAL A 1 339 ? -0.652 5.164 -25.215 1.00 79.81 339 VAL A O 1
ATOM 2644 N N . LEU A 1 340 ? -0.434 5.754 -23.059 1.00 78.62 340 LEU A N 1
ATOM 2645 C CA . LEU A 1 340 ? -1.468 6.774 -23.072 1.00 78.62 340 LEU A CA 1
ATOM 2646 C C . LEU A 1 340 ? -0.860 8.115 -23.515 1.00 78.62 340 LEU A C 1
ATOM 2648 O O . LEU A 1 340 ? 0.238 8.487 -23.095 1.00 78.62 340 LEU A O 1
ATOM 2652 N N . PRO A 1 341 ? -1.563 8.903 -24.346 1.00 81.75 341 PRO A N 1
ATOM 2653 C CA . PRO A 1 341 ? -1.130 10.261 -24.653 1.00 81.75 341 PRO A CA 1
ATOM 2654 C C . PRO A 1 341 ? -1.036 11.106 -23.374 1.00 81.75 341 PRO A C 1
ATOM 2656 O O . PRO A 1 341 ? -1.961 11.083 -22.566 1.00 81.75 341 PRO A O 1
ATOM 2659 N N . GLY A 1 342 ? 0.010 11.928 -23.221 1.00 75.00 342 GLY A N 1
ATOM 2660 C CA . GLY A 1 342 ? 0.196 12.775 -22.025 1.00 75.00 342 GLY A CA 1
ATOM 2661 C C . GLY A 1 342 ? -1.022 13.648 -21.688 1.00 75.00 342 GLY A C 1
ATOM 2662 O O . GLY A 1 342 ? -1.415 13.759 -20.532 1.00 75.00 342 GLY A O 1
ATOM 2663 N N . LYS A 1 343 ? -1.733 14.138 -22.712 1.00 79.50 343 LYS A N 1
ATOM 2664 C CA . LYS A 1 343 ? -2.987 14.883 -22.535 1.00 79.50 343 LYS A CA 1
ATOM 2665 C C . LYS A 1 343 ? -4.068 14.088 -21.787 1.00 79.50 343 LYS A C 1
ATOM 2667 O O . LYS A 1 343 ? -4.862 14.694 -21.082 1.00 79.50 343 LYS A O 1
ATOM 2672 N N . VAL A 1 344 ? -4.119 12.760 -21.931 1.00 82.75 344 VAL A N 1
ATOM 2673 C CA . VAL A 1 344 ? -5.063 11.897 -21.195 1.00 82.75 344 VAL A CA 1
ATOM 2674 C C . VAL A 1 344 ? -4.716 11.870 -19.709 1.00 82.75 344 VAL A C 1
ATOM 2676 O O . VAL A 1 344 ? -5.614 11.984 -18.884 1.00 82.75 344 VAL A O 1
ATOM 2679 N N . TRP A 1 345 ? -3.429 11.808 -19.357 1.00 76.88 345 TRP A N 1
ATOM 2680 C CA . TRP A 1 345 ? -2.974 11.899 -17.965 1.00 76.88 345 TRP A CA 1
ATOM 2681 C C . TRP A 1 345 ? -3.343 13.235 -17.302 1.00 76.88 345 TRP A C 1
ATOM 2683 O O . TRP A 1 345 ? -3.633 13.280 -16.108 1.00 76.88 345 TRP A O 1
ATOM 2693 N N . GLU A 1 346 ? -3.380 14.317 -18.079 1.00 77.50 346 GLU A N 1
ATOM 2694 C CA . GLU A 1 346 ? -3.725 15.665 -17.608 1.00 77.50 346 GLU A CA 1
ATOM 2695 C C . GLU A 1 346 ? -5.240 15.907 -17.486 1.00 77.50 346 GLU A C 1
ATOM 2697 O O . GLU A 1 346 ? -5.668 16.853 -16.815 1.00 77.50 346 GLU A O 1
ATOM 2702 N N . MET A 1 347 ? -6.070 15.066 -18.115 1.00 85.31 347 MET A N 1
ATOM 2703 C CA . MET A 1 347 ? -7.524 15.222 -18.097 1.00 85.31 347 MET A CA 1
ATOM 2704 C C . MET A 1 347 ? -8.086 15.123 -16.676 1.00 85.31 347 MET A C 1
ATOM 2706 O O . MET A 1 347 ? -7.721 14.252 -15.880 1.00 85.31 347 MET A O 1
ATOM 2710 N N . LYS A 1 348 ? -9.054 15.995 -16.366 1.00 89.50 348 LYS A N 1
ATOM 2711 C CA . LYS A 1 348 ? -9.749 15.987 -15.069 1.00 89.50 348 LYS A CA 1
ATOM 2712 C C . LYS A 1 348 ? -10.490 14.667 -14.852 1.00 89.50 348 LYS A C 1
ATOM 2714 O O . LYS A 1 348 ? -10.588 14.197 -13.726 1.00 89.50 348 LYS A O 1
ATOM 2719 N N . GLU A 1 349 ? -10.986 14.073 -15.930 1.00 91.31 349 GLU A N 1
ATOM 2720 C CA . GLU A 1 349 ? -11.685 12.794 -15.954 1.00 91.31 349 GLU A CA 1
ATOM 2721 C C . GLU A 1 349 ? -10.761 11.641 -15.546 1.00 91.31 349 GLU A C 1
ATOM 2723 O O . GLU A 1 349 ? -11.156 10.816 -14.727 1.00 91.31 349 GLU A O 1
ATOM 2728 N N . MET A 1 350 ? -9.515 11.626 -16.035 1.00 86.25 350 MET A N 1
ATOM 2729 C CA . MET A 1 350 ? -8.524 10.610 -15.666 1.00 86.25 350 MET A CA 1
ATOM 2730 C C . MET A 1 350 ? -8.148 10.713 -14.186 1.00 86.25 350 MET A C 1
ATOM 2732 O O . MET A 1 350 ? -8.087 9.709 -13.482 1.00 86.25 350 MET A O 1
ATOM 2736 N N . ARG A 1 351 ? -7.962 11.938 -13.681 1.00 82.50 351 ARG A N 1
ATOM 2737 C CA . ARG A 1 351 ? -7.698 12.174 -12.255 1.00 82.50 351 ARG A CA 1
ATOM 2738 C C . ARG A 1 351 ? -8.853 11.695 -11.375 1.00 82.50 351 ARG A C 1
ATOM 2740 O O . ARG A 1 351 ? -8.623 10.967 -10.420 1.00 82.50 351 ARG A O 1
ATOM 2747 N N . ARG A 1 352 ? -10.092 12.038 -11.746 1.00 87.69 352 ARG A N 1
ATOM 2748 C CA . ARG A 1 352 ? -11.302 11.581 -11.042 1.00 87.69 352 ARG A CA 1
ATOM 2749 C C . ARG A 1 352 ? -11.422 10.061 -11.025 1.00 87.69 352 ARG A C 1
ATOM 2751 O O . ARG A 1 352 ? -11.814 9.513 -10.002 1.00 87.69 352 ARG A O 1
ATOM 2758 N N . LEU A 1 353 ? -11.080 9.395 -12.129 1.00 88.12 353 LEU A N 1
ATOM 2759 C CA . LEU A 1 353 ? -11.072 7.936 -12.200 1.00 88.12 353 LEU A CA 1
ATOM 2760 C C . LEU A 1 353 ? -10.081 7.343 -11.192 1.00 88.12 353 LEU A C 1
ATOM 2762 O O . LEU A 1 353 ? -10.450 6.459 -10.426 1.00 88.12 353 LEU A O 1
ATOM 2766 N N . TRP A 1 354 ? -8.851 7.859 -11.136 1.00 84.75 354 TRP A N 1
ATOM 2767 C CA . TRP A 1 354 ? -7.856 7.384 -10.172 1.00 84.75 354 TRP A CA 1
ATOM 2768 C C . TRP A 1 354 ? -8.231 7.678 -8.721 1.00 84.75 354 TRP A C 1
ATOM 2770 O O . TRP A 1 354 ? -8.057 6.811 -7.866 1.00 84.75 354 TRP A O 1
ATOM 2780 N N . ASP A 1 355 ? -8.806 8.848 -8.448 1.00 84.81 355 ASP A N 1
ATOM 2781 C CA . ASP A 1 355 ? -9.309 9.194 -7.118 1.00 84.81 355 ASP A CA 1
ATOM 2782 C C . ASP A 1 355 ? -10.447 8.253 -6.684 1.00 84.81 355 ASP A C 1
ATOM 2784 O O . ASP A 1 355 ? -10.516 7.863 -5.516 1.00 84.81 355 ASP A O 1
ATOM 2788 N N . ALA A 1 356 ? -11.324 7.857 -7.614 1.00 87.94 356 ALA A N 1
ATOM 2789 C CA . ALA A 1 356 ? -12.385 6.885 -7.359 1.00 87.94 356 ALA A CA 1
ATOM 2790 C C . ALA A 1 356 ? -11.816 5.482 -7.083 1.00 87.94 356 ALA A C 1
ATOM 2792 O O . ALA A 1 356 ? -12.197 4.857 -6.094 1.00 87.94 356 ALA A O 1
ATOM 2793 N N . VAL A 1 357 ? -10.845 5.018 -7.882 1.00 87.12 357 VAL A N 1
ATOM 2794 C CA . VAL A 1 357 ? -10.153 3.735 -7.650 1.00 87.12 357 VAL A CA 1
ATOM 2795 C C . VAL A 1 357 ? -9.472 3.726 -6.280 1.00 87.12 357 VAL A C 1
ATOM 2797 O O . VAL A 1 357 ? -9.673 2.792 -5.504 1.00 87.12 357 VAL A O 1
ATOM 2800 N N . ALA A 1 358 ? -8.714 4.775 -5.949 1.00 87.00 358 ALA A N 1
ATOM 2801 C CA . ALA A 1 358 ? -8.026 4.889 -4.667 1.00 87.00 358 ALA A CA 1
ATOM 2802 C C . ALA A 1 358 ? -9.008 4.881 -3.490 1.00 87.00 358 ALA A C 1
ATOM 2804 O O . ALA A 1 358 ? -8.799 4.162 -2.514 1.00 87.00 358 ALA A O 1
ATOM 2805 N N . ARG A 1 359 ? -10.114 5.627 -3.595 1.00 89.62 359 ARG A N 1
ATOM 2806 C CA . ARG A 1 359 ? -11.171 5.646 -2.578 1.00 89.62 359 ARG A CA 1
ATOM 2807 C C . ARG A 1 359 ? -11.791 4.266 -2.375 1.00 89.62 359 ARG A C 1
ATOM 2809 O O . ARG A 1 359 ? -11.914 3.831 -1.232 1.00 89.62 359 ARG A O 1
ATOM 2816 N N . ASN A 1 360 ? -12.140 3.574 -3.458 1.00 88.56 360 ASN A N 1
ATOM 2817 C CA . ASN A 1 360 ? -12.762 2.253 -3.387 1.00 88.56 360 ASN A CA 1
ATOM 2818 C C . ASN A 1 360 ? -11.822 1.232 -2.743 1.00 88.56 360 ASN A C 1
ATOM 2820 O O . ASN A 1 360 ? -12.237 0.484 -1.859 1.00 88.56 360 ASN A O 1
ATOM 2824 N N . VAL A 1 361 ? -10.541 1.255 -3.117 1.00 87.56 361 VAL A N 1
ATOM 2825 C CA . VAL A 1 361 ? -9.513 0.406 -2.505 1.00 87.56 361 VAL A CA 1
ATOM 2826 C C . VAL A 1 361 ? -9.349 0.707 -1.018 1.00 87.56 361 VAL A C 1
ATOM 2828 O O . VAL A 1 361 ? -9.316 -0.232 -0.229 1.00 87.56 361 VAL A O 1
ATOM 2831 N N . VAL A 1 362 ? -9.291 1.981 -0.617 1.00 90.88 362 VAL A N 1
ATOM 2832 C CA . VAL A 1 362 ? -9.184 2.362 0.802 1.00 90.88 362 VAL A CA 1
ATOM 2833 C C . VAL A 1 362 ? -10.377 1.846 1.598 1.00 90.88 362 VAL A C 1
ATOM 2835 O O . VAL A 1 362 ? -10.185 1.207 2.626 1.00 90.88 362 VAL A O 1
ATOM 2838 N N . ILE A 1 363 ? -11.603 2.064 1.113 1.00 91.00 363 ILE A N 1
ATOM 2839 C CA . ILE A 1 363 ? -12.805 1.608 1.817 1.00 91.00 363 ILE A CA 1
ATOM 2840 C C . ILE A 1 363 ? -12.803 0.080 1.945 1.00 91.00 363 ILE A C 1
ATOM 2842 O O . ILE A 1 363 ? -12.989 -0.441 3.041 1.00 91.00 363 ILE A O 1
ATOM 2846 N N . ILE A 1 364 ? -12.565 -0.650 0.850 1.00 88.69 364 ILE A N 1
ATOM 2847 C CA . ILE A 1 364 ? -12.520 -2.119 0.877 1.00 88.69 364 ILE A CA 1
ATOM 2848 C C . ILE A 1 364 ? -11.422 -2.600 1.827 1.00 88.69 364 ILE A C 1
ATOM 2850 O O . ILE A 1 364 ? -11.665 -3.505 2.628 1.00 88.69 364 ILE A O 1
ATOM 2854 N N . ASN A 1 365 ? -10.237 -1.983 1.768 1.00 88.62 365 ASN A N 1
ATOM 2855 C CA . ASN A 1 365 ? -9.126 -2.344 2.628 1.00 88.62 365 ASN A CA 1
ATOM 2856 C C . ASN A 1 365 ? -9.505 -2.180 4.095 1.00 88.62 365 ASN A C 1
ATOM 2858 O O . ASN A 1 365 ? -9.431 -3.180 4.794 1.00 88.62 365 ASN A O 1
ATOM 2862 N N . ASP A 1 366 ? -9.938 -0.996 4.522 1.00 91.12 366 ASP A N 1
ATOM 2863 C CA . ASP A 1 366 ? -10.221 -0.681 5.926 1.00 91.12 366 ASP A CA 1
ATOM 2864 C C . ASP A 1 366 ? -11.380 -1.514 6.499 1.00 91.12 366 ASP A C 1
ATOM 2866 O O . ASP A 1 366 ? -11.369 -1.909 7.665 1.00 91.12 366 ASP A O 1
ATOM 2870 N N . VAL A 1 367 ? -12.385 -1.852 5.682 1.00 89.12 367 VAL A N 1
ATOM 2871 C CA . VAL A 1 367 ? -13.464 -2.745 6.130 1.00 89.12 367 VAL A CA 1
ATOM 2872 C C . VAL A 1 367 ? -12.936 -4.180 6.307 1.00 89.12 367 VAL A C 1
ATOM 2874 O O . VAL A 1 367 ? -13.257 -4.828 7.306 1.00 89.12 367 VAL A O 1
ATOM 2877 N N . LEU A 1 368 ? -12.107 -4.690 5.385 1.00 86.62 368 LEU A N 1
ATOM 2878 C CA . LEU A 1 368 ? -11.540 -6.046 5.469 1.00 86.62 368 LEU A CA 1
ATOM 2879 C C . LEU A 1 368 ? -10.421 -6.173 6.516 1.00 86.62 368 LEU A C 1
ATOM 2881 O O . LEU A 1 368 ? -10.275 -7.233 7.128 1.00 86.62 368 LEU A O 1
ATOM 2885 N N . SER A 1 369 ? -9.644 -5.114 6.760 1.00 87.62 369 SER A N 1
ATOM 2886 C CA . SER A 1 369 ? -8.573 -5.092 7.761 1.00 87.62 369 SER A CA 1
ATOM 2887 C C . SER A 1 369 ? -9.046 -4.776 9.172 1.00 87.62 369 SER A C 1
ATOM 2889 O O . SER A 1 369 ? -8.270 -4.978 10.107 1.00 87.62 369 SER A O 1
ATOM 2891 N N . LEU A 1 370 ? -10.311 -4.395 9.369 1.00 88.69 370 LEU A N 1
ATOM 2892 C CA . LEU A 1 370 ? -10.879 -4.089 10.683 1.00 88.69 370 LEU A CA 1
ATOM 2893 C C . LEU A 1 370 ? -10.530 -5.117 11.786 1.00 88.69 370 LEU A C 1
ATOM 2895 O O . LEU A 1 370 ? -10.123 -4.703 12.873 1.00 88.69 370 LEU A O 1
ATOM 2899 N N . PRO A 1 371 ? -10.608 -6.452 11.576 1.00 87.38 371 PRO A N 1
ATOM 2900 C CA . PRO A 1 371 ? -10.239 -7.412 12.621 1.00 87.38 371 PRO A CA 1
ATOM 2901 C C . PRO A 1 371 ? -8.770 -7.320 13.048 1.00 87.38 371 PRO A C 1
ATOM 2903 O O . PRO A 1 371 ? -8.433 -7.637 14.190 1.00 87.38 371 PRO A O 1
ATOM 2906 N N . LYS A 1 372 ? -7.886 -6.926 12.128 1.00 84.94 372 LYS A N 1
ATOM 2907 C CA . LYS A 1 372 ? -6.471 -6.682 12.404 1.00 84.94 372 LYS A CA 1
ATOM 2908 C C . LYS A 1 372 ? -6.299 -5.351 13.123 1.00 84.94 372 LYS A C 1
ATOM 2910 O O . LYS A 1 372 ? -5.683 -5.349 14.181 1.00 84.94 372 LYS A O 1
ATOM 2915 N N . GLU A 1 373 ? -6.909 -4.281 12.615 1.00 89.00 373 GLU A N 1
ATOM 2916 C CA . GLU A 1 373 ? -6.905 -2.943 13.225 1.00 89.00 373 GLU A CA 1
ATOM 2917 C C . GLU A 1 373 ? -7.360 -2.971 14.687 1.00 89.00 373 GLU A C 1
ATOM 2919 O O . GLU A 1 373 ? -6.710 -2.377 15.545 1.00 89.00 373 GLU A O 1
ATOM 2924 N N . ILE A 1 374 ? -8.411 -3.739 15.001 1.00 88.94 374 ILE A N 1
ATOM 2925 C CA . ILE A 1 374 ? -8.914 -3.918 16.370 1.00 88.94 374 ILE A CA 1
ATOM 2926 C C . ILE A 1 374 ? -7.859 -4.528 17.294 1.00 88.94 374 ILE A C 1
ATOM 2928 O O . ILE A 1 374 ? -7.688 -4.068 18.421 1.00 88.94 374 ILE A O 1
ATOM 2932 N N . LYS A 1 375 ? -7.135 -5.558 16.837 1.00 87.56 375 LYS A N 1
ATOM 2933 C CA . LYS A 1 375 ? -6.101 -6.225 17.652 1.00 87.56 375 LYS A CA 1
ATOM 2934 C C . LYS A 1 375 ? -4.959 -5.284 18.011 1.00 87.56 375 LYS A C 1
ATOM 2936 O O . LYS A 1 375 ? -4.335 -5.454 19.053 1.00 87.56 375 LYS A O 1
ATOM 2941 N N . VAL A 1 376 ? -4.688 -4.331 17.129 1.00 84.00 376 VAL A N 1
ATOM 2942 C CA . VAL A 1 376 ? -3.512 -3.469 17.185 1.00 84.00 376 VAL A CA 1
ATOM 2943 C C . VAL A 1 376 ? -3.853 -2.021 17.573 1.00 84.00 376 VAL A C 1
ATOM 2945 O O . VAL A 1 376 ? -2.965 -1.186 17.686 1.00 84.00 376 VAL A O 1
ATOM 2948 N N . ASN A 1 377 ? -5.133 -1.734 17.837 1.00 87.94 377 ASN A N 1
ATOM 2949 C CA . ASN A 1 377 ? -5.680 -0.407 18.137 1.00 87.94 377 ASN A CA 1
ATOM 2950 C C . ASN A 1 377 ? -5.373 0.661 17.073 1.00 87.94 377 ASN A C 1
ATOM 2952 O O . ASN A 1 377 ? -5.153 1.823 17.416 1.00 87.94 377 ASN A O 1
ATOM 2956 N N . TRP A 1 378 ? -5.399 0.283 15.793 1.00 87.69 378 TRP A N 1
ATOM 2957 C CA . TRP A 1 378 ? -5.187 1.214 14.682 1.00 87.69 378 TRP A CA 1
ATOM 2958 C C . TRP A 1 378 ? -6.498 1.877 14.230 1.00 87.69 378 TRP A C 1
ATOM 2960 O O . TRP A 1 378 ? -7.505 1.172 14.107 1.00 87.69 378 TRP A O 1
ATOM 2970 N N . PRO A 1 379 ? -6.537 3.205 14.005 1.00 88.31 379 PRO A N 1
ATOM 2971 C CA . PRO A 1 379 ? -7.761 3.902 13.622 1.00 88.31 379 PRO A CA 1
ATOM 2972 C C . PRO A 1 379 ? -7.957 3.964 12.097 1.00 88.31 379 PRO A C 1
ATOM 2974 O O . PRO A 1 379 ? -7.605 4.960 11.465 1.00 88.31 379 PRO A O 1
ATOM 2977 N N . GLY A 1 380 ? -8.568 2.930 11.513 1.00 91.31 380 GLY A N 1
ATOM 2978 C CA . GLY A 1 380 ? -9.050 2.974 10.129 1.00 91.31 380 GLY A CA 1
ATOM 2979 C C . GLY A 1 380 ? -10.359 3.755 9.963 1.00 91.31 380 GLY A C 1
ATOM 2980 O O . GLY A 1 380 ? -10.976 4.233 10.922 1.00 91.31 380 GLY A O 1
ATOM 2981 N N . LEU A 1 381 ? -10.836 3.849 8.726 1.00 93.25 381 LEU A N 1
ATOM 2982 C CA . LEU A 1 381 ? -12.029 4.598 8.332 1.00 93.25 381 LEU A CA 1
ATOM 2983 C C . LEU A 1 381 ? -13.299 4.111 9.051 1.00 93.25 381 LEU A C 1
ATOM 2985 O O . LEU A 1 381 ? -14.174 4.914 9.381 1.00 93.25 381 LEU A O 1
ATOM 2989 N N . VAL A 1 382 ? -13.379 2.817 9.385 1.00 93.44 382 VAL A N 1
ATOM 2990 C CA . VAL A 1 382 ? -14.483 2.264 10.189 1.00 93.44 382 VAL A CA 1
ATOM 2991 C C . VAL A 1 382 ? -14.527 2.902 11.581 1.00 93.44 382 VAL A C 1
ATOM 2993 O O . VAL A 1 382 ? -15.607 3.270 12.046 1.00 93.44 382 VAL A O 1
ATOM 2996 N N . ALA A 1 383 ? -13.375 3.080 12.241 1.00 93.81 383 ALA A N 1
ATOM 2997 C CA . ALA A 1 383 ? -13.294 3.713 13.559 1.00 93.81 383 ALA A CA 1
ATOM 2998 C C . ALA A 1 383 ? -13.769 5.169 13.521 1.00 93.81 383 ALA A C 1
ATOM 3000 O O . ALA A 1 383 ? -14.508 5.609 14.402 1.00 93.81 383 ALA A O 1
ATOM 3001 N N . ILE A 1 384 ? -13.399 5.889 12.465 1.00 94.62 384 ILE A N 1
ATOM 3002 C CA . ILE A 1 384 ? -13.824 7.272 12.234 1.00 94.62 384 ILE A CA 1
ATOM 3003 C C . ILE A 1 384 ? -15.343 7.329 12.051 1.00 94.62 384 ILE A C 1
ATOM 3005 O O . ILE A 1 384 ? -16.026 8.110 12.709 1.00 94.62 384 ILE A O 1
ATOM 3009 N N . TYR A 1 385 ? -15.909 6.447 11.223 1.00 94.44 385 TYR A N 1
ATOM 3010 C CA . TYR A 1 385 ? -17.344 6.459 10.918 1.00 94.44 385 TYR A CA 1
ATOM 3011 C C . TYR A 1 385 ? -18.191 6.043 12.121 1.00 94.44 385 TYR A C 1
ATOM 3013 O O . TYR A 1 385 ? -19.289 6.572 12.314 1.00 94.44 385 TYR A O 1
ATOM 3021 N N . LEU A 1 386 ? -17.674 5.149 12.968 1.00 93.12 386 LEU A N 1
ATOM 3022 C CA . LEU A 1 386 ? -18.299 4.807 14.243 1.00 93.12 386 LEU A CA 1
ATOM 3023 C C . LEU A 1 386 ? -18.484 6.036 15.137 1.00 93.12 386 LEU A C 1
ATOM 3025 O O . LEU A 1 386 ? -19.559 6.193 15.719 1.00 93.12 386 LEU A O 1
ATOM 3029 N N . VAL A 1 387 ? -17.466 6.895 15.226 1.00 91.19 387 VAL A N 1
ATOM 3030 C CA . VAL A 1 387 ? -17.491 8.107 16.056 1.00 91.19 387 VAL A CA 1
ATOM 3031 C C . VAL A 1 387 ? -18.328 9.210 15.414 1.00 91.19 387 VAL A C 1
ATOM 3033 O O . VAL A 1 387 ? -19.189 9.786 16.078 1.00 91.19 387 VAL A O 1
ATOM 3036 N N . ASP A 1 388 ? -18.113 9.477 14.128 1.00 89.44 388 ASP A N 1
ATOM 3037 C CA . ASP A 1 388 ? -18.628 10.685 13.481 1.00 89.44 388 ASP A CA 1
ATOM 3038 C C . ASP A 1 388 ? -20.034 10.502 12.895 1.00 89.44 388 ASP A C 1
ATOM 3040 O O . ASP A 1 388 ? -20.801 11.462 12.790 1.00 89.44 388 ASP A O 1
ATOM 3044 N N . ARG A 1 389 ? -20.391 9.279 12.478 1.00 88.06 389 ARG A N 1
ATOM 3045 C CA . ARG A 1 389 ? -21.556 9.041 11.604 1.00 88.06 389 ARG A CA 1
ATOM 3046 C C . ARG A 1 389 ? -22.555 8.017 12.129 1.00 88.06 389 ARG A C 1
ATOM 3048 O O . ARG A 1 389 ? -23.632 7.858 11.540 1.00 88.06 389 ARG A O 1
ATOM 3055 N N . THR A 1 390 ? -22.261 7.337 13.239 1.00 85.00 390 THR A N 1
ATOM 3056 C CA . THR A 1 390 ? -23.190 6.357 13.814 1.00 85.00 390 THR A CA 1
ATOM 3057 C C . THR A 1 390 ? -23.683 6.742 15.207 1.00 85.00 390 THR A C 1
ATOM 3059 O O . THR A 1 390 ? -22.883 6.955 16.116 1.00 85.00 390 THR A O 1
ATOM 3062 N N . PRO A 1 391 ? -25.009 6.780 15.440 1.00 73.75 391 PRO A N 1
ATOM 3063 C CA . PRO A 1 391 ? -25.522 6.810 16.799 1.00 73.75 391 PRO A CA 1
ATOM 3064 C C . PRO A 1 391 ? -25.128 5.506 17.509 1.00 73.75 391 PRO A C 1
ATOM 3066 O O . PRO A 1 391 ? -25.279 4.423 16.943 1.00 73.75 391 PRO A O 1
ATOM 3069 N N . ASN A 1 392 ? -24.655 5.617 18.752 1.00 80.81 392 ASN A N 1
ATOM 3070 C CA . ASN A 1 392 ? -24.285 4.494 19.625 1.00 80.81 392 ASN A CA 1
ATOM 3071 C C . ASN A 1 392 ? -23.158 3.573 19.107 1.00 80.81 392 ASN A C 1
ATOM 3073 O O . ASN A 1 392 ? -23.085 2.435 19.561 1.00 80.81 392 ASN A O 1
ATOM 3077 N N . MET A 1 393 ? -22.289 4.026 18.191 1.00 84.69 393 MET A N 1
ATOM 3078 C CA . MET A 1 393 ? -21.137 3.237 17.707 1.00 84.69 393 MET A CA 1
ATOM 3079 C C . MET A 1 393 ? -21.554 1.863 17.143 1.00 84.69 393 MET A C 1
ATOM 3081 O O . MET A 1 393 ? -21.023 0.817 17.524 1.00 84.69 393 MET A O 1
ATOM 3085 N N . SER A 1 394 ? -22.556 1.862 16.260 1.00 88.75 394 SER A N 1
ATOM 3086 C CA . SER A 1 394 ? -23.062 0.643 15.620 1.00 88.75 394 SER A CA 1
ATOM 3087 C C . SER A 1 394 ? -22.151 0.208 14.473 1.00 88.75 394 SER A C 1
ATOM 3089 O O . SER A 1 394 ? -22.044 0.905 13.460 1.00 88.75 394 SER A O 1
ATOM 3091 N N . LEU A 1 395 ? -21.551 -0.977 14.613 1.00 88.75 395 LEU A N 1
ATOM 3092 C CA . LEU A 1 395 ? -20.613 -1.536 13.637 1.00 88.75 395 LEU A CA 1
ATOM 3093 C C . LEU A 1 395 ? -21.268 -1.807 12.276 1.00 88.75 395 LEU A C 1
ATOM 3095 O O . LEU A 1 395 ? -20.750 -1.367 11.250 1.00 88.75 395 LEU A O 1
ATOM 3099 N N . ASP A 1 396 ? -22.452 -2.429 12.270 1.00 88.56 396 ASP A N 1
ATOM 3100 C CA . ASP A 1 396 ? -23.210 -2.693 11.039 1.00 88.56 396 ASP A CA 1
ATOM 3101 C C . ASP A 1 396 ? -23.581 -1.400 10.303 1.00 88.56 396 ASP A C 1
ATOM 3103 O O . ASP A 1 396 ? -23.544 -1.348 9.075 1.00 88.56 396 ASP A O 1
ATOM 3107 N N . LYS A 1 397 ? -23.912 -0.326 11.035 1.00 89.69 397 LYS A N 1
ATOM 3108 C CA . LYS A 1 397 ? -24.256 0.958 10.415 1.00 89.69 397 LYS A CA 1
ATOM 3109 C C . LYS A 1 397 ? -23.032 1.653 9.824 1.00 89.69 397 LYS A C 1
ATOM 3111 O O . LYS A 1 397 ? -23.145 2.205 8.734 1.00 89.69 397 LYS A O 1
ATOM 3116 N N . ALA A 1 398 ? -21.887 1.630 10.508 1.00 92.38 398 ALA A N 1
ATOM 3117 C CA . ALA A 1 398 ? -20.655 2.237 10.001 1.00 92.38 398 ALA A CA 1
ATOM 3118 C C . ALA A 1 398 ? -20.214 1.554 8.699 1.00 92.38 398 ALA A C 1
ATOM 3120 O O . ALA A 1 398 ? -20.025 2.220 7.682 1.00 92.38 398 ALA A O 1
ATOM 3121 N N . VAL A 1 399 ? -20.154 0.220 8.710 1.00 90.94 399 VAL A N 1
ATOM 3122 C CA . VAL A 1 399 ? -19.815 -0.580 7.526 1.00 90.94 399 VAL A CA 1
ATOM 3123 C C . VAL A 1 399 ? -20.872 -0.428 6.430 1.00 90.94 399 VAL A C 1
ATOM 3125 O O . VAL A 1 399 ? -20.522 -0.282 5.264 1.00 90.94 399 VAL A O 1
ATOM 3128 N N . GLY A 1 400 ? -22.159 -0.379 6.783 1.00 90.19 400 GLY A N 1
ATOM 3129 C CA . GLY A 1 400 ? -23.239 -0.140 5.826 1.00 90.19 400 GLY A CA 1
ATOM 3130 C C . GLY A 1 400 ? -23.109 1.197 5.092 1.00 90.19 400 GLY A C 1
ATOM 3131 O O . GLY A 1 400 ? -23.286 1.235 3.880 1.00 90.19 400 GLY A O 1
ATOM 3132 N N . ILE A 1 401 ? -22.743 2.281 5.789 1.00 91.56 401 ILE A N 1
ATOM 3133 C CA . ILE A 1 401 ? -22.492 3.588 5.156 1.00 91.56 401 ILE A CA 1
ATOM 3134 C C . ILE A 1 401 ? -21.327 3.487 4.165 1.00 91.56 401 ILE A C 1
ATOM 3136 O O . ILE A 1 401 ? -21.465 3.937 3.032 1.00 91.56 401 ILE A O 1
ATOM 3140 N N . LEU A 1 402 ? -20.217 2.862 4.562 1.00 91.50 402 LEU A N 1
ATOM 3141 C CA . LEU A 1 402 ? -19.041 2.688 3.704 1.00 91.50 402 LEU A CA 1
ATOM 3142 C C . LEU A 1 402 ? -19.350 1.865 2.445 1.00 91.50 402 LEU A C 1
ATOM 3144 O O . LEU A 1 402 ? -18.919 2.207 1.347 1.00 91.50 402 LEU A O 1
ATOM 3148 N N . VAL A 1 403 ? -20.158 0.813 2.574 1.00 88.12 403 VAL A N 1
ATOM 3149 C CA . VAL A 1 403 ? -20.593 0.002 1.428 1.00 88.12 403 VAL A CA 1
ATOM 3150 C C . VAL A 1 403 ? -21.563 0.750 0.515 1.00 88.12 403 VAL A C 1
ATOM 3152 O O . VAL A 1 403 ? -21.518 0.569 -0.699 1.00 88.12 403 VAL A O 1
ATOM 3155 N N . GLU A 1 404 ? -22.415 1.622 1.051 1.00 88.44 404 GLU A N 1
ATOM 3156 C CA . GLU A 1 404 ? -23.235 2.508 0.218 1.00 88.44 404 GLU A CA 1
ATOM 3157 C C . GLU A 1 404 ? -22.396 3.570 -0.506 1.00 88.44 404 GLU A C 1
ATOM 3159 O O . GLU A 1 404 ? -22.738 3.958 -1.622 1.00 88.44 404 GLU A O 1
ATOM 3164 N N . GLU A 1 405 ? -21.285 4.025 0.076 1.00 89.19 405 GLU A N 1
ATOM 3165 C CA . GLU A 1 405 ? -20.341 4.910 -0.614 1.00 89.19 405 GLU A CA 1
ATOM 3166 C C . GLU A 1 405 ? -19.650 4.201 -1.788 1.00 89.19 405 GLU A C 1
ATOM 3168 O O . GLU A 1 405 ? -19.562 4.792 -2.865 1.00 89.19 405 GLU A O 1
ATOM 3173 N N . LEU A 1 406 ? -19.287 2.920 -1.641 1.00 85.88 406 LEU A N 1
ATOM 3174 C CA . LEU A 1 406 ? -18.765 2.096 -2.745 1.00 85.88 406 LEU A CA 1
ATOM 3175 C C . LEU A 1 406 ? -19.746 1.954 -3.920 1.00 85.88 406 LEU A C 1
ATOM 3177 O O . LEU A 1 406 ? -19.311 1.776 -5.049 1.00 85.88 406 LEU A O 1
ATOM 3181 N N . LYS A 1 407 ? -21.062 2.025 -3.680 1.00 81.56 407 LYS A N 1
ATOM 3182 C CA . LYS A 1 407 ? -22.081 1.963 -4.748 1.00 81.56 407 LYS A CA 1
ATOM 3183 C C . LYS A 1 407 ? -22.230 3.271 -5.527 1.00 81.56 407 LYS A C 1
ATOM 3185 O O . LYS A 1 407 ? -22.873 3.277 -6.574 1.00 81.56 407 LYS A O 1
ATOM 3190 N N . ARG A 1 408 ? -21.757 4.388 -4.966 1.00 78.38 408 ARG A N 1
ATOM 3191 C CA . ARG A 1 408 ? -21.931 5.737 -5.530 1.00 78.38 408 ARG A CA 1
ATOM 3192 C C . ARG A 1 408 ? -20.717 6.226 -6.311 1.00 78.38 408 ARG A C 1
ATOM 3194 O O . ARG A 1 408 ? -20.893 7.116 -7.142 1.00 78.38 408 ARG A O 1
ATOM 3201 N N . GLY A 1 409 ? -19.526 5.736 -5.965 1.00 59.94 409 GLY A N 1
ATOM 3202 C CA . GLY A 1 409 ? -18.277 6.005 -6.684 1.00 59.94 409 GLY A CA 1
ATOM 3203 C C . GLY A 1 409 ? -18.211 5.206 -7.970 1.00 59.94 409 GLY A C 1
ATOM 3204 O O . GLY A 1 409 ? -17.738 5.791 -8.968 1.00 59.94 409 GLY A O 1
#